Protein AF-0000000074489444 (afdb_homodimer)

pLDDT: mean 70.76, std 25.11, range [16.23, 94.88]

InterPro domains:
  IPR002524 Cation efflux [TIGR01297] (70-359)
  IPR027469 Cation efflux transmembrane domain superfamily [G3DSA:1.20.1510.10] (69-277)
  IPR027469 Cation efflux transmembrane domain superfamily [SSF161111] (68-279)
  IPR050681 Cation Diffusion Facilitator/SLC30A [PTHR11562] (61-359)
  IPR058533 Cation efflux protein, transmembrane domain [PF01545] (75-276)

Solvent-accessible surface area (backbone atoms only — not comparable to full-atom values): 40812 Å² total; per-residue (Å²): 97,32,84,83,76,92,82,94,80,92,77,91,82,87,77,87,70,85,82,84,74,85,81,80,83,84,81,84,84,87,76,80,74,80,79,79,73,83,74,79,71,77,78,72,78,74,75,70,68,71,74,69,66,69,76,66,78,64,72,36,70,65,59,68,62,56,56,52,45,37,54,36,32,51,51,45,28,52,52,30,45,52,50,20,51,52,32,34,50,50,10,63,73,66,69,32,65,68,39,36,55,52,19,50,53,30,43,51,50,24,47,26,36,45,41,29,33,51,17,44,55,49,19,62,38,69,54,52,88,48,19,46,70,16,32,41,27,34,34,55,50,16,33,50,53,23,50,50,51,51,48,51,50,44,52,54,49,50,52,51,34,50,49,38,71,73,44,78,65,67,83,70,65,36,78,62,44,32,61,49,23,50,50,49,30,50,52,28,52,51,42,38,49,55,60,59,60,59,80,62,75,70,84,83,70,81,67,85,83,77,71,73,71,51,67,42,51,48,49,51,38,48,50,33,49,33,49,32,54,34,23,52,44,46,34,52,36,23,52,48,24,68,76,35,67,84,42,58,64,42,54,44,50,40,50,52,52,33,43,50,48,42,52,56,55,49,45,57,53,49,51,53,46,50,38,39,66,40,30,23,36,53,84,82,46,61,87,54,52,67,56,60,55,47,69,39,82,72,45,74,45,68,48,67,59,35,39,24,26,64,40,100,85,37,30,35,37,35,31,35,37,27,24,53,71,86,50,48,44,67,60,51,51,48,45,51,53,52,48,50,52,54,43,43,73,55,61,38,65,44,75,44,52,18,76,30,38,57,85,58,55,74,69,54,74,47,65,55,66,59,67,133,80,85,75,85,90,82,91,80,89,76,92,80,86,81,86,70,85,76,79,83,77,75,76,73,82,76,79,72,78,76,79,75,80,78,79,72,81,71,79,73,46,62,46,74,75,76,69,69,72,75,70,67,70,75,67,78,63,74,36,70,65,59,68,64,54,57,53,44,34,52,36,32,53,51,44,28,51,52,29,45,51,51,19,52,51,32,34,51,49,11,62,73,65,67,32,65,68,39,38,54,52,17,49,52,30,42,50,49,23,48,26,36,45,40,28,34,52,17,45,56,49,18,61,37,68,54,51,88,48,19,44,69,16,31,41,29,34,34,55,52,18,33,50,53,24,50,49,51,50,49,52,50,43,53,52,50,50,52,51,33,50,50,37,70,73,44,78,64,66,83,71,64,37,79,62,43,33,62,50,23,51,52,51,32,53,51,27,51,50,42,38,49,56,60,57,60,59,80,63,75,70,83,82,71,79,68,85,85,76,70,70,72,50,67,43,49,47,51,50,40,48,50,32,48,34,50,31,56,33,23,53,44,45,33,51,34,22,54,47,24,68,74,36,68,84,43,60,64,44,54,43,50,41,51,52,52,34,44,49,47,42,52,55,55,49,43,57,54,50,50,54,46,48,37,38,66,39,30,23,36,53,84,81,47,61,87,54,50,67,55,60,54,46,69,39,80,72,45,74,45,68,47,66,58,34,39,26,26,64,41,99,85,38,32,35,36,35,32,36,37,26,23,54,73,87,50,48,47,66,59,52,52,48,45,51,53,52,48,50,52,55,41,44,73,56,60,38,65,44,74,46,54,17,76,30,37,57,86,57,56,74,69,54,75,46,64,56,65,60,68

Structure (mmCIF, N/CA/C/O backbone):
data_AF-0000000074489444-model_v1
#
loop_
_entity.id
_entity.type
_entity.pdbx_description
1 polymer 'Cation diffusion facilitator family transporter'
#
loop_
_atom_site.group_PDB
_atom_site.id
_atom_site.type_symbol
_atom_site.label_atom_id
_atom_site.label_alt_id
_atom_site.label_comp_id
_atom_site.label_asym_id
_atom_site.label_entity_id
_atom_site.label_seq_id
_atom_site.pdbx_PDB_ins_code
_atom_site.Cartn_x
_atom_site.Cartn_y
_atom_site.Cartn_z
_atom_site.occupancy
_atom_site.B_iso_or_equiv
_atom_site.auth_seq_id
_atom_site.auth_comp_id
_atom_site.auth_asym_id
_atom_site.auth_atom_id
_atom_site.pdbx_PDB_model_num
ATOM 1 N N . MET A 1 1 ? 18.469 59.469 -14.789 1 19.45 1 MET A N 1
ATOM 2 C CA . MET A 1 1 ? 19.656 59.312 -13.961 1 19.45 1 MET A CA 1
ATOM 3 C C . MET A 1 1 ? 19.359 59.656 -12.5 1 19.45 1 MET A C 1
ATOM 5 O O . MET A 1 1 ? 20.203 59.469 -11.633 1 19.45 1 MET A O 1
ATOM 9 N N . PRO A 1 2 ? 18.172 60.031 -12.07 1 21.05 2 PRO A N 1
ATOM 10 C CA . PRO A 1 2 ? 18.109 61.156 -11.148 1 21.05 2 PRO A CA 1
ATOM 11 C C . PRO A 1 2 ? 18.5 60.781 -9.719 1 21.05 2 PRO A C 1
ATOM 13 O O . PRO A 1 2 ? 18.125 59.719 -9.234 1 21.05 2 PRO A O 1
ATOM 16 N N . PRO A 1 3 ? 19.531 61.312 -9.172 1 20.52 3 PRO A N 1
ATOM 17 C CA . PRO A 1 3 ? 20.531 61.125 -8.125 1 20.52 3 PRO A CA 1
ATOM 18 C C . PRO A 1 3 ? 19.953 61.188 -6.719 1 20.52 3 PRO A C 1
ATOM 20 O O . PRO A 1 3 ? 18.812 61.656 -6.543 1 20.52 3 PRO A O 1
ATOM 23 N N . ASN A 1 4 ? 20.75 60.906 -5.531 1 18.12 4 ASN A N 1
ATOM 24 C CA . ASN A 1 4 ? 21.234 60.219 -4.328 1 18.12 4 ASN A CA 1
ATOM 25 C C . ASN A 1 4 ? 20.984 61.062 -3.08 1 18.12 4 ASN A C 1
ATOM 27 O O . ASN A 1 4 ? 20.891 60.531 -1.975 1 18.12 4 ASN A O 1
ATOM 31 N N . THR A 1 5 ? 21.031 62.438 -3.049 1 16.44 5 THR A N 1
ATOM 32 C CA . THR A 1 5 ? 22.047 62.938 -2.121 1 16.44 5 THR A CA 1
ATOM 33 C C . THR A 1 5 ? 21.516 62.938 -0.69 1 16.44 5 THR A C 1
ATOM 35 O O . THR A 1 5 ? 22.188 62.469 0.229 1 16.44 5 THR A O 1
ATOM 38 N N . HIS A 1 6 ? 20.578 63.844 -0.229 1 16.86 6 HIS A N 1
ATOM 39 C CA . HIS A 1 6 ? 21.062 64.812 0.739 1 16.86 6 HIS A CA 1
ATOM 40 C C . HIS A 1 6 ? 21.094 64.25 2.146 1 16.86 6 HIS A C 1
ATOM 42 O O . HIS A 1 6 ? 20.438 63.219 2.418 1 16.86 6 HIS A O 1
ATOM 48 N N . HIS A 1 7 ? 21.312 65 3.311 1 16.72 7 HIS A N 1
ATOM 49 C CA . HIS A 1 7 ? 22.25 65.438 4.355 1 16.72 7 HIS A CA 1
ATOM 50 C C . HIS A 1 7 ? 21.797 64.938 5.723 1 16.72 7 HIS A C 1
ATOM 52 O O . HIS A 1 7 ? 22.547 64.25 6.438 1 16.72 7 HIS A O 1
ATOM 58 N N . HIS A 1 8 ? 20.891 65.688 6.531 1 17.11 8 HIS A N 1
ATOM 59 C CA . HIS A 1 8 ? 21.453 66.375 7.695 1 17.11 8 HIS A CA 1
ATOM 60 C C . HIS A 1 8 ? 21.375 65.5 8.938 1 17.11 8 HIS A C 1
ATOM 62 O O . HIS A 1 8 ? 20.469 64.625 9.062 1 17.11 8 HIS A O 1
ATOM 68 N N . ASN A 1 9 ? 22.438 65.375 9.961 1 16.97 9 ASN A N 1
ATOM 69 C CA . ASN A 1 9 ? 23.234 64.75 11.023 1 16.97 9 ASN A CA 1
ATOM 70 C C . ASN A 1 9 ? 22.5 64.812 12.359 1 16.97 9 ASN A C 1
ATOM 72 O O . ASN A 1 9 ? 22.625 63.875 13.156 1 16.97 9 ASN A O 1
ATOM 76 N N . SER A 1 10 ? 21.75 65.938 12.805 1 16.61 10 SER A N 1
ATOM 77 C CA . SER A 1 10 ? 22.234 66.5 14.07 1 16.61 10 SER A CA 1
ATOM 78 C C . SER A 1 10 ? 21.75 65.688 15.25 1 16.61 10 SER A C 1
ATOM 80 O O . SER A 1 10 ? 20.625 65.125 15.227 1 16.61 10 SER A O 1
ATOM 82 N N . SER A 1 11 ? 22.594 65.25 16.469 1 17.41 11 SER A N 1
ATOM 83 C CA . SER A 1 11 ? 23.062 64.438 17.562 1 17.41 11 SER A CA 1
ATOM 84 C C . SER A 1 11 ? 22.281 64.688 18.844 1 17.41 11 SER A C 1
ATOM 86 O O . SER A 1 11 ? 22.156 63.812 19.688 1 17.41 11 SER A O 1
ATOM 88 N N . GLU A 1 12 ? 21.641 65.938 19.109 1 16.89 12 GLU A N 1
ATOM 89 C CA . GLU A 1 12 ? 22.031 66.438 20.438 1 16.89 12 GLU A CA 1
ATOM 90 C C . GLU A 1 12 ? 21.359 65.625 21.531 1 16.89 12 GLU A C 1
ATOM 92 O O . GLU A 1 12 ? 20.234 65.125 21.391 1 16.89 12 GLU A O 1
ATOM 97 N N . SER A 1 13 ? 22.031 65.188 22.828 1 17.55 13 SER A N 1
ATOM 98 C CA . SER A 1 13 ? 22.359 64.312 23.969 1 17.55 13 SER A CA 1
ATOM 99 C C . SER A 1 13 ? 21.406 64.625 25.141 1 17.55 13 SER A C 1
ATOM 101 O O . SER A 1 13 ? 20.984 63.656 25.828 1 17.55 13 SER A O 1
ATOM 103 N N . THR A 1 14 ? 20.922 65.875 25.469 1 16.75 14 THR A N 1
ATOM 104 C CA . THR A 1 14 ? 21.266 66.312 26.828 1 16.75 14 THR A CA 1
ATOM 105 C C . THR A 1 14 ? 20.406 65.625 27.859 1 16.75 14 THR A C 1
ATOM 107 O O . THR A 1 14 ? 19.328 65.125 27.531 1 16.75 14 THR A O 1
ATOM 110 N N . SER A 1 15 ? 20.641 65.812 29.328 1 17.72 15 SER A N 1
ATOM 111 C CA . SER A 1 15 ? 21 65.438 30.672 1 17.72 15 SER A CA 1
ATOM 112 C C . SER A 1 15 ? 19.812 65.562 31.625 1 17.72 15 SER A C 1
ATOM 114 O O . SER A 1 15 ? 19.922 65.188 32.812 1 17.72 15 SER A O 1
ATOM 116 N N . PHE A 1 16 ? 18.5 65.438 31.219 1 16.86 16 PHE A N 1
ATOM 117 C CA . PHE A 1 16 ? 17.594 66.125 32.125 1 16.86 16 PHE A CA 1
ATOM 118 C C . PHE A 1 16 ? 17.578 65.5 33.469 1 16.86 16 PHE A C 1
ATOM 120 O O . PHE A 1 16 ? 17.422 64.25 33.594 1 16.86 16 PHE A O 1
ATOM 127 N N . ASP A 1 17 ? 17.938 66.188 34.5 1 16.89 17 ASP A N 1
ATOM 128 C CA . ASP A 1 17 ? 18.344 66.188 35.906 1 16.89 17 ASP A CA 1
ATOM 129 C C . ASP A 1 17 ? 17.156 65.875 36.844 1 16.89 17 ASP A C 1
ATOM 131 O O . ASP A 1 17 ? 17.297 65.938 38.062 1 16.89 17 ASP A O 1
ATOM 135 N N . LEU A 1 18 ? 16.016 65.5 36.406 1 16.83 18 LEU A N 1
ATOM 136 C CA . LEU A 1 18 ? 14.906 65.938 37.25 1 16.83 18 LEU A CA 1
ATOM 137 C C . LEU A 1 18 ? 15.008 65.312 38.625 1 16.83 18 LEU A C 1
ATOM 139 O O . LEU A 1 18 ? 15.188 64.125 38.781 1 16.83 18 LEU A O 1
ATOM 143 N N . ASN A 1 19 ? 15.109 66.125 39.656 1 16.38 19 ASN A N 1
ATOM 144 C CA . ASN A 1 19 ? 15.359 66.375 41.062 1 16.38 19 ASN A CA 1
ATOM 145 C C . ASN A 1 19 ? 14.445 65.5 41.938 1 16.38 19 ASN A C 1
ATOM 147 O O . ASN A 1 19 ? 13.367 65.062 41.5 1 16.38 19 ASN A O 1
ATOM 151 N N . ASP A 1 20 ? 14.805 65.25 43.344 1 16.38 20 ASP A N 1
ATOM 152 C CA . ASP A 1 20 ? 14.992 64.375 44.5 1 16.38 20 ASP A CA 1
ATOM 153 C C . ASP A 1 20 ? 13.719 64.25 45.312 1 16.38 20 ASP A C 1
ATOM 155 O O . ASP A 1 20 ? 13.484 63.281 46 1 16.38 20 ASP A O 1
ATOM 159 N N . SER A 1 21 ? 12.789 65.312 45.5 1 16.23 21 SER A N 1
ATOM 160 C CA . SER A 1 21 ? 12.742 65.625 46.906 1 16.23 21 SER A CA 1
ATOM 161 C C . SER A 1 21 ? 11.797 64.688 47.656 1 16.23 21 SER A C 1
ATOM 163 O O . SER A 1 21 ? 11.758 64.75 48.906 1 16.23 21 SER A O 1
ATOM 165 N N . LEU A 1 22 ? 10.75 64.125 47.125 1 17.77 22 LEU A N 1
ATOM 166 C CA . LEU A 1 22 ? 9.531 64.312 47.906 1 17.77 22 LEU A CA 1
ATOM 167 C C . LEU A 1 22 ? 9.578 63.469 49.188 1 17.77 22 LEU A C 1
ATOM 169 O O . LEU A 1 22 ? 10.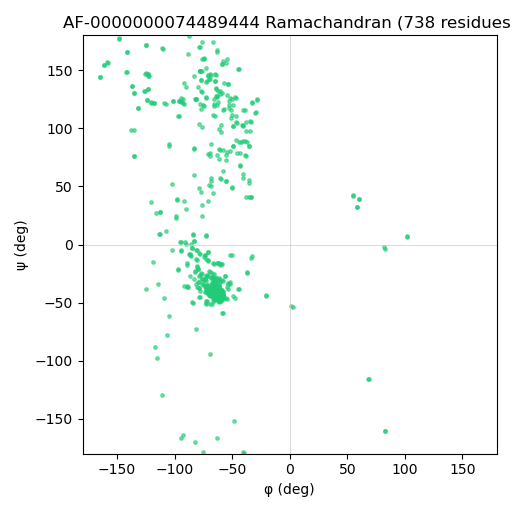039 62.344 49.188 1 17.77 22 LEU A O 1
ATOM 173 N N . THR A 1 23 ? 9.094 64 50.312 1 17.55 23 THR A N 1
ATOM 174 C CA . THR A 1 23 ? 9.25 64 51.75 1 17.55 23 THR A CA 1
ATOM 175 C C . THR A 1 23 ? 8.68 62.75 52.375 1 17.55 23 THR A C 1
ATOM 177 O O . THR A 1 23 ? 7.824 62.094 51.812 1 17.55 23 THR A O 1
ATOM 180 N N . MET A 1 24 ? 8.727 62.625 53.844 1 17.64 24 MET A N 1
ATOM 181 C CA . MET A 1 24 ? 9.188 61.812 54.938 1 17.64 24 MET A CA 1
ATOM 182 C C . MET A 1 24 ? 8.039 61 55.531 1 17.64 24 MET A C 1
ATOM 184 O O . MET A 1 24 ? 8.266 60.125 56.375 1 17.64 24 MET A O 1
ATOM 188 N N . ILE A 1 25 ? 6.695 61.094 55.156 1 19.92 25 ILE A N 1
ATOM 189 C CA . ILE A 1 25 ? 5.949 61.188 56.406 1 19.92 25 ILE A CA 1
ATOM 190 C C . ILE A 1 25 ? 5.949 59.812 57.125 1 19.92 25 ILE A C 1
ATOM 192 O O . ILE A 1 25 ? 5.832 58.781 56.469 1 19.92 25 ILE A O 1
ATOM 196 N N . PRO A 1 26 ? 5.84 59.781 58.562 1 18.39 26 PRO A N 1
ATOM 197 C CA . PRO A 1 26 ? 6.266 58.844 59.625 1 18.39 26 PRO A CA 1
ATOM 198 C C . PRO A 1 26 ? 5.379 57.625 59.688 1 18.39 26 PRO A C 1
ATOM 200 O O . PRO A 1 26 ? 4.234 57.625 59.219 1 18.39 26 PRO A O 1
ATOM 203 N N . MET A 1 27 ? 5.84 56.438 60.312 1 17.67 27 MET A N 1
ATOM 204 C CA . MET A 1 27 ? 5.773 55 60.344 1 17.67 27 MET A CA 1
ATOM 205 C C . MET A 1 27 ? 4.602 54.531 61.219 1 17.67 27 MET A C 1
ATOM 207 O O . MET A 1 27 ? 4.32 53.344 61.281 1 17.67 27 MET A O 1
ATOM 211 N N . ASP A 1 28 ? 3.734 55.344 61.875 1 17.73 28 ASP A N 1
ATOM 212 C CA . ASP A 1 28 ? 3.553 54.781 63.219 1 17.73 28 ASP A CA 1
ATOM 213 C C . ASP A 1 28 ? 2.922 53.406 63.188 1 17.73 28 ASP A C 1
ATOM 215 O O . ASP A 1 28 ? 2.314 53.031 62.156 1 17.73 28 ASP A O 1
ATOM 219 N N . ILE A 1 29 ? 2.387 52.812 64.5 1 18.34 29 ILE A N 1
ATOM 220 C CA . ILE A 1 29 ? 2.662 51.75 65.438 1 18.34 29 ILE A CA 1
ATOM 221 C C . ILE A 1 29 ? 1.64 50.625 65.25 1 18.34 29 ILE A C 1
ATOM 223 O O . ILE A 1 29 ? 2.006 49.438 65.188 1 18.34 29 ILE A O 1
ATOM 227 N N . GLU A 1 30 ? 0.257 50.812 65.438 1 19.89 30 GLU A N 1
ATOM 228 C CA . GLU A 1 30 ? -0.418 50.125 66.562 1 19.89 30 GLU A CA 1
ATOM 229 C C . GLU A 1 30 ? -0.919 48.75 66.062 1 19.89 30 GLU A C 1
ATOM 231 O O . GLU A 1 30 ? -1.406 48.594 64.938 1 19.89 30 GLU A O 1
ATOM 236 N N . SER A 1 31 ? -0.714 47.594 66.875 1 19.78 31 SER A N 1
ATOM 237 C CA . SER A 1 31 ? -0.702 46.125 66.812 1 19.78 31 SER A CA 1
ATOM 238 C C . SER A 1 31 ? -2.115 45.562 66.688 1 19.78 31 SER A C 1
ATOM 240 O O . SER A 1 31 ? -2.301 44.344 66.562 1 19.78 31 SER A O 1
ATOM 242 N N . THR A 1 32 ? -3.17 46.312 66.5 1 20.11 32 THR A N 1
ATOM 243 C CA . THR A 1 32 ? -4.328 45.75 67.188 1 20.11 32 THR A CA 1
ATOM 244 C C . THR A 1 32 ? -4.703 44.406 66.562 1 20.11 32 THR A C 1
ATOM 246 O O . THR A 1 32 ? -4.844 44.312 65.312 1 20.11 32 THR A O 1
ATOM 249 N N . LYS A 1 33 ? -4.703 43.281 67.375 1 21.45 33 LYS A N 1
ATOM 250 C CA . LYS A 1 33 ? -4.785 41.812 67.188 1 21.45 33 LYS A CA 1
ATOM 251 C C . LYS A 1 33 ? -6.172 41.375 66.75 1 21.45 33 LYS A C 1
ATOM 253 O O . LYS A 1 33 ? -6.508 40.188 66.812 1 21.45 33 LYS A O 1
ATOM 258 N N . PHE A 1 34 ? -6.898 42.156 65.875 1 18.94 34 PHE A N 1
ATOM 259 C CA . PHE A 1 34 ? -8.32 41.812 66 1 18.94 34 PHE A CA 1
ATOM 260 C C . PHE A 1 34 ? -8.547 40.344 65.688 1 18.94 34 PHE A C 1
ATOM 262 O O . PHE A 1 34 ? -7.879 39.781 64.812 1 18.94 34 PHE A O 1
ATOM 269 N N . GLN A 1 35 ? -9.289 39.562 66.562 1 21.73 35 GLN A N 1
ATOM 270 C CA . GLN A 1 35 ? -9.742 38.219 66.938 1 21.73 35 GLN A CA 1
ATOM 271 C C . GLN A 1 35 ? -10.695 37.688 65.875 1 21.73 35 GLN A C 1
ATOM 273 O O . GLN A 1 35 ? -11.867 38.031 65.812 1 21.73 35 GLN A O 1
ATOM 278 N N . HIS A 1 36 ? -10.422 37.688 64.562 1 19.66 36 HIS A N 1
ATOM 279 C CA . HIS A 1 36 ? -11.477 37.406 63.594 1 19.66 36 HIS A CA 1
ATOM 280 C C . HIS A 1 36 ? -12.055 36 63.781 1 19.66 36 HIS A C 1
ATOM 282 O O . HIS A 1 36 ? -11.305 35.031 63.875 1 19.66 36 HIS A O 1
ATOM 288 N N . THR A 1 37 ? -13.172 35.906 64.438 1 23.58 37 THR A N 1
ATOM 289 C CA . THR A 1 37 ? -14.039 34.781 64.75 1 23.58 37 THR A CA 1
ATOM 290 C C . THR A 1 37 ? -14.375 34 63.469 1 23.58 37 THR A C 1
ATOM 292 O O . THR A 1 37 ? -14.688 34.562 62.438 1 23.58 37 THR A O 1
ATOM 295 N N . PRO A 1 38 ? -14.133 32.656 63.438 1 22.91 38 PRO A N 1
ATOM 296 C CA . PRO A 1 38 ? -14.062 31.734 62.281 1 22.91 38 PRO A CA 1
ATOM 297 C C . PRO A 1 38 ? -15.422 31.5 61.656 1 22.91 38 PRO A C 1
ATOM 299 O O . PRO A 1 38 ? -16.312 30.906 62.281 1 22.91 38 PRO A O 1
ATOM 302 N N . ASP A 1 39 ? -16.188 32.531 61.312 1 21.05 39 ASP A N 1
ATOM 303 C CA . ASP A 1 39 ? -17.562 32.219 61 1 21.05 39 ASP A CA 1
ATOM 304 C C . ASP A 1 39 ? -17.641 31.094 59.938 1 21.05 39 ASP A C 1
ATOM 306 O O . ASP A 1 39 ? -16.906 31.125 58.938 1 21.05 39 ASP A O 1
ATOM 310 N N . ALA A 1 40 ? -18.297 29.922 60.281 1 25.2 40 ALA A N 1
ATOM 311 C CA . ALA A 1 40 ? -18.516 28.641 59.594 1 25.2 40 ALA A CA 1
ATOM 312 C C . ALA A 1 40 ? -19.281 28.828 58.312 1 25.2 40 ALA A C 1
ATOM 314 O O . ALA A 1 40 ? -20.453 29.188 58.312 1 25.2 40 ALA A O 1
ATOM 315 N N . ILE A 1 41 ? -18.828 29.641 57.344 1 23.31 41 ILE A N 1
ATOM 316 C CA . ILE A 1 41 ? -19.75 29.891 56.25 1 23.31 41 ILE A CA 1
ATOM 317 C C . ILE A 1 41 ? -20.297 28.562 55.688 1 23.31 41 ILE A C 1
ATOM 319 O O . ILE A 1 41 ? -19.531 27.641 55.469 1 23.31 41 ILE A O 1
ATOM 323 N N . PRO A 1 42 ? -21.547 28.344 55.812 1 25.7 42 PRO A N 1
ATOM 324 C CA . PRO A 1 42 ? -22.234 27.109 55.438 1 25.7 42 PRO A CA 1
ATOM 325 C C . PRO A 1 42 ? -21.891 26.625 54.031 1 25.7 42 PRO A C 1
ATOM 327 O O . PRO A 1 42 ? -21.609 27.453 53.156 1 25.7 42 PRO A O 1
ATOM 330 N N . LEU A 1 43 ? -21.359 25.469 53.875 1 24.56 43 LEU A N 1
ATOM 331 C CA . LEU A 1 43 ? -20.891 24.781 52.688 1 24.56 43 LEU A CA 1
ATOM 332 C C . LEU A 1 43 ? -22 24.688 51.656 1 24.56 43 LEU A C 1
ATOM 334 O O . LEU A 1 43 ? -23.047 24.078 51.906 1 24.56 43 LEU A O 1
ATOM 338 N N . ILE A 1 44 ? -22.391 25.766 50.969 1 25.77 44 ILE A N 1
ATOM 339 C CA . ILE A 1 44 ? -23.438 25.641 49.969 1 25.77 44 ILE A CA 1
ATOM 340 C C . ILE A 1 44 ? -23.156 24.453 49.094 1 25.77 44 ILE A C 1
ATOM 342 O O . ILE A 1 44 ? -22.047 24.312 48.531 1 25.77 44 ILE A O 1
ATOM 346 N N . PRO A 1 45 ? -23.938 23.344 49.156 1 27.8 45 PRO A N 1
ATOM 347 C CA . PRO A 1 45 ? -23.734 22.094 48.406 1 27.8 45 PRO A CA 1
ATOM 348 C C . PRO A 1 45 ? -23.641 22.281 46.906 1 27.8 45 PRO A C 1
ATOM 350 O O . PRO A 1 45 ? -24.5 22.938 46.312 1 27.8 45 PRO A O 1
ATOM 353 N N . HIS A 1 46 ? -22.578 22.734 46.344 1 23.39 46 HIS A N 1
ATOM 354 C CA . HIS A 1 46 ? -22.531 22.938 44.906 1 23.39 46 HIS A CA 1
ATOM 355 C C . HIS A 1 46 ? -22.969 21.688 44.156 1 23.39 46 HIS A C 1
ATOM 357 O O . HIS A 1 46 ? -22.344 20.625 44.281 1 23.39 46 HIS A O 1
ATOM 363 N N . SER A 1 47 ? -24.234 21.438 44.031 1 26.52 47 SER A N 1
ATOM 364 C CA . SER A 1 47 ? -24.781 20.359 43.219 1 26.52 47 SER A CA 1
ATOM 365 C C . SER A 1 47 ? -24.188 20.375 41.812 1 26.52 47 SER A C 1
ATOM 367 O O . SER A 1 47 ? -24.578 21.188 40.969 1 26.52 47 SER A O 1
ATOM 369 N N . THR A 1 48 ? -22.953 20.453 41.688 1 26.02 48 THR A N 1
ATOM 370 C CA . THR A 1 48 ? -22.375 20.516 40.344 1 26.02 48 THR A CA 1
ATOM 371 C C . THR A 1 48 ? -22.828 19.328 39.5 1 26.02 48 THR A C 1
ATOM 373 O O . THR A 1 48 ? -22.344 18.203 39.688 1 26.02 48 THR A O 1
ATOM 376 N N . SER A 1 49 ? -24.141 19.141 39.406 1 27.52 49 SER A N 1
ATOM 377 C CA . SER A 1 49 ? -24.484 18.047 38.5 1 27.52 49 SER A CA 1
ATOM 378 C C . SER A 1 49 ? -23.75 18.188 37.156 1 27.52 49 SER A C 1
ATOM 380 O O . SER A 1 49 ? -23.875 19.219 36.5 1 27.52 49 SER A O 1
ATOM 382 N N . PRO A 1 50 ? -22.562 17.703 37.125 1 27.91 50 PRO A N 1
ATOM 383 C CA . PRO A 1 50 ? -21.906 17.781 35.812 1 27.91 50 PRO A CA 1
ATOM 384 C C . PRO A 1 50 ? -22.844 17.391 34.656 1 27.91 50 PRO A C 1
ATOM 386 O O . PRO A 1 50 ? -23.516 16.359 34.75 1 27.91 50 PRO A O 1
ATOM 389 N N . SER A 1 51 ? -23.703 18.281 34.25 1 27.83 51 SER A N 1
ATOM 390 C CA . SER A 1 51 ? -24.453 17.922 33.031 1 27.83 51 SER A CA 1
ATOM 391 C C . SER A 1 51 ? -23.547 17.188 32.031 1 27.83 51 SER A C 1
ATOM 393 O O . SER A 1 51 ? -22.547 17.719 31.578 1 27.83 51 SER A O 1
ATOM 395 N N . SER A 1 52 ? -23.312 15.961 32.344 1 27.75 52 SER A N 1
ATOM 396 C CA . SER A 1 52 ? -22.719 15.023 31.406 1 27.75 52 SER A CA 1
ATOM 397 C C . SER A 1 52 ? -23.297 15.219 30 1 27.75 52 SER A C 1
ATOM 399 O O . SER A 1 52 ? -24.422 14.805 29.734 1 27.75 52 SER A O 1
ATOM 401 N N . ARG A 1 53 ? -23.156 16.438 29.516 1 29.16 53 ARG A N 1
ATOM 402 C CA . ARG A 1 53 ? -23.578 16.406 28.125 1 29.16 53 ARG A CA 1
ATOM 403 C C . ARG A 1 53 ? -23.094 15.141 27.422 1 29.16 53 ARG A C 1
ATOM 405 O O . ARG A 1 53 ? -21.906 14.805 27.516 1 29.16 53 ARG A O 1
ATOM 412 N N . PRO A 1 54 ? -24.031 14.266 27.297 1 28.58 54 PRO A N 1
ATOM 413 C CA . PRO A 1 54 ? -23.656 13.016 26.609 1 28.58 54 PRO A CA 1
ATOM 414 C C . PRO A 1 54 ? -22.641 13.234 25.5 1 28.58 54 PRO A C 1
ATOM 416 O O . PRO A 1 54 ? -22.734 14.219 24.75 1 28.58 54 PRO A O 1
ATOM 419 N N . ILE A 1 55 ? -21.469 13 25.828 1 31.38 55 ILE A N 1
ATOM 420 C CA . ILE A 1 55 ? -20.547 12.781 24.719 1 31.38 55 ILE A CA 1
ATOM 421 C C . ILE A 1 55 ? -21.25 12.055 23.578 1 31.38 55 ILE A C 1
ATOM 423 O O . ILE A 1 55 ? -21.531 10.859 23.672 1 31.38 55 ILE A O 1
ATOM 427 N N . THR A 1 56 ? -22.406 12.641 23.156 1 29.39 56 THR A N 1
ATOM 428 C CA . THR A 1 56 ? -23.016 11.977 22 1 29.39 56 THR A CA 1
ATOM 429 C C . THR A 1 56 ? -21.938 11.516 21.016 1 29.39 56 THR A C 1
ATOM 431 O O . THR A 1 56 ? -21.141 12.32 20.531 1 29.39 56 THR A O 1
ATOM 434 N N . THR A 1 57 ? -21.516 10.398 21.25 1 32.72 57 THR A N 1
ATOM 435 C CA . THR A 1 57 ? -20.766 9.594 20.281 1 32.72 57 THR A CA 1
ATOM 436 C C . THR A 1 57 ? -21.281 9.82 18.875 1 32.72 57 THR A C 1
ATOM 438 O O . THR A 1 57 ? -22.281 9.219 18.469 1 32.72 57 THR A O 1
ATOM 441 N N . THR A 1 58 ? -21.578 11.039 18.547 1 32.62 58 THR A N 1
ATOM 442 C CA . THR A 1 58 ? -22.172 11.227 17.234 1 32.62 58 THR A CA 1
ATOM 443 C C . THR A 1 58 ? -21.328 10.539 16.156 1 32.62 58 THR A C 1
ATOM 445 O O . THR A 1 58 ? -20.109 10.734 16.109 1 32.62 58 THR A O 1
ATOM 448 N N . SER A 1 59 ? -21.797 9.531 15.648 1 34.47 59 SER A N 1
ATOM 449 C CA . SER A 1 59 ? -21.406 8.758 14.477 1 34.47 59 SER A CA 1
ATOM 450 C C . SER A 1 59 ? -20.984 9.672 13.328 1 34.47 59 SER A C 1
ATOM 452 O O . SER A 1 59 ? -21.672 10.641 13.023 1 34.47 59 SER A O 1
ATOM 454 N N . SER A 1 60 ? -19.812 10.062 13.172 1 40.66 60 SER A N 1
ATOM 455 C CA . SER A 1 60 ? -19.312 10.805 12.023 1 40.66 60 SER A CA 1
ATOM 456 C C . SER A 1 60 ? -20.078 10.461 10.75 1 40.66 60 SER A C 1
ATOM 458 O O . SER A 1 60 ? -20.359 9.289 10.5 1 40.66 60 SER A O 1
ATOM 460 N N . PRO A 1 61 ? -20.875 11.25 10.047 1 41.19 61 PRO A N 1
ATOM 461 C CA . PRO A 1 61 ? -21.641 10.859 8.859 1 41.19 61 PRO A CA 1
ATOM 462 C C . PRO A 1 61 ? -20.781 10.133 7.824 1 41.19 61 PRO A C 1
ATOM 464 O O . PRO A 1 61 ? -19.656 10.555 7.539 1 41.19 61 PRO A O 1
ATOM 467 N N . ILE A 1 62 ? -20.797 8.883 7.664 1 50.16 62 ILE A N 1
ATOM 468 C CA . ILE A 1 62 ? -20.391 8.016 6.562 1 50.16 62 ILE A CA 1
ATOM 469 C C . ILE A 1 62 ? -20.641 8.711 5.23 1 50.16 62 ILE A C 1
ATOM 471 O O . ILE A 1 62 ? -21.719 9.266 5.008 1 50.16 62 ILE A O 1
ATOM 475 N N . SER A 1 63 ? -19.438 9.242 4.516 1 59.34 63 SER A N 1
ATOM 476 C CA . SER A 1 63 ? -19.719 9.812 3.205 1 59.34 63 SER A CA 1
ATOM 477 C C . SER A 1 63 ? -20.766 8.992 2.459 1 59.34 63 SER A C 1
ATOM 479 O O . SER A 1 63 ? -20.719 7.758 2.477 1 59.34 63 SER A O 1
ATOM 481 N N . PRO A 1 64 ? -21.875 9.492 2.182 1 62 64 PRO A N 1
ATOM 482 C CA . PRO A 1 64 ? -22.938 8.828 1.41 1 62 64 PRO A CA 1
ATOM 483 C C . PRO A 1 64 ? -22.375 7.977 0.271 1 62 64 PRO A C 1
ATOM 485 O O . PRO A 1 64 ? -22.938 6.918 -0.034 1 62 64 PRO A O 1
ATOM 488 N N . SER A 1 65 ? -21.203 8.336 -0.142 1 66.44 65 SER A N 1
ATOM 489 C CA . SER A 1 65 ? -20.625 7.617 -1.273 1 66.44 65 SER A CA 1
ATOM 490 C C . SER A 1 65 ? -20.109 6.246 -0.851 1 66.44 65 SER A C 1
ATOM 492 O O . SER A 1 65 ? -20.266 5.266 -1.577 1 66.44 65 SER A O 1
ATOM 494 N N . SER A 1 66 ? -19.688 6.109 0.403 1 75.69 66 SER A N 1
ATOM 495 C CA . SER A 1 66 ? -19.109 4.848 0.872 1 75.69 66 SER A CA 1
ATOM 496 C C . SER A 1 66 ? -20.203 3.83 1.181 1 75.69 66 SER A C 1
ATOM 498 O O . SER A 1 66 ? -20.047 2.641 0.895 1 75.69 66 SER A O 1
ATOM 500 N N . THR A 1 67 ? -21.312 4.336 1.616 1 77.69 67 THR A N 1
ATOM 501 C CA . THR A 1 67 ? -22.406 3.436 1.953 1 77.69 67 THR A CA 1
ATOM 502 C C . THR A 1 67 ? -23.047 2.863 0.69 1 77.69 67 THR A C 1
ATOM 504 O O . THR A 1 67 ? -23.359 1.673 0.633 1 77.69 67 THR A O 1
ATOM 507 N N . ARG A 1 68 ? -23.188 3.721 -0.259 1 81.75 68 ARG A N 1
ATOM 508 C CA . ARG A 1 68 ? -23.719 3.279 -1.542 1 81.75 68 ARG A CA 1
ATOM 509 C C . ARG A 1 68 ? -22.797 2.258 -2.199 1 81.75 68 ARG A C 1
ATOM 511 O O . ARG A 1 68 ? -23.266 1.243 -2.727 1 81.75 68 ARG A O 1
ATOM 518 N N . ALA A 1 69 ? -21.562 2.541 -2.117 1 84.88 69 ALA A N 1
ATOM 519 C CA . ALA A 1 69 ? -20.578 1.626 -2.688 1 84.88 69 ALA A CA 1
ATOM 520 C C . ALA A 1 69 ? -20.609 0.275 -1.98 1 84.88 69 ALA A C 1
ATOM 522 O O . ALA A 1 69 ? -20.516 -0.772 -2.625 1 84.88 69 ALA A O 1
ATOM 523 N N . GLN A 1 70 ? -20.859 0.287 -0.749 1 89.31 70 GLN A N 1
ATOM 524 C CA . GLN A 1 70 ? -20.891 -0.946 0.031 1 89.31 70 GLN A CA 1
ATOM 525 C C . GLN A 1 70 ? -22.094 -1.806 -0.352 1 89.31 70 GLN A C 1
ATOM 527 O O . GLN A 1 70 ? -21.969 -3.023 -0.499 1 89.31 70 GLN A O 1
ATOM 532 N N . LYS A 1 71 ? -23.172 -1.232 -0.533 1 90.25 71 LYS A N 1
ATOM 533 C CA . LYS A 1 71 ? -24.391 -1.951 -0.912 1 90.25 71 LYS A CA 1
ATOM 534 C C . LYS A 1 71 ? -24.234 -2.582 -2.293 1 90.25 71 LYS A C 1
ATOM 536 O O . LYS A 1 71 ? -24.656 -3.725 -2.506 1 90.25 71 LYS A O 1
ATOM 541 N N . ARG A 1 72 ? -23.719 -1.796 -3.119 1 91.44 72 ARG A N 1
ATOM 542 C CA . ARG A 1 72 ? -23.516 -2.287 -4.477 1 91.44 72 ARG A CA 1
ATOM 543 C C . ARG A 1 72 ? -22.531 -3.453 -4.492 1 91.44 72 ARG A C 1
ATOM 545 O O . ARG A 1 72 ? -22.734 -4.434 -5.211 1 91.44 72 ARG A O 1
ATOM 552 N N . LEU A 1 73 ? -21.562 -3.301 -3.686 1 92.38 73 LEU A N 1
ATOM 553 C CA . LEU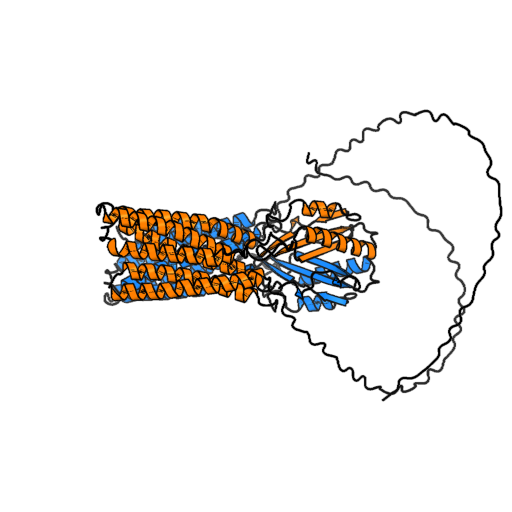 A 1 73 ? -20.578 -4.379 -3.596 1 92.38 73 LEU A CA 1
ATOM 554 C C . LEU A 1 73 ? -21.203 -5.629 -2.982 1 92.38 73 LEU A C 1
ATOM 556 O O . LEU A 1 73 ? -20.922 -6.746 -3.422 1 92.38 73 LEU A O 1
ATOM 560 N N . ALA A 1 74 ? -22.031 -5.441 -2.023 1 93.75 74 ALA A N 1
ATOM 561 C CA . ALA A 1 74 ? -22.719 -6.578 -1.405 1 93.75 74 ALA A CA 1
ATOM 562 C C . ALA A 1 74 ? -23.562 -7.324 -2.426 1 93.75 74 ALA A C 1
ATOM 564 O O . ALA A 1 74 ? -23.578 -8.555 -2.443 1 93.75 74 ALA A O 1
ATOM 565 N N . LEU A 1 75 ? -24.203 -6.59 -3.217 1 92.75 75 LEU A N 1
ATOM 566 C CA . LEU A 1 75 ? -25.016 -7.184 -4.273 1 92.75 75 LEU A CA 1
ATOM 567 C C . LEU A 1 75 ? -24.141 -7.918 -5.281 1 92.75 75 LEU A C 1
ATOM 569 O O . LEU A 1 75 ? -24.469 -9.016 -5.727 1 92.75 75 LEU A O 1
ATOM 573 N N . GLY A 1 76 ? -23.078 -7.289 -5.605 1 93.12 76 GLY A N 1
ATOM 574 C CA . GLY A 1 76 ? -22.141 -7.945 -6.504 1 93.12 76 GLY A CA 1
ATOM 575 C C . GLY A 1 76 ? -21.594 -9.25 -5.953 1 93.12 76 GLY A C 1
ATOM 576 O O . GLY A 1 76 ? -21.5 -10.242 -6.68 1 93.12 76 GLY A O 1
ATOM 577 N N . ILE A 1 77 ? -21.297 -9.258 -4.676 1 94.81 77 ILE A N 1
ATOM 578 C CA . ILE A 1 77 ? -20.812 -10.453 -4.008 1 94.81 77 ILE A CA 1
ATOM 579 C C . ILE A 1 77 ? -21.859 -11.555 -4.074 1 94.81 77 ILE A C 1
ATOM 581 O O . ILE A 1 77 ? -21.547 -12.703 -4.398 1 94.81 77 ILE A O 1
ATOM 585 N N . THR A 1 78 ? -23.078 -11.203 -3.852 1 94.56 78 THR A N 1
ATOM 586 C CA . THR A 1 78 ? -24.172 -12.164 -3.855 1 94.56 78 THR A CA 1
ATOM 587 C C . THR A 1 78 ? -24.375 -12.758 -5.246 1 94.56 78 THR A C 1
ATOM 589 O O . THR A 1 78 ? -24.531 -13.969 -5.395 1 94.56 78 THR A O 1
ATOM 592 N N . ILE A 1 79 ? -24.312 -11.945 -6.188 1 93.06 79 ILE A N 1
ATOM 593 C CA . ILE A 1 79 ? -24.5 -12.383 -7.566 1 93.06 79 ILE A CA 1
ATOM 594 C C . ILE A 1 79 ? -23.359 -13.32 -7.965 1 93.06 79 ILE A C 1
ATOM 596 O O . ILE A 1 79 ? -23.609 -14.422 -8.469 1 93.06 79 ILE A O 1
ATOM 600 N N . CYS A 1 80 ? -22.156 -12.891 -7.691 1 92.19 80 CYS A N 1
ATOM 601 C CA . CYS A 1 80 ? -21 -13.695 -8.055 1 92.19 80 CYS A CA 1
ATOM 602 C C . CYS A 1 80 ? -21 -15.023 -7.305 1 92.19 80 CYS A C 1
ATOM 604 O O . CYS A 1 80 ? -20.734 -16.078 -7.895 1 92.19 80 CYS A O 1
ATOM 606 N N . PHE A 1 81 ? -21.328 -14.977 -6.113 1 93.31 81 PHE A N 1
ATOM 607 C CA . PHE A 1 81 ? -21.297 -16.188 -5.301 1 93.31 81 PHE A CA 1
ATOM 608 C C . PHE A 1 81 ? -22.406 -17.141 -5.723 1 93.31 81 PHE A C 1
ATOM 610 O O . PHE A 1 81 ? -22.203 -18.359 -5.777 1 93.31 81 PHE A O 1
ATOM 617 N N . THR A 1 82 ? -23.562 -16.641 -6.035 1 92.12 82 THR A N 1
ATOM 618 C CA . THR A 1 82 ? -24.672 -17.469 -6.512 1 92.12 82 THR A CA 1
ATOM 619 C C . THR A 1 82 ? -24.312 -18.141 -7.828 1 92.12 82 THR A C 1
ATOM 621 O O . THR A 1 82 ? -24.5 -19.344 -7.98 1 92.12 82 THR A O 1
ATOM 624 N N . PHE A 1 83 ? -23.75 -17.422 -8.664 1 89.38 83 PHE A N 1
ATOM 625 C CA . PHE A 1 83 ? -23.391 -18 -9.961 1 89.38 83 PHE A CA 1
ATOM 626 C C . PHE A 1 83 ? -22.234 -18.969 -9.82 1 89.38 83 PHE A C 1
ATOM 628 O O . PHE A 1 83 ? -22.109 -19.922 -10.602 1 89.38 83 PHE A O 1
ATOM 635 N N . PHE A 1 84 ? -21.328 -18.656 -8.922 1 90.81 84 PHE A N 1
ATOM 636 C CA . PHE A 1 84 ? -20.266 -19.609 -8.609 1 90.81 84 PHE A CA 1
ATOM 637 C C . PHE A 1 84 ? -20.844 -20.953 -8.203 1 90.81 84 PHE A C 1
ATOM 639 O O . PHE A 1 84 ? -20.438 -22 -8.719 1 90.81 84 PHE A O 1
ATOM 646 N N . LEU A 1 85 ? -21.828 -20.938 -7.328 1 91.62 85 LEU A N 1
ATOM 647 C CA . LEU A 1 85 ? -22.453 -22.172 -6.852 1 91.62 85 LEU A CA 1
ATOM 648 C C . LEU A 1 85 ? -23.156 -22.906 -7.988 1 91.62 85 LEU A C 1
ATOM 650 O O . LEU A 1 85 ? -23.078 -24.125 -8.086 1 91.62 85 LEU A O 1
ATOM 654 N N . ILE A 1 86 ? -23.797 -22.188 -8.844 1 87.19 86 ILE A N 1
ATOM 655 C CA . ILE A 1 86 ? -24.516 -22.766 -9.977 1 87.19 86 ILE A CA 1
ATOM 656 C C . ILE A 1 86 ? -23.531 -23.422 -10.938 1 87.19 86 ILE A C 1
ATOM 658 O O . ILE A 1 86 ? -23.719 -24.562 -11.359 1 87.19 86 ILE A O 1
ATOM 662 N N . GLU A 1 87 ? -22.516 -22.719 -11.164 1 84.75 87 GLU A N 1
ATOM 663 C CA . GLU A 1 87 ? -21.516 -23.234 -12.086 1 84.75 87 GLU A CA 1
ATOM 664 C C . GLU A 1 87 ? -20.781 -24.422 -11.477 1 84.75 87 GLU A C 1
ATOM 666 O O . GLU A 1 87 ? -20.453 -25.391 -12.172 1 84.75 87 GLU A O 1
ATOM 671 N N . LEU A 1 88 ? -20.453 -24.297 -10.25 1 86.75 88 LEU A N 1
ATOM 672 C CA . LEU A 1 88 ? -19.781 -25.391 -9.57 1 86.75 88 LEU A CA 1
ATOM 673 C C . LEU A 1 88 ? -20.656 -26.656 -9.594 1 86.75 88 LEU A C 1
ATOM 675 O O . LEU A 1 88 ? -20.172 -27.734 -9.922 1 86.75 88 LEU A O 1
ATOM 679 N N . ALA A 1 89 ? -21.906 -26.516 -9.258 1 87.19 89 ALA A N 1
ATOM 680 C CA . ALA A 1 89 ? -22.844 -27.641 -9.281 1 87.19 89 ALA A CA 1
ATOM 681 C C . ALA A 1 89 ? -22.984 -28.219 -10.688 1 87.19 89 ALA A C 1
ATOM 683 O O . ALA A 1 89 ? -22.969 -29.438 -10.867 1 87.19 89 ALA A O 1
ATOM 684 N N . GLY A 1 90 ? -23.141 -27.328 -11.547 1 80.56 90 GLY A N 1
ATOM 685 C CA . GLY A 1 90 ? -23.219 -27.766 -12.93 1 80.56 90 GLY A CA 1
ATOM 686 C C . GLY A 1 90 ? -21.969 -28.469 -13.406 1 80.56 90 GLY A C 1
ATOM 687 O O . GLY A 1 90 ? -22.047 -29.469 -14.125 1 80.56 90 GLY A O 1
ATOM 688 N N . GLY A 1 91 ? -20.875 -27.984 -13.07 1 80 91 GLY A N 1
ATOM 689 C CA . GLY A 1 91 ? -19.609 -28.609 -13.43 1 80 91 GLY A CA 1
ATOM 690 C C . GLY A 1 91 ? -19.422 -29.984 -12.812 1 80 91 GLY A C 1
ATOM 691 O O . GLY A 1 91 ? -18.953 -30.906 -13.477 1 80 91 GLY A O 1
ATOM 692 N N . LEU A 1 92 ? -19.797 -30.125 -11.578 1 83.12 92 LEU A N 1
ATOM 693 C CA . LEU A 1 92 ? -19.688 -31.406 -10.891 1 83.12 92 LEU A CA 1
ATOM 694 C C . LEU A 1 92 ? -20.672 -32.406 -11.461 1 83.12 92 LEU A C 1
ATOM 696 O O . LEU A 1 92 ? -20.344 -33.594 -11.609 1 83.12 92 LEU A O 1
ATOM 700 N N . TYR A 1 93 ? -21.812 -31.953 -11.758 1 81.62 93 TYR A N 1
ATOM 701 C CA . TYR A 1 93 ? -22.828 -32.812 -12.328 1 81.62 93 TYR A CA 1
ATOM 702 C C . TYR A 1 93 ? -22.438 -33.281 -13.734 1 81.62 93 TYR A C 1
ATOM 704 O O . TYR A 1 93 ? -22.656 -34.438 -14.102 1 81.62 93 TYR A O 1
ATOM 712 N N . SER A 1 94 ? -21.828 -32.438 -14.406 1 72.31 94 SER A N 1
ATOM 713 C CA . SER A 1 94 ? -21.469 -32.75 -15.789 1 72.31 94 SER A CA 1
ATOM 714 C C . SER A 1 94 ? -20.047 -33.312 -15.883 1 72.31 94 SER A C 1
ATOM 716 O O . SER A 1 94 ? -19.578 -33.656 -16.969 1 72.31 94 SER A O 1
ATOM 718 N N . ASN A 1 95 ? -19.391 -33.312 -14.758 1 70.19 95 ASN A N 1
ATOM 719 C CA . ASN A 1 95 ? -18 -33.781 -14.703 1 70.19 95 ASN A CA 1
ATOM 720 C C . ASN A 1 95 ? -17.109 -32.969 -15.633 1 70.19 95 ASN A C 1
ATOM 722 O O . ASN A 1 95 ? -16.281 -33.531 -16.359 1 70.19 95 ASN A O 1
ATOM 726 N N . SER A 1 96 ? -17.453 -31.781 -15.766 1 67.81 96 SER A N 1
ATOM 727 C CA . SER A 1 96 ? -16.656 -30.891 -16.594 1 67.81 96 SER A CA 1
ATOM 728 C C . SER A 1 96 ? -15.664 -30.078 -15.766 1 67.81 96 SER A C 1
ATOM 730 O O . SER A 1 96 ? -16.062 -29.203 -15.008 1 67.81 96 SER A O 1
ATOM 732 N N . LEU A 1 97 ? -14.43 -30.344 -15.891 1 65.38 97 LEU A N 1
ATOM 733 C CA . LEU A 1 97 ? -13.383 -29.625 -15.164 1 65.38 97 LEU A CA 1
ATOM 734 C C . LEU A 1 97 ? -13.328 -28.172 -15.594 1 65.38 97 LEU A C 1
ATOM 736 O O . LEU A 1 97 ? -13 -27.297 -14.797 1 65.38 97 LEU A O 1
ATOM 740 N N . ALA A 1 98 ? -13.633 -27.984 -16.844 1 62.69 98 ALA A N 1
ATOM 741 C CA . ALA A 1 98 ? -13.625 -26.625 -17.375 1 62.69 98 ALA A CA 1
ATOM 742 C C . ALA A 1 98 ? -14.641 -25.75 -16.641 1 62.69 98 ALA A C 1
ATOM 744 O O . ALA A 1 98 ? -14.336 -24.609 -16.281 1 62.69 98 ALA A O 1
ATOM 745 N N . LEU A 1 99 ? -15.789 -26.375 -16.359 1 69 99 LEU A N 1
ATOM 746 C CA . LEU A 1 99 ? -16.828 -25.641 -15.648 1 69 99 LEU A CA 1
ATOM 747 C C . LEU A 1 99 ? -16.453 -25.406 -14.188 1 69 99 LEU A C 1
ATOM 749 O O . LEU A 1 99 ? -16.719 -24.344 -13.633 1 69 99 LEU A O 1
ATOM 753 N N . VAL A 1 100 ? -15.883 -26.312 -13.664 1 74.94 100 VAL A N 1
ATOM 754 C CA . VAL A 1 100 ? -15.43 -26.188 -12.289 1 74.94 100 VAL A CA 1
ATOM 755 C C . VAL A 1 100 ? -14.352 -25.109 -12.195 1 74.94 100 VAL A C 1
ATOM 757 O O . VAL A 1 100 ? -14.391 -24.266 -11.297 1 74.94 100 VAL A O 1
ATOM 760 N N . ALA A 1 101 ? -13.422 -25.062 -13.148 1 68.62 101 ALA A N 1
ATOM 761 C CA . ALA A 1 101 ? -12.352 -24.062 -13.164 1 68.62 101 ALA A CA 1
ATOM 762 C C . ALA A 1 101 ? -12.922 -22.656 -13.312 1 68.62 101 ALA A C 1
ATOM 764 O O . ALA A 1 101 ? -12.469 -21.719 -12.648 1 68.62 101 ALA A O 1
ATOM 765 N N . ASP A 1 102 ? -13.844 -22.5 -14.125 1 72 102 ASP A N 1
ATOM 766 C CA . ASP A 1 102 ? -14.484 -21.219 -14.344 1 72 102 ASP A CA 1
ATOM 767 C C . ASP A 1 102 ? -15.18 -20.719 -13.07 1 72 102 ASP A C 1
ATOM 769 O O . ASP A 1 102 ? -15.172 -19.531 -12.773 1 72 102 ASP A O 1
ATOM 773 N N . SER A 1 103 ? -15.773 -21.672 -12.438 1 81.88 103 SER A N 1
ATOM 774 C CA . SER A 1 103 ? -16.469 -21.312 -11.203 1 81.88 103 SER A CA 1
ATOM 775 C C . SER A 1 103 ? -15.5 -20.688 -10.195 1 81.88 103 SER A C 1
ATOM 777 O O . SER A 1 103 ? -15.883 -19.781 -9.453 1 81.88 103 SER A O 1
ATOM 779 N N . PHE A 1 104 ? -14.281 -21.047 -10.188 1 79.06 104 PHE A N 1
ATOM 780 C CA . PHE A 1 104 ? -13.305 -20.5 -9.25 1 79.06 104 PHE A CA 1
ATOM 781 C C . PHE A 1 104 ? -12.945 -19.062 -9.625 1 79.06 104 PHE A C 1
ATOM 783 O O . PHE A 1 104 ? -12.609 -18.25 -8.75 1 79.06 104 PHE A O 1
ATOM 790 N N . HIS A 1 105 ? -13.078 -18.812 -10.875 1 79.94 105 HIS A N 1
ATOM 791 C CA . HIS A 1 105 ? -12.914 -17.422 -11.281 1 79.94 105 HIS A CA 1
ATOM 792 C C . HIS A 1 105 ? -13.969 -16.531 -10.633 1 79.94 105 HIS A C 1
ATOM 794 O O . HIS A 1 105 ? -13.641 -15.469 -10.109 1 79.94 105 HIS A O 1
ATOM 800 N N . LEU A 1 106 ? -15.156 -17.031 -10.625 1 86.75 106 LEU A N 1
ATOM 801 C CA . LEU A 1 106 ? -16.234 -16.297 -9.977 1 86.75 106 LEU A CA 1
ATOM 802 C C . LEU A 1 106 ? -16 -16.188 -8.477 1 86.75 106 LEU A C 1
ATOM 804 O O . LEU A 1 106 ? -16.344 -15.18 -7.863 1 86.75 106 LEU A O 1
ATOM 808 N N . LEU A 1 107 ? -15.391 -17.156 -7.98 1 88.56 107 LEU A N 1
ATOM 809 C CA . LEU A 1 107 ? -15.078 -17.125 -6.555 1 88.56 107 LEU A CA 1
ATOM 810 C C . LEU A 1 107 ? -14.023 -16.078 -6.238 1 88.56 107 LEU A C 1
ATOM 812 O O . LEU A 1 107 ? -14.125 -15.375 -5.23 1 88.56 107 LEU A O 1
ATOM 816 N N . THR A 1 108 ? -13.078 -15.992 -7.07 1 86.88 108 THR A N 1
ATOM 817 C CA . THR A 1 108 ? -12.023 -15 -6.871 1 86.88 108 THR A CA 1
ATOM 818 C C . THR A 1 108 ? -12.586 -13.586 -6.984 1 86.88 108 THR A C 1
ATOM 820 O O . THR A 1 108 ? -12.195 -12.695 -6.23 1 86.88 108 THR A O 1
ATOM 823 N N . ASP A 1 109 ? -13.484 -13.43 -7.934 1 89.38 109 ASP A N 1
ATOM 824 C CA . ASP A 1 109 ? -14.156 -12.133 -8.031 1 89.38 109 ASP A CA 1
ATOM 825 C C . ASP A 1 109 ? -14.906 -11.812 -6.746 1 89.38 109 ASP A C 1
ATOM 827 O O . ASP A 1 109 ? -14.797 -10.703 -6.211 1 89.38 109 ASP A O 1
ATOM 831 N N . ALA A 1 110 ? -15.594 -12.805 -6.34 1 92.5 110 ALA A N 1
ATOM 832 C CA . ALA A 1 110 ? -16.344 -12.625 -5.098 1 92.5 110 ALA A CA 1
ATOM 833 C C . ALA A 1 110 ? -15.406 -12.289 -3.941 1 92.5 110 ALA A C 1
ATOM 835 O O . ALA A 1 110 ? -15.719 -11.438 -3.105 1 92.5 110 ALA A O 1
ATOM 836 N N . ALA A 1 111 ? -14.328 -12.898 -3.947 1 93 111 ALA A N 1
ATOM 837 C CA . ALA A 1 111 ? -13.336 -12.641 -2.902 1 93 111 ALA A CA 1
ATOM 838 C C . ALA A 1 111 ? -12.812 -11.211 -2.992 1 93 111 ALA A C 1
ATOM 840 O O . ALA A 1 111 ? -12.703 -10.516 -1.979 1 93 111 ALA A O 1
ATOM 841 N N . ALA A 1 112 ? -12.484 -10.867 -4.188 1 92.06 112 ALA A N 1
ATOM 842 C CA . ALA A 1 112 ? -11.977 -9.516 -4.398 1 92.06 112 ALA A CA 1
ATOM 843 C C . ALA A 1 112 ? -13 -8.469 -3.977 1 92.06 112 ALA A C 1
ATOM 845 O O . ALA A 1 112 ? -12.664 -7.488 -3.314 1 92.06 112 ALA A O 1
ATOM 846 N N . TYR A 1 113 ? -14.289 -8.727 -4.316 1 93.81 113 TYR A N 1
ATOM 847 C CA . TYR A 1 113 ? -15.359 -7.809 -3.93 1 93.81 113 TYR A CA 1
ATOM 848 C C . TYR A 1 113 ? -15.562 -7.816 -2.42 1 93.81 113 TYR A C 1
ATOM 850 O O . TYR A 1 113 ? -15.867 -6.781 -1.823 1 93.81 113 TYR A O 1
ATOM 858 N N . THR A 1 114 ? -15.414 -8.922 -1.822 1 94.12 114 THR A N 1
ATOM 859 C CA . THR A 1 114 ? -15.57 -9.039 -0.376 1 94.12 114 THR A CA 1
ATOM 860 C C . THR A 1 114 ? -14.5 -8.234 0.348 1 94.12 114 THR A C 1
ATOM 862 O O . THR A 1 114 ? -14.789 -7.539 1.324 1 94.12 114 THR A O 1
ATOM 865 N N . VAL A 1 115 ? -13.344 -8.32 -0.187 1 93.25 115 VAL A N 1
ATOM 866 C CA . VAL A 1 115 ? -12.258 -7.539 0.393 1 93.25 115 VAL A CA 1
ATOM 867 C C . VAL A 1 115 ? -12.602 -6.051 0.337 1 93.25 115 VAL A C 1
ATOM 869 O O . VAL A 1 115 ? -12.453 -5.336 1.329 1 93.25 115 VAL A O 1
ATOM 872 N N . SER A 1 116 ? -13.078 -5.684 -0.792 1 92.38 116 SER A N 1
ATOM 873 C CA . SER A 1 116 ? -13.469 -4.289 -0.965 1 92.38 116 SER A CA 1
ATOM 874 C C . SER A 1 116 ? -14.609 -3.914 -0.026 1 92.38 116 SER A C 1
ATOM 876 O O . SER A 1 116 ? -14.617 -2.824 0.547 1 92.38 116 SER A O 1
ATOM 878 N N . PHE A 1 117 ? -15.539 -4.82 0.134 1 92.81 117 PHE A N 1
ATOM 879 C CA . PHE A 1 117 ? -16.688 -4.594 1.01 1 92.81 117 PHE A CA 1
ATOM 880 C C . PHE A 1 117 ? -16.234 -4.43 2.457 1 92.81 117 PHE A C 1
ATOM 882 O O . PHE A 1 117 ? -16.641 -3.48 3.133 1 92.81 117 PHE A O 1
ATOM 889 N N . VAL A 1 118 ? -15.414 -5.27 2.91 1 93.31 118 VAL A N 1
ATOM 890 C CA . VAL A 1 118 ? -14.914 -5.23 4.281 1 93.31 118 VAL A CA 1
ATOM 891 C C . VAL A 1 118 ? -14.078 -3.971 4.496 1 93.31 118 VAL A C 1
ATOM 893 O O . VAL A 1 118 ? -14.156 -3.34 5.555 1 93.31 118 VAL A O 1
ATOM 896 N N . ALA A 1 119 ? -13.312 -3.695 3.494 1 92.19 119 ALA A N 1
ATOM 897 C CA . ALA A 1 119 ? -12.5 -2.486 3.568 1 92.19 119 ALA A CA 1
ATOM 898 C C . ALA A 1 119 ? -13.367 -1.25 3.773 1 92.19 119 ALA A C 1
ATOM 900 O O . ALA A 1 119 ? -13.047 -0.384 4.59 1 92.19 119 ALA A O 1
ATOM 901 N N . LEU A 1 120 ? -14.445 -1.178 3.053 1 89.88 120 LEU A N 1
ATOM 902 C CA . LEU A 1 120 ? -15.359 -0.048 3.188 1 89.88 120 LEU A CA 1
ATOM 903 C C . LEU A 1 120 ? -16.047 -0.062 4.551 1 89.88 120 LEU A C 1
ATOM 905 O O . LEU A 1 120 ? -16.312 0.995 5.129 1 89.88 120 LEU A O 1
ATOM 909 N N . TRP A 1 121 ? -16.25 -1.267 4.992 1 90.38 121 TRP A N 1
ATOM 910 C CA . TRP A 1 121 ? -16.844 -1.405 6.324 1 90.38 121 TRP A CA 1
ATOM 911 C C . TRP A 1 121 ? -15.883 -0.899 7.395 1 90.38 121 TRP A C 1
ATOM 913 O O . TRP A 1 121 ? -16.297 -0.181 8.312 1 90.38 121 TRP A O 1
ATOM 923 N N . ILE A 1 122 ? -14.695 -1.166 7.309 1 89.88 122 ILE A N 1
ATOM 924 C CA . ILE A 1 122 ? -13.672 -0.725 8.25 1 89.88 122 ILE A CA 1
ATOM 925 C C . ILE A 1 122 ? -13.492 0.788 8.141 1 89.88 122 ILE A C 1
ATOM 927 O O . ILE A 1 122 ? -13.305 1.47 9.156 1 89.88 122 ILE A O 1
ATOM 931 N N . ALA A 1 123 ? -13.539 1.272 6.949 1 88.5 123 ALA A N 1
ATOM 932 C CA . ALA A 1 123 ? -13.312 2.691 6.688 1 88.5 123 ALA A CA 1
ATOM 933 C C . ALA A 1 123 ? -14.375 3.551 7.367 1 88.5 123 ALA A C 1
ATOM 935 O O . ALA A 1 123 ? -14.172 4.75 7.574 1 88.5 123 ALA A O 1
ATOM 936 N N . ARG A 1 124 ? -15.422 2.957 7.754 1 84.31 124 ARG A N 1
ATOM 937 C CA . ARG A 1 124 ? -16.531 3.686 8.375 1 84.31 124 ARG A CA 1
ATOM 938 C C . ARG A 1 124 ? -16.297 3.834 9.875 1 84.31 124 ARG A C 1
ATOM 940 O O . ARG A 1 124 ? -16.969 4.637 10.531 1 84.31 124 ARG A O 1
ATOM 947 N N . LYS A 1 125 ? -15.359 3.182 10.328 1 84.5 125 LYS A N 1
ATOM 948 C CA . LYS A 1 125 ? -15.094 3.258 11.766 1 84.5 125 LYS A CA 1
ATOM 949 C C . LYS A 1 125 ? -14.523 4.621 12.148 1 84.5 125 LYS A C 1
ATOM 951 O O . LYS A 1 125 ? -13.789 5.234 11.367 1 84.5 125 LYS A O 1
ATOM 956 N N . ARG A 1 126 ? -14.875 5.082 13.328 1 78.62 126 ARG A N 1
ATOM 957 C CA . ARG A 1 126 ? -14.438 6.387 13.812 1 78.62 126 ARG A CA 1
ATOM 958 C C . ARG A 1 126 ? -12.969 6.352 14.227 1 78.62 126 ARG A C 1
ATOM 960 O O . ARG A 1 126 ? -12.43 5.285 14.531 1 78.62 126 ARG A O 1
ATOM 967 N N . ALA A 1 127 ? -12.445 7.668 14.25 1 80.06 127 ALA A N 1
ATOM 968 C CA . ALA A 1 127 ? -11.055 7.805 14.672 1 80.06 127 ALA A CA 1
ATOM 969 C C . ALA A 1 127 ? -10.883 7.371 16.125 1 80.06 127 ALA A C 1
ATOM 971 O O . ALA A 1 127 ? -11.773 7.586 16.953 1 80.06 127 ALA A O 1
ATOM 972 N N . GLY A 1 128 ? -9.852 6.578 16.422 1 73.62 128 GLY A N 1
ATOM 973 C CA . GLY A 1 128 ? -9.586 6.152 17.781 1 73.62 128 GLY A CA 1
ATOM 974 C C . GLY A 1 128 ? -8.195 5.566 17.969 1 73.62 128 GLY A C 1
ATOM 975 O O . GLY A 1 128 ? -7.637 4.992 17.031 1 73.62 128 GLY A O 1
ATOM 976 N N . GLY A 1 129 ? -7.727 5.906 19.156 1 76.38 129 GLY A N 1
ATOM 977 C CA . GLY A 1 129 ? -6.434 5.344 19.516 1 76.38 129 GLY A CA 1
ATOM 978 C C . GLY A 1 129 ? -5.289 5.895 18.672 1 76.38 129 GLY A C 1
ATOM 979 O O . GLY A 1 129 ? -5.082 7.105 18.625 1 76.38 129 GLY A O 1
ATOM 980 N N . ARG A 1 130 ? -4.684 4.84 17.875 1 81.81 130 ARG A N 1
ATOM 981 C CA . ARG A 1 130 ? -3.51 5.18 17.078 1 81.81 130 ARG A CA 1
ATOM 982 C C . ARG A 1 130 ? -3.916 5.723 15.703 1 81.81 130 ARG A C 1
ATOM 984 O O . ARG A 1 130 ? -3.084 6.262 14.977 1 81.81 130 ARG A O 1
ATOM 991 N N . PHE A 1 131 ? -5.168 5.609 15.484 1 84.31 131 PHE A N 1
ATOM 992 C CA . PHE A 1 131 ? -5.641 6.043 14.172 1 84.31 131 PHE A CA 1
ATOM 993 C C . PHE A 1 131 ? -6.355 7.387 14.273 1 84.31 131 PHE A C 1
ATOM 995 O O . PHE A 1 131 ? -7.586 7.441 14.273 1 84.31 131 PHE A O 1
ATOM 1002 N N . THR A 1 132 ? -5.547 8.391 14.219 1 81.94 132 THR A N 1
ATOM 1003 C CA . THR A 1 132 ? -6.055 9.734 14.469 1 81.94 132 THR A CA 1
ATOM 1004 C C . THR A 1 132 ? -6.832 10.25 13.266 1 81.94 132 THR A C 1
ATOM 1006 O O . THR A 1 132 ? -7.68 11.141 13.398 1 81.94 132 THR A O 1
ATOM 1009 N N . PHE A 1 133 ? -6.539 9.742 12.055 1 81.25 133 PHE A N 1
ATOM 1010 C CA . PHE A 1 133 ? -7.281 10.117 10.852 1 81.25 133 PHE A CA 1
ATOM 1011 C C . PHE A 1 133 ? -8.469 9.18 10.641 1 81.25 133 PHE A C 1
ATOM 1013 O O . PHE A 1 133 ? -9.227 9.344 9.68 1 81.25 133 PHE A O 1
ATOM 1020 N N . GLY A 1 134 ? -8.602 8.25 11.57 1 81.19 134 GLY A N 1
ATOM 1021 C CA . GLY A 1 134 ? -9.602 7.223 11.336 1 81.19 134 GLY A CA 1
ATOM 1022 C C . GLY A 1 134 ? -9.102 6.098 10.445 1 81.19 134 GLY A C 1
ATOM 1023 O O . GLY A 1 134 ? -7.891 5.914 10.289 1 81.19 134 GLY A O 1
ATOM 1024 N N . PHE A 1 135 ? -10.125 5.363 9.875 1 86.56 135 PHE A N 1
ATOM 1025 C CA . PHE A 1 135 ? -9.766 4.184 9.102 1 86.56 135 PHE A CA 1
ATOM 1026 C C . PHE A 1 135 ? -10.094 4.387 7.625 1 86.56 135 PHE A C 1
ATOM 1028 O O . PHE A 1 135 ? -10.297 3.42 6.891 1 86.56 135 PHE A O 1
ATOM 1035 N N . LYS A 1 136 ? -10.078 5.566 7.215 1 86.44 136 LYS A N 1
ATOM 1036 C CA . LYS A 1 136 ? -10.469 5.887 5.844 1 86.44 136 LYS A CA 1
ATOM 1037 C C . LYS A 1 136 ? -9.508 5.266 4.836 1 86.44 136 LYS A C 1
ATOM 1039 O O . LYS A 1 136 ? -9.914 4.863 3.746 1 86.44 136 LYS A O 1
ATOM 1044 N N . ARG A 1 137 ? -8.281 5.098 5.281 1 90.62 137 ARG A N 1
ATOM 1045 C CA . ARG A 1 137 ? -7.254 4.566 4.395 1 90.62 137 ARG A CA 1
ATOM 1046 C C . ARG A 1 137 ? -7.484 3.088 4.105 1 90.62 137 ARG A C 1
ATOM 1048 O O . ARG A 1 137 ? -6.898 2.533 3.174 1 90.62 137 ARG A O 1
ATOM 1055 N N . ALA A 1 138 ? -8.336 2.551 4.891 1 90.31 138 ALA A N 1
ATOM 1056 C CA . ALA A 1 138 ? -8.672 1.151 4.641 1 90.31 138 ALA A CA 1
ATOM 1057 C C . ALA A 1 138 ? -9.305 0.975 3.266 1 90.31 138 ALA A C 1
ATOM 1059 O O . ALA A 1 138 ? -9.156 -0.074 2.635 1 90.31 138 ALA A O 1
ATOM 1060 N N . GLU A 1 139 ? -9.977 1.981 2.857 1 90.25 139 GLU A N 1
ATOM 1061 C CA . GLU A 1 139 ? -10.594 1.939 1.534 1 90.25 139 GLU A CA 1
ATOM 1062 C C . GLU A 1 139 ? -9.547 1.738 0.443 1 90.25 139 GLU A C 1
ATOM 1064 O O . GLU A 1 139 ? -9.711 0.886 -0.432 1 90.25 139 GLU A O 1
ATOM 1069 N N . VAL A 1 140 ? -8.5 2.5 0.537 1 91.25 140 VAL A N 1
ATOM 1070 C CA . VAL A 1 140 ? -7.445 2.451 -0.472 1 91.25 140 VAL A CA 1
ATOM 1071 C C . VAL A 1 140 ? -6.68 1.136 -0.354 1 91.25 140 VAL A C 1
ATOM 1073 O O . VAL A 1 140 ? -6.367 0.5 -1.364 1 91.25 140 VAL A O 1
ATOM 1076 N N . LEU A 1 141 ? -6.48 0.692 0.827 1 92.69 141 LEU A N 1
ATOM 1077 C CA . LEU A 1 141 ? -5.797 -0.575 1.064 1 92.69 141 LEU A CA 1
ATOM 1078 C C . LEU A 1 141 ? -6.625 -1.744 0.537 1 92.69 141 LEU A C 1
ATOM 1080 O O . LEU A 1 141 ? -6.078 -2.676 -0.057 1 92.69 141 LEU A O 1
ATOM 1084 N N . GLY A 1 142 ? -7.883 -1.646 0.825 1 92.06 142 GLY A N 1
ATOM 1085 C CA . GLY A 1 142 ? -8.766 -2.678 0.313 1 92.06 142 GLY A CA 1
ATOM 1086 C C . GLY A 1 142 ? -8.758 -2.777 -1.2 1 92.06 142 GLY A C 1
ATOM 1087 O O . GLY A 1 142 ? -8.75 -3.877 -1.756 1 92.06 142 GLY A O 1
ATOM 1088 N N . ALA A 1 143 ? -8.773 -1.659 -1.84 1 91.31 143 ALA A N 1
ATOM 1089 C CA . ALA A 1 143 ? -8.695 -1.638 -3.299 1 91.31 143 ALA A CA 1
ATOM 1090 C C . ALA A 1 143 ? -7.406 -2.287 -3.787 1 91.31 143 ALA A C 1
ATOM 1092 O O . ALA A 1 143 ? -7.414 -3.045 -4.762 1 91.31 143 ALA A O 1
ATOM 1093 N N . LEU A 1 144 ? -6.328 -2.008 -3.105 1 93.06 144 LEU A N 1
ATOM 1094 C CA . LEU A 1 144 ? -5.043 -2.598 -3.463 1 93.06 144 LEU A CA 1
ATOM 1095 C C . LEU A 1 144 ? -5.094 -4.117 -3.359 1 93.06 144 LEU A C 1
ATOM 1097 O O . LEU A 1 144 ? -4.707 -4.82 -4.293 1 93.06 144 LEU A O 1
ATOM 1101 N N . ILE A 1 145 ? -5.59 -4.578 -2.268 1 91.94 145 ILE A N 1
ATOM 1102 C CA . ILE A 1 145 ? -5.656 -6.02 -2.035 1 91.94 145 ILE A CA 1
ATOM 1103 C C . ILE A 1 145 ? -6.559 -6.668 -3.08 1 91.94 145 ILE A C 1
ATOM 1105 O O . ILE A 1 145 ? -6.238 -7.734 -3.611 1 91.94 145 ILE A O 1
ATOM 1109 N N . SER A 1 146 ? -7.625 -6 -3.328 1 90.75 146 SER A N 1
ATOM 1110 C CA . SER A 1 146 ? -8.547 -6.52 -4.332 1 90.75 146 SER A CA 1
ATOM 1111 C C . SER A 1 146 ? -7.871 -6.66 -5.691 1 90.75 146 SER A C 1
ATOM 1113 O O . SER A 1 146 ? -7.992 -7.695 -6.348 1 90.75 146 SER A O 1
ATOM 1115 N N . VAL A 1 147 ? -7.164 -5.688 -6.082 1 90 147 VAL A N 1
ATOM 1116 C CA . VAL A 1 147 ? -6.484 -5.707 -7.375 1 90 147 VAL A CA 1
ATOM 1117 C C . VAL A 1 147 ? -5.398 -6.781 -7.375 1 90 147 VAL A C 1
ATOM 1119 O O . VAL A 1 147 ? -5.211 -7.484 -8.367 1 90 147 VAL A O 1
ATOM 1122 N N . LEU A 1 148 ? -4.719 -6.938 -6.266 1 89.69 148 LEU A N 1
ATOM 1123 C CA . LEU A 1 148 ? -3.68 -7.957 -6.16 1 89.69 148 LEU A CA 1
ATOM 1124 C C . LEU A 1 148 ? -4.273 -9.352 -6.305 1 89.69 148 LEU A C 1
ATOM 1126 O O . LEU A 1 148 ? -3.656 -10.234 -6.906 1 89.69 148 LEU A O 1
ATOM 1130 N N . LEU A 1 149 ? -5.383 -9.523 -5.785 1 87.38 149 LEU A N 1
ATOM 1131 C CA . LEU A 1 149 ? -6.062 -10.805 -5.926 1 87.38 149 LEU A CA 1
ATOM 1132 C C . LEU A 1 149 ? -6.398 -11.086 -7.387 1 87.38 149 LEU A C 1
ATOM 1134 O O . LEU A 1 149 ? -6.227 -12.211 -7.867 1 87.38 149 LEU A O 1
ATOM 1138 N N . ILE A 1 150 ? -6.789 -10.078 -8.023 1 83.69 150 ILE A N 1
ATOM 1139 C CA . ILE A 1 150 ? -7.113 -10.203 -9.438 1 83.69 150 ILE A CA 1
ATOM 1140 C C . ILE A 1 150 ? -5.848 -10.531 -10.227 1 83.69 150 ILE A C 1
ATOM 1142 O O . ILE A 1 150 ? -5.863 -11.391 -11.109 1 83.69 150 ILE A O 1
ATOM 1146 N N . TRP A 1 151 ? -4.805 -9.852 -9.875 1 86.19 151 TRP A N 1
ATOM 1147 C CA . TRP A 1 151 ? -3.539 -10.078 -10.562 1 86.19 151 TRP A CA 1
ATOM 1148 C C . TRP A 1 151 ? -3.043 -11.5 -10.336 1 86.19 151 TRP A C 1
ATOM 1150 O O . TRP A 1 151 ? -2.488 -12.125 -11.25 1 86.19 151 TRP A O 1
ATOM 1160 N N . ALA A 1 152 ? -3.254 -11.977 -9.164 1 83.44 152 ALA A N 1
ATOM 1161 C CA . ALA A 1 152 ? -2.865 -13.359 -8.875 1 83.44 152 ALA A CA 1
ATOM 1162 C C . ALA A 1 152 ? -3.617 -14.336 -9.773 1 83.44 152 ALA A C 1
ATOM 1164 O O . ALA A 1 152 ? -3.025 -15.281 -10.305 1 83.44 152 ALA A O 1
ATOM 1165 N N . LEU A 1 153 ? -4.809 -14.102 -9.945 1 80.31 153 LEU A N 1
ATOM 1166 C CA . LEU A 1 153 ? -5.625 -14.961 -10.797 1 80.31 153 LEU A CA 1
ATOM 1167 C C . LEU A 1 153 ? -5.176 -14.867 -12.25 1 80.31 153 LEU A C 1
ATOM 1169 O O . LEU A 1 153 ? -5.086 -15.883 -12.945 1 80.31 153 LEU A O 1
ATOM 1173 N N . VAL A 1 154 ? -4.902 -13.656 -12.656 1 82.56 154 VAL A N 1
ATOM 1174 C CA . VAL A 1 154 ? -4.48 -13.43 -14.039 1 82.56 154 VAL A CA 1
ATOM 1175 C C . VAL A 1 154 ? -3.158 -14.148 -14.297 1 82.56 154 VAL A C 1
ATOM 1177 O O . VAL A 1 154 ? -2.979 -14.766 -15.352 1 82.56 154 VAL A O 1
ATOM 1180 N N . LEU A 1 155 ? -2.297 -14.086 -13.367 1 81.31 155 LEU A N 1
ATOM 1181 C CA . LEU A 1 155 ? -1.012 -14.758 -13.516 1 81.31 155 LEU A CA 1
ATOM 1182 C C . LEU A 1 155 ? -1.194 -16.266 -13.602 1 81.31 155 LEU A C 1
ATOM 1184 O O . LEU A 1 155 ? -0.518 -16.938 -14.383 1 81.31 155 LEU A O 1
ATOM 1188 N N . ALA A 1 156 ? -2.055 -16.797 -12.844 1 77.81 156 ALA A N 1
ATOM 1189 C CA . ALA A 1 156 ? -2.348 -18.234 -12.883 1 77.81 156 ALA A CA 1
ATOM 1190 C C . ALA A 1 156 ? -2.914 -18.641 -14.234 1 77.81 156 ALA A C 1
ATOM 1192 O O . ALA A 1 156 ? -2.543 -19.688 -14.781 1 77.81 156 ALA A O 1
ATOM 1193 N N . LEU A 1 157 ? -3.756 -17.812 -14.742 1 76.19 157 LEU A N 1
ATOM 1194 C CA . LEU A 1 157 ? -4.363 -18.094 -16.047 1 76.19 157 LEU A CA 1
ATOM 1195 C C . LEU A 1 157 ? -3.328 -18.016 -17.156 1 76.19 157 LEU A C 1
ATOM 1197 O O . LEU A 1 157 ? -3.369 -18.812 -18.094 1 76.19 157 LEU A O 1
ATOM 1201 N N . LEU A 1 158 ? -2.455 -17.062 -17.047 1 81.44 158 LEU A N 1
ATOM 1202 C CA . LEU A 1 158 ? -1.396 -16.922 -18.031 1 81.44 158 LEU A CA 1
ATOM 1203 C C . LEU A 1 158 ? -0.485 -18.141 -18.047 1 81.44 158 LEU A C 1
ATOM 1205 O O . LEU A 1 158 ? -0.072 -18.609 -19.109 1 81.44 158 LEU A O 1
ATOM 1209 N N . LYS A 1 159 ? -0.204 -18.609 -16.922 1 78.81 159 LYS A N 1
ATOM 1210 C CA . LYS A 1 159 ? 0.617 -19.812 -16.812 1 78.81 159 LYS A CA 1
ATOM 1211 C C . LYS A 1 159 ? -0.067 -21.016 -17.484 1 78.81 159 LYS A C 1
ATOM 1213 O O . LYS A 1 159 ? 0.562 -21.75 -18.234 1 78.81 159 LYS A O 1
ATOM 1218 N N . GLU A 1 160 ? -1.265 -21.172 -17.156 1 74.75 160 GLU A N 1
ATOM 1219 C CA . GLU A 1 160 ? -2.023 -22.266 -17.75 1 74.75 160 GLU A CA 1
ATOM 1220 C C . GLU A 1 160 ? -2.111 -22.141 -19.266 1 74.75 160 GLU A C 1
ATOM 1222 O O . GLU A 1 160 ? -1.971 -23.125 -19.984 1 74.75 160 GLU A O 1
ATOM 1227 N N . ALA A 1 161 ? -2.395 -20.922 -19.703 1 77.56 161 ALA A N 1
ATOM 1228 C CA . ALA A 1 161 ? -2.49 -20.672 -21.141 1 77.56 161 ALA A CA 1
ATOM 1229 C C . ALA A 1 161 ? -1.162 -20.953 -21.844 1 77.56 161 ALA A C 1
ATOM 1231 O O . ALA A 1 161 ? -1.136 -21.516 -22.938 1 77.56 161 ALA A O 1
ATOM 1232 N N . THR A 1 162 ? -0.112 -20.625 -21.266 1 80.12 162 THR A N 1
ATOM 1233 C CA . THR A 1 162 ? 1.213 -20.859 -21.828 1 80.12 162 THR A CA 1
ATOM 1234 C C . THR A 1 162 ? 1.501 -22.359 -21.906 1 80.12 162 THR A C 1
ATOM 1236 O O . THR A 1 162 ? 2.059 -22.844 -22.891 1 80.12 162 THR A O 1
ATOM 1239 N N . GLU A 1 163 ? 1.126 -23.125 -20.922 1 77.31 163 GLU A N 1
ATOM 1240 C CA . GLU A 1 163 ? 1.311 -24.562 -20.906 1 77.31 163 GLU A CA 1
ATOM 1241 C C . GLU A 1 163 ? 0.478 -25.234 -22 1 77.31 163 GLU A C 1
ATOM 1243 O O . GLU A 1 163 ? 0.917 -26.219 -22.609 1 77.31 163 GLU A O 1
ATOM 1248 N N . ARG A 1 164 ? -0.655 -24.688 -22.219 1 74.19 164 ARG A N 1
ATOM 1249 C CA . ARG A 1 164 ? -1.536 -25.266 -23.234 1 74.19 164 ARG A CA 1
ATOM 1250 C C . ARG A 1 164 ? -0.998 -25 -24.641 1 74.19 164 ARG A C 1
ATOM 1252 O O . ARG A 1 164 ? -1.144 -25.844 -25.531 1 74.19 164 ARG A O 1
ATOM 1259 N N . VAL A 1 165 ? -0.475 -23.859 -24.781 1 76.69 165 VAL A N 1
ATOM 1260 C CA . VAL A 1 165 ? 0.073 -23.516 -26.094 1 76.69 165 VAL A CA 1
ATOM 1261 C C . VAL A 1 165 ? 1.309 -24.359 -26.375 1 76.69 165 VAL A C 1
ATOM 1263 O O . VAL A 1 165 ? 1.511 -24.812 -27.516 1 76.69 165 VAL A O 1
ATOM 1266 N N . LEU A 1 166 ? 2.1 -24.562 -25.312 1 73.94 166 LEU A N 1
ATOM 1267 C CA . LEU A 1 166 ? 3.342 -25.312 -25.5 1 73.94 166 LEU A CA 1
ATOM 1268 C C . LEU A 1 166 ? 3.08 -26.812 -25.5 1 73.94 166 LEU A C 1
ATOM 1270 O O . LEU A 1 166 ? 3.842 -27.578 -26.094 1 73.94 166 LEU A O 1
ATOM 1274 N N . GLY A 1 167 ? 2.162 -27.141 -24.734 1 67.19 167 GLY A N 1
ATOM 1275 C CA . GLY A 1 167 ? 1.891 -28.562 -24.656 1 67.19 167 GLY A CA 1
ATOM 1276 C C . GLY A 1 167 ? 0.789 -29 -25.609 1 67.19 167 GLY A C 1
ATOM 1277 O O . GLY A 1 167 ? 0.473 -28.312 -26.578 1 67.19 167 GLY A O 1
ATOM 1278 N N . ASP A 1 168 ? 0.232 -30.266 -25.438 1 57.75 168 ASP A N 1
ATOM 1279 C CA . ASP A 1 168 ? -0.837 -30.844 -26.25 1 57.75 168 ASP A CA 1
ATOM 1280 C C . ASP A 1 168 ? -2.191 -30.25 -25.875 1 57.75 168 ASP A C 1
ATOM 1282 O O . ASP A 1 168 ? -2.598 -30.297 -24.703 1 57.75 168 ASP A O 1
ATOM 1286 N N . PRO A 1 169 ? -2.629 -29.328 -26.703 1 56.69 169 PRO A N 1
ATOM 1287 C CA . PRO A 1 169 ? -3.943 -28.734 -26.453 1 56.69 169 PRO A CA 1
ATOM 1288 C C . PRO A 1 169 ? -4.996 -29.781 -26.078 1 56.69 169 PRO A C 1
ATOM 1290 O O . PRO A 1 169 ? -5.141 -30.797 -26.766 1 56.69 169 PRO A O 1
ATOM 1293 N N . GLU A 1 170 ? -5.09 -30.078 -24.812 1 55.88 170 GLU A N 1
ATOM 1294 C CA . GLU A 1 170 ? -6.227 -30.953 -24.516 1 55.88 170 GLU A CA 1
ATOM 1295 C C . GLU A 1 170 ? -7.492 -30.453 -25.203 1 55.88 170 GLU A C 1
ATOM 1297 O O . GLU A 1 170 ? -7.711 -29.25 -25.328 1 55.88 170 GLU A O 1
ATOM 1302 N N . PRO A 1 171 ? -8.102 -31.328 -25.938 1 56.88 171 PRO A N 1
ATOM 1303 C CA . PRO A 1 171 ? -9.328 -30.938 -26.641 1 56.88 171 PRO A CA 1
ATOM 1304 C C . PRO A 1 171 ? -10.305 -30.156 -25.766 1 56.88 171 PRO A C 1
ATOM 1306 O O . PRO A 1 171 ? -10.555 -30.562 -24.625 1 56.88 171 PRO A O 1
ATOM 1309 N N . ILE A 1 172 ? -10.367 -28.906 -25.969 1 58.78 172 ILE A N 1
ATOM 1310 C CA . ILE A 1 172 ? -11.328 -28.062 -25.25 1 58.78 172 ILE A CA 1
ATOM 1311 C C . ILE A 1 172 ? -12.75 -28.453 -25.656 1 58.78 172 ILE A C 1
ATOM 1313 O O . ILE A 1 172 ? -13.039 -28.625 -26.844 1 58.78 172 ILE A O 1
ATOM 1317 N N . ASN A 1 173 ? -13.516 -29.062 -24.75 1 62.5 173 ASN A N 1
ATOM 1318 C CA . ASN A 1 173 ? -14.922 -29.281 -25.047 1 62.5 173 ASN A CA 1
ATOM 1319 C C . ASN A 1 173 ? -15.656 -27.969 -25.281 1 62.5 173 ASN A C 1
ATOM 1321 O O . ASN A 1 173 ? -16.219 -27.391 -24.359 1 62.5 173 ASN A O 1
ATOM 1325 N N . ALA A 1 174 ? -15.508 -27.5 -26.484 1 59.84 174 ALA A N 1
ATOM 1326 C CA . ALA A 1 174 ? -16.078 -26.219 -26.906 1 59.84 174 ALA A CA 1
ATOM 1327 C C . ALA A 1 174 ? -17.578 -26.188 -26.672 1 59.84 174 ALA A C 1
ATOM 1329 O O . ALA A 1 174 ? -18.156 -25.125 -26.469 1 59.84 174 ALA A O 1
ATOM 1330 N N . THR A 1 175 ? -18.203 -27.297 -26.688 1 64.62 175 THR A N 1
ATOM 1331 C CA . THR A 1 175 ? -19.641 -27.359 -26.531 1 64.62 175 THR A CA 1
ATOM 1332 C C . THR A 1 175 ? -20.062 -26.922 -25.125 1 64.62 175 THR A C 1
ATOM 1334 O O . THR A 1 175 ? -21.078 -26.25 -24.969 1 64.62 175 THR A O 1
ATOM 1337 N N . MET A 1 176 ? -19.234 -27.219 -24.266 1 68.5 176 MET A N 1
ATOM 1338 C CA . MET A 1 176 ? -19.562 -26.797 -22.906 1 68.5 176 MET A CA 1
ATOM 1339 C C . MET A 1 176 ? -19.031 -25.391 -22.625 1 68.5 176 MET A C 1
ATOM 1341 O O . MET A 1 176 ? -19.578 -24.688 -21.781 1 68.5 176 MET A O 1
ATOM 1345 N N . MET A 1 177 ? -18.172 -25.047 -23.484 1 71.19 177 MET A N 1
ATOM 1346 C CA . MET A 1 177 ? -17.531 -23.75 -23.266 1 71.19 177 MET A CA 1
ATOM 1347 C C . MET A 1 177 ? -18.469 -22.625 -23.656 1 71.19 177 MET A C 1
ATOM 1349 O O . MET A 1 177 ? -18.5 -21.594 -22.984 1 71.19 177 MET A O 1
ATOM 1353 N N . LEU A 1 178 ? -19.25 -22.891 -24.656 1 77.88 178 LEU A N 1
ATOM 1354 C CA . LEU A 1 178 ? -20.094 -21.828 -25.188 1 77.88 178 LEU A CA 1
ATOM 1355 C C . LEU A 1 178 ? -21.172 -21.422 -24.203 1 77.88 178 LEU A C 1
ATOM 1357 O O . LEU A 1 178 ? -21.312 -20.25 -23.875 1 77.88 178 LEU A O 1
ATOM 1361 N N . PRO A 1 179 ? -21.938 -22.297 -23.656 1 78.12 179 PRO A N 1
ATOM 1362 C CA . PRO A 1 179 ? -22.953 -21.891 -22.688 1 78.12 179 PRO A CA 1
ATOM 1363 C C . PRO A 1 179 ? -22.375 -21.203 -21.453 1 78.12 179 PRO A C 1
ATOM 1365 O O . PRO A 1 179 ? -22.969 -20.281 -20.922 1 78.12 179 PRO A O 1
ATOM 1368 N N . LEU A 1 180 ? -21.234 -21.594 -21.094 1 75.56 180 LEU A N 1
ATOM 1369 C CA . LEU A 1 180 ? -20.578 -21 -19.938 1 75.56 180 LEU A CA 1
ATOM 1370 C C . LEU A 1 180 ? -20.141 -19.578 -20.234 1 75.56 180 LEU A C 1
ATOM 1372 O O . LEU A 1 180 ? -20.266 -18.688 -19.375 1 75.56 180 LEU A O 1
ATOM 1376 N N . ALA A 1 181 ? -19.672 -19.5 -21.375 1 78.5 181 ALA A N 1
ATOM 1377 C CA . ALA A 1 181 ? -19.234 -18.172 -21.781 1 78.5 181 ALA A CA 1
ATOM 1378 C C . ALA A 1 181 ? -20.422 -17.203 -21.844 1 78.5 181 ALA A C 1
ATOM 1380 O O . ALA A 1 181 ? -20.297 -16.047 -21.438 1 78.5 181 ALA A O 1
ATOM 1381 N N . ILE A 1 182 ? -21.484 -17.703 -22.328 1 85.75 182 ILE A N 1
ATOM 1382 C CA . ILE A 1 182 ? -22.672 -16.875 -22.422 1 85.75 182 ILE A CA 1
ATOM 1383 C C . ILE A 1 182 ? -23.172 -16.531 -21.016 1 85.75 182 ILE A C 1
ATOM 1385 O O . ILE A 1 182 ? -23.547 -15.391 -20.75 1 85.75 182 ILE A O 1
ATOM 1389 N N . ALA A 1 183 ? -23.203 -17.5 -20.156 1 82.75 183 ALA A N 1
ATOM 1390 C CA . ALA A 1 183 ? -23.594 -17.25 -18.781 1 82.75 183 ALA A CA 1
ATOM 1391 C C . ALA A 1 183 ? -22.703 -16.203 -18.125 1 82.75 183 ALA A C 1
ATOM 1393 O O . ALA A 1 183 ? -23.172 -15.305 -17.438 1 82.75 183 ALA A O 1
ATOM 1394 N N . GLY A 1 184 ? -21.453 -16.375 -18.312 1 81.06 184 GLY A N 1
ATOM 1395 C CA . GLY A 1 184 ? -20.516 -15.391 -17.797 1 81.06 184 GLY A CA 1
ATOM 1396 C C . GLY A 1 184 ? -20.75 -13.992 -18.312 1 81.06 184 GLY A C 1
ATOM 1397 O O . GLY A 1 184 ? -20.641 -13.016 -17.578 1 81.06 184 GLY A O 1
ATOM 1398 N N . LEU A 1 185 ? -21.062 -13.938 -19.562 1 87 185 LEU A N 1
ATOM 1399 C CA . LEU A 1 185 ? -21.359 -12.648 -20.188 1 87 185 LEU A CA 1
ATOM 1400 C C . LEU A 1 185 ? -22.562 -11.984 -19.547 1 87 185 LEU A C 1
ATOM 1402 O O . LEU A 1 185 ? -22.531 -10.789 -19.234 1 87 185 LEU A O 1
ATOM 1406 N N . VAL A 1 186 ? -23.516 -12.742 -19.344 1 89.69 186 VAL A N 1
ATOM 1407 C CA . VAL A 1 186 ? -24.734 -12.227 -18.734 1 89.69 186 VAL A CA 1
ATOM 1408 C C . VAL A 1 186 ? -24.453 -11.75 -17.312 1 89.69 186 VAL A C 1
ATOM 1410 O O . VAL A 1 186 ? -24.891 -10.664 -16.922 1 89.69 186 VAL A O 1
ATOM 1413 N N . VAL A 1 187 ? -23.781 -12.5 -16.578 1 88.31 187 VAL A N 1
ATOM 1414 C CA . VAL A 1 187 ? -23.469 -12.148 -15.195 1 88.31 187 VAL A CA 1
ATOM 1415 C C . VAL A 1 187 ? -22.672 -10.852 -15.164 1 88.31 187 VAL A C 1
ATOM 1417 O O . VAL A 1 187 ? -22.938 -9.969 -14.344 1 88.31 187 VAL A O 1
ATOM 1420 N N . ASN A 1 188 ? -21.75 -10.742 -16.047 1 87.62 188 ASN A N 1
ATOM 1421 C CA . ASN A 1 188 ? -20.922 -9.547 -16.094 1 87.62 188 ASN A CA 1
ATOM 1422 C C . ASN A 1 188 ? -21.734 -8.312 -16.453 1 87.62 188 ASN A C 1
ATOM 1424 O O . ASN A 1 188 ? -21.516 -7.227 -15.914 1 87.62 188 ASN A O 1
ATOM 1428 N N . ILE A 1 189 ? -22.641 -8.516 -17.328 1 90.56 189 ILE A N 1
ATOM 1429 C CA . ILE A 1 189 ? -23.531 -7.422 -17.688 1 90.56 189 ILE A CA 1
ATOM 1430 C C . ILE A 1 189 ? -24.359 -6.996 -16.469 1 90.56 189 ILE A C 1
ATOM 1432 O O . ILE A 1 189 ? -24.516 -5.805 -16.203 1 90.56 189 ILE A O 1
ATOM 1436 N N . ILE A 1 190 ? -24.812 -7.898 -15.773 1 91.25 190 ILE A N 1
ATOM 1437 C CA . ILE A 1 190 ? -25.594 -7.625 -14.57 1 91.25 190 ILE A CA 1
ATOM 1438 C C . ILE A 1 190 ? -24.719 -6.891 -13.555 1 91.25 190 ILE A C 1
ATOM 1440 O O . ILE A 1 190 ? -25.156 -5.91 -12.945 1 91.25 190 ILE A O 1
ATOM 1444 N N . LEU A 1 191 ? -23.562 -7.324 -13.422 1 90.88 191 LEU A N 1
ATOM 1445 C CA . LEU A 1 191 ? -22.672 -6.734 -12.445 1 90.88 191 LEU A CA 1
ATOM 1446 C C . LEU A 1 191 ? -22.344 -5.289 -12.805 1 90.88 191 LEU A C 1
ATOM 1448 O O . LEU A 1 191 ? -22.328 -4.41 -11.938 1 90.88 191 LEU A O 1
ATOM 1452 N N . ILE A 1 192 ? -22.062 -5.059 -14.031 1 89.81 192 ILE A N 1
ATOM 1453 C CA . ILE A 1 192 ? -21.75 -3.705 -14.477 1 89.81 192 ILE A CA 1
ATOM 1454 C C . ILE A 1 192 ? -22.938 -2.781 -14.203 1 89.81 192 ILE A C 1
ATOM 1456 O O . ILE A 1 192 ? -22.766 -1.632 -13.797 1 89.81 192 ILE A O 1
ATOM 1460 N N . ASN A 1 193 ? -24.078 -3.299 -14.414 1 89.75 193 ASN A N 1
ATOM 1461 C CA . ASN A 1 193 ? -25.281 -2.518 -14.148 1 89.75 193 ASN A CA 1
ATOM 1462 C C . ASN A 1 193 ? -25.453 -2.254 -12.656 1 89.75 193 ASN A C 1
ATOM 1464 O O . ASN A 1 193 ? -25.891 -1.168 -12.258 1 89.75 193 ASN A O 1
ATOM 1468 N N . VAL A 1 194 ? -25.141 -3.205 -11.945 1 88.94 194 VAL A N 1
ATOM 1469 C CA . VAL A 1 194 ? -25.25 -3.082 -1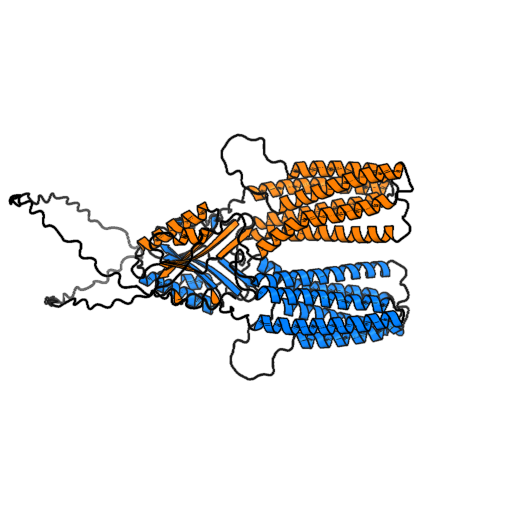0.492 1 88.94 194 VAL A CA 1
ATOM 1470 C C . VAL A 1 194 ? -24.234 -2.068 -9.977 1 88.94 194 VAL A C 1
ATOM 1472 O O . VAL A 1 194 ? -24.562 -1.231 -9.133 1 88.94 194 VAL A O 1
ATOM 1475 N N . PHE A 1 195 ? -23.016 -2.105 -10.516 1 88.19 195 PHE A N 1
ATOM 1476 C CA . PHE A 1 195 ? -21.953 -1.22 -10.055 1 88.19 195 PHE A CA 1
ATOM 1477 C C . PHE A 1 195 ? -22.125 0.181 -10.633 1 88.19 195 PHE A C 1
ATOM 1479 O O . PHE A 1 195 ? -21.781 1.172 -9.984 1 88.19 195 PHE A O 1
ATOM 1486 N N . GLY A 1 196 ? -22.406 0.332 -11.914 1 76.5 196 GLY A N 1
ATOM 1487 C CA . GLY A 1 196 ? -22.484 1.594 -12.633 1 76.5 196 GLY A CA 1
ATOM 1488 C C . GLY A 1 196 ? -23.797 2.326 -12.406 1 76.5 196 GLY A C 1
ATOM 1489 O O . GLY A 1 196 ? -23.969 3.463 -12.852 1 76.5 196 GLY A O 1
ATOM 1490 N N . LEU A 1 197 ? -24.922 1.746 -11.984 1 59.31 197 LEU A N 1
ATOM 1491 C CA . LEU A 1 197 ? -26.234 2.371 -11.875 1 59.31 197 LEU A CA 1
ATOM 1492 C C . LEU A 1 197 ? -26.109 3.768 -11.273 1 59.31 197 LEU A C 1
ATOM 1494 O O . LEU A 1 197 ? -25.672 3.924 -10.133 1 59.31 197 LEU A O 1
ATOM 1498 N N . ASP A 1 198 ? -25.531 4.562 -12.031 1 50.31 198 ASP A N 1
ATOM 1499 C CA . ASP A 1 198 ? -25.719 5.965 -11.68 1 50.31 198 ASP A CA 1
ATOM 1500 C C . ASP A 1 198 ? -27.156 6.242 -11.258 1 50.31 198 ASP A C 1
ATOM 1502 O O . ASP A 1 198 ? -28.094 5.688 -11.836 1 50.31 198 ASP A O 1
ATOM 1506 N N . ASP A 1 199 ? -27.438 6.371 -10.086 1 44.66 199 ASP A N 1
ATOM 1507 C CA . ASP A 1 199 ? -28.719 6.988 -9.781 1 44.66 199 ASP A CA 1
ATOM 1508 C C . ASP A 1 199 ? -29.078 8.055 -10.82 1 44.66 199 ASP A C 1
ATOM 1510 O O . ASP A 1 199 ? -28.75 9.227 -10.641 1 44.66 199 ASP A O 1
ATOM 1514 N N . HIS A 1 200 ? -28.844 7.801 -11.992 1 38.22 200 HIS A N 1
ATOM 1515 C CA . HIS A 1 200 ? -29.375 8.812 -12.898 1 38.22 200 HIS A CA 1
ATOM 1516 C C . HIS A 1 200 ? -30.828 9.133 -12.586 1 38.22 200 HIS A C 1
ATOM 1518 O O . HIS A 1 200 ? -31.422 10.016 -13.211 1 38.22 200 HIS A O 1
ATOM 1524 N N . HIS A 1 201 ? -31.719 8.234 -12.336 1 34.78 201 HIS A N 1
ATOM 1525 C CA . HIS A 1 201 ? -33.094 8.727 -12.414 1 34.78 201 HIS A CA 1
ATOM 1526 C C . HIS A 1 201 ? -33.312 9.891 -11.453 1 34.78 201 HIS A C 1
ATOM 1528 O O . HIS A 1 201 ? -34.406 10.453 -11.406 1 34.78 201 HIS A O 1
ATOM 1534 N N . HIS A 1 202 ? -33.156 9.844 -10.219 1 32.78 202 HIS A N 1
ATOM 1535 C CA . HIS A 1 202 ? -33.812 10.953 -9.547 1 32.78 202 HIS A CA 1
ATOM 1536 C C . HIS A 1 202 ? -33.344 12.289 -10.086 1 32.78 202 HIS A C 1
ATOM 1538 O O . HIS A 1 202 ? -32.219 12.398 -10.602 1 32.78 202 HIS A O 1
ATOM 1544 N N . HIS A 1 203 ? -34.312 13.453 -9.898 1 31.91 203 HIS A N 1
ATOM 1545 C CA . HIS A 1 203 ? -34.531 14.828 -10.336 1 31.91 203 HIS A CA 1
ATOM 1546 C C . HIS A 1 203 ? -33.188 15.578 -10.398 1 31.91 203 HIS A C 1
ATOM 1548 O O . HIS A 1 203 ? -32.188 15.148 -9.812 1 31.91 203 HIS A O 1
ATOM 1554 N N . HIS A 1 204 ? -33.375 17.047 -10.82 1 31.5 204 HIS A N 1
ATOM 1555 C CA . HIS A 1 204 ? -32.875 18.391 -11.102 1 31.5 204 HIS A CA 1
ATOM 1556 C C . HIS A 1 204 ? -31.906 18.844 -10.023 1 31.5 204 HIS A C 1
ATOM 1558 O O . HIS A 1 204 ? -31.516 20.016 -9.984 1 31.5 204 HIS A O 1
ATOM 1564 N N . SER A 1 205 ? -32.188 18.516 -8.805 1 31.91 205 SER A N 1
ATOM 1565 C CA . SER A 1 205 ? -31.531 19.453 -7.902 1 31.91 205 SER A CA 1
ATOM 1566 C C . SER A 1 205 ? -30.016 19.375 -8.062 1 31.91 205 SER A C 1
ATOM 1568 O O . SER A 1 205 ? -29.469 18.297 -8.336 1 31.91 205 SER A O 1
ATOM 1570 N N . LYS A 1 206 ? -29.453 20.5 -8.18 1 33.5 206 LYS A N 1
ATOM 1571 C CA . LYS A 1 206 ? -28.141 21.125 -8.297 1 33.5 206 LYS A CA 1
ATOM 1572 C C . LYS A 1 206 ? -27.094 20.359 -7.504 1 33.5 206 LYS A C 1
ATOM 1574 O O . LYS A 1 206 ? -26 20.875 -7.258 1 33.5 206 LYS A O 1
ATOM 1579 N N . GLU A 1 207 ? -27.609 19.438 -6.688 1 36.31 207 GLU A N 1
ATOM 1580 C CA . GLU A 1 207 ? -26.484 19.109 -5.824 1 36.31 207 GLU A CA 1
ATOM 1581 C C . GLU A 1 207 ? -25.344 18.484 -6.621 1 36.31 207 GLU A C 1
ATOM 1583 O O . GLU A 1 207 ? -25.547 17.938 -7.703 1 36.31 207 GLU A O 1
ATOM 1588 N N . SER A 1 208 ? -24.109 18.328 -6.074 1 37.09 208 SER A N 1
ATOM 1589 C CA . SER A 1 208 ? -22.703 18.312 -6.449 1 37.09 208 SER A CA 1
ATOM 1590 C C . SER A 1 208 ? -22.359 17.078 -7.285 1 37.09 208 SER A C 1
ATOM 1592 O O . SER A 1 208 ? -22.562 15.953 -6.836 1 37.09 208 SER A O 1
ATOM 1594 N N . LYS A 1 209 ? -22.672 16.875 -8.68 1 39.78 209 LYS A N 1
ATOM 1595 C CA . LYS A 1 209 ? -22.188 16.172 -9.859 1 39.78 209 LYS A CA 1
ATOM 1596 C C . LYS A 1 209 ? -20.969 15.328 -9.539 1 39.78 209 LYS A C 1
ATOM 1598 O O . LYS A 1 209 ? -20.656 14.367 -10.25 1 39.78 209 LYS A O 1
ATOM 1603 N N . THR A 1 210 ? -19.875 15.805 -8.953 1 43.75 210 THR A N 1
ATOM 1604 C CA . THR A 1 210 ? -18.469 15.516 -9.117 1 43.75 210 THR A CA 1
ATOM 1605 C C . THR A 1 210 ? -18.062 14.289 -8.297 1 43.75 210 THR A C 1
ATOM 1607 O O . THR A 1 210 ? -16.875 14.07 -8.047 1 43.75 210 THR A O 1
ATOM 1610 N N . ASP A 1 211 ? -19.016 13.516 -7.695 1 50.56 211 ASP A N 1
ATOM 1611 C CA . ASP A 1 211 ? -18.344 12.641 -6.746 1 50.56 211 ASP A CA 1
ATOM 1612 C C . ASP A 1 211 ? -17.781 11.398 -7.445 1 50.56 211 ASP A C 1
ATOM 1614 O O . ASP A 1 211 ? -18.547 10.625 -8.039 1 50.56 211 ASP A O 1
ATOM 1618 N N . SER A 1 212 ? -16.672 11.375 -8.062 1 59.75 212 SER A N 1
ATOM 1619 C CA . SER A 1 212 ? -15.961 10.203 -8.547 1 59.75 212 SER A CA 1
ATOM 1620 C C . SER A 1 212 ? -16.188 9 -7.637 1 59.75 212 SER A C 1
ATOM 1622 O O . SER A 1 212 ? -16.234 9.148 -6.414 1 59.75 212 SER A O 1
ATOM 1624 N N . PRO A 1 213 ? -16.75 7.941 -8.328 1 69 213 PRO A N 1
ATOM 1625 C CA . PRO A 1 213 ? -16.984 6.742 -7.52 1 69 213 PRO A CA 1
ATOM 1626 C C . PRO A 1 213 ? -15.812 6.391 -6.613 1 69 213 PRO A C 1
ATOM 1628 O O . PRO A 1 213 ? -14.68 6.781 -6.891 1 69 213 PRO A O 1
ATOM 1631 N N . ASN A 1 214 ? -16.219 5.781 -5.566 1 82.44 214 ASN A N 1
ATOM 1632 C CA . ASN A 1 214 ? -15.242 5.238 -4.629 1 82.44 214 ASN A CA 1
ATOM 1633 C C . ASN A 1 214 ? -14.242 4.324 -5.332 1 82.44 214 ASN A C 1
ATOM 1635 O O . ASN A 1 214 ? -14.594 3.619 -6.277 1 82.44 214 ASN A O 1
ATOM 1639 N N . ILE A 1 215 ? -13.078 4.398 -5.035 1 81.94 215 ILE A N 1
ATOM 1640 C CA . ILE A 1 215 ? -11.984 3.691 -5.684 1 81.94 215 ILE A CA 1
ATOM 1641 C C . ILE A 1 215 ? -12.281 2.193 -5.715 1 81.94 215 ILE A C 1
ATOM 1643 O O . ILE A 1 215 ? -11.914 1.5 -6.668 1 81.94 215 ILE A O 1
ATOM 1647 N N . ASN A 1 216 ? -12.953 1.676 -4.715 1 86.5 216 ASN A N 1
ATOM 1648 C CA . ASN A 1 216 ? -13.305 0.26 -4.664 1 86.5 216 ASN A CA 1
ATOM 1649 C C . ASN A 1 216 ? -14.367 -0.093 -5.699 1 86.5 216 ASN A C 1
ATOM 1651 O O . ASN A 1 216 ? -14.266 -1.122 -6.371 1 86.5 216 ASN A O 1
ATOM 1655 N N . LEU A 1 217 ? -15.281 0.729 -5.77 1 85.75 217 LEU A N 1
ATOM 1656 C CA . LEU A 1 217 ? -16.328 0.519 -6.77 1 85.75 217 LEU A CA 1
ATOM 1657 C C . LEU A 1 217 ? -15.766 0.678 -8.18 1 85.75 217 LEU A C 1
ATOM 1659 O O . LEU A 1 217 ? -16.109 -0.093 -9.078 1 85.75 217 LEU A O 1
ATOM 1663 N N . ARG A 1 218 ? -14.969 1.589 -8.359 1 84.88 218 ARG A N 1
ATOM 1664 C CA . ARG A 1 218 ? -14.312 1.789 -9.648 1 84.88 218 ARG A CA 1
ATOM 1665 C C . ARG A 1 218 ? -13.492 0.564 -10.039 1 84.88 218 ARG A C 1
ATOM 1667 O O . ARG A 1 218 ? -13.531 0.134 -11.195 1 84.88 218 ARG A O 1
ATOM 1674 N N . ALA A 1 219 ? -12.797 0.064 -9.094 1 84.75 219 ALA A N 1
ATOM 1675 C CA . ALA A 1 219 ? -12.016 -1.142 -9.344 1 84.75 219 ALA A CA 1
ATOM 1676 C C . ALA A 1 219 ? -12.914 -2.307 -9.75 1 84.75 219 ALA A C 1
ATOM 1678 O O . ALA A 1 219 ? -12.578 -3.057 -10.68 1 84.75 219 ALA A O 1
ATOM 1679 N N . ALA A 1 220 ? -14.016 -2.379 -9.117 1 86.31 220 ALA A N 1
ATOM 1680 C CA . ALA A 1 220 ? -14.961 -3.453 -9.414 1 86.31 220 ALA A CA 1
ATOM 1681 C C . ALA A 1 220 ? -15.547 -3.301 -10.812 1 86.31 220 ALA A C 1
ATOM 1683 O O . ALA A 1 220 ? -15.672 -4.281 -11.547 1 86.31 220 ALA A O 1
ATOM 1684 N N . ILE A 1 221 ? -15.875 -2.111 -11.133 1 86.56 221 ILE A N 1
ATOM 1685 C CA . ILE A 1 221 ? -16.469 -1.821 -12.438 1 86.56 221 ILE A CA 1
ATOM 1686 C C . ILE A 1 221 ? -15.453 -2.137 -13.539 1 86.56 221 ILE A C 1
ATOM 1688 O O . ILE A 1 221 ? -15.789 -2.799 -14.523 1 86.56 221 ILE A O 1
ATOM 1692 N N . LEU A 1 222 ? -14.297 -1.703 -13.383 1 83.25 222 LEU A N 1
ATOM 1693 C CA . LEU A 1 222 ? -13.266 -1.908 -14.398 1 83.25 222 LEU A CA 1
ATOM 1694 C C . LEU A 1 222 ? -12.961 -3.393 -14.57 1 83.25 222 LEU A C 1
ATOM 1696 O O . LEU A 1 222 ? -12.766 -3.863 -15.695 1 83.25 222 LEU A O 1
ATOM 1700 N N . HIS A 1 223 ? -12.922 -4.008 -13.445 1 83.88 223 HIS A N 1
ATOM 1701 C CA . HIS A 1 223 ? -12.703 -5.445 -13.508 1 83.88 223 HIS A CA 1
ATOM 1702 C C . HIS A 1 223 ? -13.852 -6.141 -14.242 1 83.88 223 HIS A C 1
ATOM 1704 O O . HIS A 1 223 ? -13.617 -6.969 -15.125 1 83.88 223 HIS A O 1
ATOM 1710 N N . ALA A 1 224 ? -15.039 -5.797 -13.914 1 86.06 224 ALA A N 1
ATOM 1711 C CA . ALA A 1 224 ? -16.203 -6.383 -14.562 1 86.06 224 ALA A CA 1
ATOM 1712 C C . ALA A 1 224 ? -16.219 -6.082 -16.062 1 86.06 224 ALA A C 1
ATOM 1714 O O . ALA A 1 224 ? -16.625 -6.918 -16.859 1 86.06 224 ALA A O 1
ATOM 1715 N N . MET A 1 225 ? -15.781 -4.984 -16.406 1 84.94 225 MET A N 1
ATOM 1716 C CA . MET A 1 225 ? -15.68 -4.605 -17.812 1 84.94 225 MET A CA 1
ATOM 1717 C C . MET A 1 225 ? -14.641 -5.457 -18.531 1 84.94 225 MET A C 1
ATOM 1719 O O . MET A 1 225 ? -14.867 -5.879 -19.672 1 84.94 225 MET A O 1
ATOM 1723 N N . GLY A 1 226 ? -13.586 -5.578 -17.875 1 81.56 226 GLY A N 1
ATOM 1724 C CA . GLY A 1 226 ? -12.586 -6.469 -18.438 1 81.56 226 GLY A CA 1
ATOM 1725 C C . GLY A 1 226 ? -13.102 -7.883 -18.641 1 81.56 226 GLY A C 1
ATOM 1726 O O . GLY A 1 226 ? -12.875 -8.477 -19.703 1 81.56 226 GLY A O 1
ATOM 1727 N N . ASP A 1 227 ? -13.805 -8.32 -17.656 1 84.19 227 ASP A N 1
ATOM 1728 C CA . ASP A 1 227 ? -14.383 -9.656 -17.75 1 84.19 227 ASP A CA 1
ATOM 1729 C C . ASP A 1 227 ? -15.406 -9.734 -18.875 1 84.19 227 ASP A C 1
ATOM 1731 O O . ASP A 1 227 ? -15.5 -10.75 -19.562 1 84.19 227 ASP A O 1
ATOM 1735 N N . LEU A 1 228 ? -16.125 -8.68 -19.047 1 85.5 228 LEU A N 1
ATOM 1736 C CA . LEU A 1 228 ? -17.109 -8.633 -20.125 1 85.5 228 LEU A CA 1
ATOM 1737 C C . LEU A 1 228 ? -16.438 -8.758 -21.484 1 85.5 228 LEU A C 1
ATOM 1739 O O . LEU A 1 228 ? -16.875 -9.547 -22.328 1 85.5 228 LEU A O 1
ATOM 1743 N N . VAL A 1 229 ? -15.438 -8.078 -21.688 1 82 229 VAL A N 1
ATOM 1744 C CA . VAL A 1 229 ? -14.703 -8.117 -22.938 1 82 229 VAL A CA 1
ATOM 1745 C C . VAL A 1 229 ? -14.148 -9.516 -23.188 1 82 229 VAL A C 1
ATOM 1747 O O . VAL A 1 229 ? -14.25 -10.055 -24.281 1 82 229 VAL A O 1
ATOM 1750 N N . CYS A 1 230 ? -13.695 -10.047 -22.109 1 76.94 230 CYS A N 1
ATOM 1751 C CA . CYS A 1 230 ? -13.133 -11.391 -22.203 1 76.94 230 CYS A CA 1
ATOM 1752 C C . CYS A 1 230 ? -14.211 -12.414 -22.531 1 76.94 230 CYS A C 1
ATOM 1754 O O . CYS A 1 230 ? -13.984 -13.305 -23.359 1 76.94 230 CYS A O 1
ATOM 1756 N N . SER A 1 231 ? -15.328 -12.266 -21.906 1 82.81 231 SER A N 1
ATOM 1757 C CA . SER A 1 231 ? -16.422 -13.195 -22.156 1 82.81 231 SER A CA 1
ATOM 1758 C C . SER A 1 231 ? -16.875 -13.133 -23.609 1 82.81 231 SER A C 1
ATOM 1760 O O . SER A 1 231 ? -17.203 -14.156 -24.219 1 82.81 231 SER A O 1
ATOM 1762 N N . ILE A 1 232 ? -16.828 -11.992 -24.125 1 84.88 232 ILE A N 1
ATOM 1763 C CA . ILE A 1 232 ? -17.172 -11.828 -25.531 1 84.88 232 ILE A CA 1
ATOM 1764 C C . ILE A 1 232 ? -16.141 -12.562 -26.391 1 84.88 232 ILE A C 1
ATOM 1766 O O . ILE A 1 232 ? -16.516 -13.281 -27.328 1 84.88 232 ILE A O 1
ATOM 1770 N N . GLY A 1 233 ? -14.906 -12.391 -26.047 1 81 233 GLY A N 1
ATOM 1771 C CA . GLY A 1 233 ? -13.859 -13.086 -26.766 1 81 233 GLY A CA 1
ATOM 1772 C C . GLY A 1 233 ? -13.992 -14.594 -26.703 1 81 233 GLY A C 1
ATOM 1773 O O . GLY A 1 233 ? -13.812 -15.281 -27.719 1 81 233 GLY A O 1
ATOM 1774 N N . VAL A 1 234 ? -14.336 -15.133 -25.594 1 80 234 VAL A N 1
ATOM 1775 C CA . VAL A 1 234 ? -14.461 -16.578 -25.406 1 80 234 VAL A CA 1
ATOM 1776 C C . VAL A 1 234 ? -15.664 -17.094 -26.188 1 80 234 VAL A C 1
ATOM 1778 O O . VAL A 1 234 ? -15.617 -18.188 -26.766 1 80 234 VAL A O 1
ATOM 1781 N N . VAL A 1 235 ? -16.719 -16.359 -26.141 1 83 235 VAL A N 1
ATOM 1782 C CA . VAL A 1 235 ? -17.906 -16.75 -26.906 1 83 235 VAL A CA 1
ATOM 1783 C C . VAL A 1 235 ? -17.547 -16.844 -28.391 1 83 235 VAL A C 1
ATOM 1785 O O . VAL A 1 235 ? -17.844 -17.859 -29.031 1 83 235 VAL A O 1
ATOM 1788 N N . LEU A 1 236 ? -16.828 -15.93 -28.828 1 82.88 236 LEU A N 1
ATOM 1789 C CA . LEU A 1 236 ? -16.438 -15.914 -30.234 1 82.88 236 LEU A CA 1
ATOM 1790 C C . LEU A 1 236 ? -15.469 -17.047 -30.547 1 82.88 236 LEU A C 1
ATOM 1792 O O . LEU A 1 236 ? -15.602 -17.719 -31.578 1 82.88 236 LEU A O 1
ATOM 1796 N N . SER A 1 237 ? -14.586 -17.188 -29.688 1 79.94 237 SER A N 1
ATOM 1797 C CA . SER A 1 237 ? -13.617 -18.266 -29.859 1 79.94 237 SER A CA 1
ATOM 1798 C C . SER A 1 237 ? -14.289 -19.625 -29.828 1 79.94 237 SER A C 1
ATOM 1800 O O . SER A 1 237 ? -13.93 -20.531 -30.594 1 79.94 237 SER A O 1
ATOM 1802 N N . SER A 1 238 ? -15.211 -19.781 -28.938 1 79.12 238 SER A N 1
ATOM 1803 C CA . SER A 1 238 ? -15.922 -21.047 -28.812 1 79.12 238 SER A CA 1
ATOM 1804 C C . SER A 1 238 ? -16.703 -21.359 -30.078 1 79.12 238 SER A C 1
ATOM 1806 O O . SER A 1 238 ? -16.719 -22.516 -30.547 1 79.12 238 SER A O 1
ATOM 1808 N N . ILE A 1 239 ? -17.328 -20.359 -30.578 1 82.69 239 ILE A N 1
ATOM 1809 C CA . ILE A 1 239 ? -18.078 -20.531 -31.812 1 82.69 239 ILE A CA 1
ATOM 1810 C C . ILE A 1 239 ? -17.125 -20.922 -32.938 1 82.69 239 ILE A C 1
ATOM 1812 O O . ILE A 1 239 ? -17.422 -21.812 -33.75 1 82.69 239 ILE A O 1
ATOM 1816 N N . ALA A 1 240 ? -16.031 -20.312 -32.969 1 81.81 240 ALA A N 1
ATOM 1817 C CA . ALA A 1 240 ? -15.047 -20.578 -34 1 81.81 240 ALA A CA 1
ATOM 1818 C C . ALA A 1 240 ? -14.516 -22.016 -33.906 1 81.81 240 ALA A C 1
ATOM 1820 O O . ALA A 1 240 ? -14.312 -22.672 -34.938 1 81.81 240 ALA A O 1
ATOM 1821 N N . ILE A 1 241 ? -14.328 -22.469 -32.75 1 77.5 241 ILE A N 1
ATOM 1822 C CA . ILE A 1 241 ? -13.766 -23.797 -32.531 1 77.5 241 ILE A CA 1
ATOM 1823 C C . ILE A 1 241 ? -14.812 -24.859 -32.875 1 77.5 241 ILE A C 1
ATOM 1825 O O . ILE A 1 241 ? -14.469 -25.938 -33.375 1 77.5 241 ILE A O 1
ATOM 1829 N N . ILE A 1 242 ? -16.078 -24.516 -32.562 1 78.69 242 ILE A N 1
ATOM 1830 C CA . ILE A 1 242 ? -17.141 -25.453 -32.875 1 78.69 242 ILE A CA 1
ATOM 1831 C C . ILE A 1 242 ? -17.266 -25.609 -34.375 1 78.69 242 ILE A C 1
ATOM 1833 O O . ILE A 1 242 ? -17.484 -26.719 -34.875 1 78.69 242 ILE A O 1
ATOM 1837 N N . LEU A 1 243 ? -17.016 -24.516 -35.031 1 82.81 243 LEU A N 1
ATOM 1838 C CA . LEU A 1 243 ? -17.109 -24.547 -36.5 1 82.81 243 LEU A CA 1
ATOM 1839 C C . LEU A 1 243 ? -15.859 -25.172 -37.094 1 82.81 243 LEU A C 1
ATOM 1841 O O . LEU A 1 243 ? -15.945 -25.922 -38.094 1 82.81 243 LEU A O 1
ATOM 1845 N N . LYS A 1 244 ? -14.688 -24.875 -36.469 1 81.81 244 LYS A N 1
ATOM 1846 C CA . LYS A 1 244 ? -13.422 -25.438 -36.938 1 81.81 244 LYS A CA 1
ATOM 1847 C C . LYS A 1 244 ? -12.57 -25.891 -35.75 1 81.81 244 LYS A C 1
ATOM 1849 O O . LYS A 1 244 ? -11.836 -25.094 -35.156 1 81.81 244 LYS A O 1
ATOM 1854 N N . PRO A 1 245 ? -12.648 -27.156 -35.5 1 73.19 245 PRO A N 1
ATOM 1855 C CA . PRO A 1 245 ? -11.961 -27.688 -34.312 1 73.19 245 PRO A CA 1
ATOM 1856 C C . PRO A 1 245 ? -10.453 -27.484 -34.375 1 73.19 245 PRO A C 1
ATO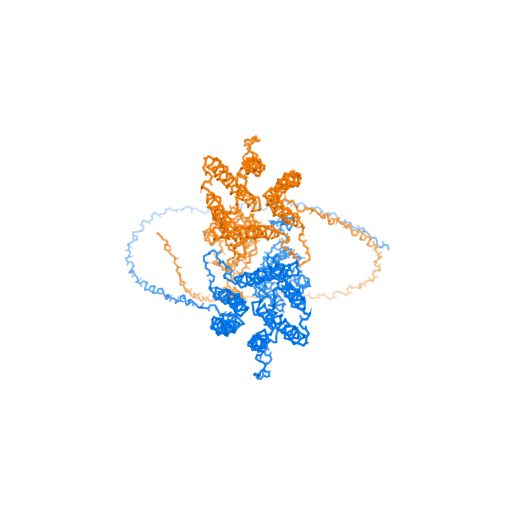M 1858 O O . PRO A 1 245 ? -9.781 -27.547 -33.344 1 73.19 245 PRO A O 1
ATOM 1861 N N . SER A 1 246 ? -9.953 -27.188 -35.531 1 72.69 246 SER A N 1
ATOM 1862 C CA . SER A 1 246 ? -8.516 -27 -35.656 1 72.69 246 SER A CA 1
ATOM 1863 C C . SER A 1 246 ? -8.07 -25.672 -35.031 1 72.69 246 SER A C 1
ATOM 1865 O O . SER A 1 246 ? -6.883 -25.469 -34.781 1 72.69 246 SER A O 1
ATOM 1867 N N . TRP A 1 247 ? -9.078 -24.922 -34.688 1 69.38 247 TRP A N 1
ATOM 1868 C CA . TRP A 1 247 ? -8.742 -23.594 -34.188 1 69.38 247 TRP A CA 1
ATOM 1869 C C . TRP A 1 247 ? -8.734 -23.562 -32.656 1 69.38 247 TRP A C 1
ATOM 1871 O O . TRP A 1 247 ? -9.117 -22.562 -32.062 1 69.38 247 TRP A O 1
ATOM 1881 N N . GLN A 1 248 ? -8.25 -24.609 -32.062 1 71.81 248 GLN A N 1
ATOM 1882 C CA . GLN A 1 248 ? -8.219 -24.719 -30.594 1 71.81 248 GLN A CA 1
ATOM 1883 C C . GLN A 1 248 ? -7.273 -23.688 -29.984 1 71.81 248 GLN A C 1
ATOM 1885 O O . GLN A 1 248 ? -7.41 -23.328 -28.812 1 71.81 248 GLN A O 1
ATOM 1890 N N . ILE A 1 249 ? -6.438 -23.188 -30.891 1 71.5 249 ILE A N 1
ATOM 1891 C CA . ILE A 1 249 ? -5.43 -22.234 -30.438 1 71.5 249 ILE A CA 1
ATOM 1892 C C . ILE A 1 249 ? -6.09 -20.891 -30.109 1 71.5 249 ILE A C 1
ATOM 1894 O O . ILE A 1 249 ? -5.512 -20.062 -29.391 1 71.5 249 ILE A O 1
ATOM 1898 N N . LEU A 1 250 ? -7.301 -20.719 -30.5 1 74.56 250 LEU A N 1
ATOM 1899 C CA . LEU A 1 250 ? -8.008 -19.469 -30.266 1 74.56 250 LEU A CA 1
ATOM 1900 C C . LEU A 1 250 ? -8.312 -19.281 -28.781 1 74.56 250 LEU A C 1
ATOM 1902 O O . LEU A 1 250 ? -8.367 -18.141 -28.297 1 74.56 250 LEU A O 1
ATOM 1906 N N . ASP A 1 251 ? -8.359 -20.328 -28.062 1 76.5 251 ASP A N 1
ATOM 1907 C CA . ASP A 1 251 ? -8.695 -20.25 -26.641 1 76.5 251 ASP A CA 1
ATOM 1908 C C . ASP A 1 251 ? -7.547 -19.641 -25.844 1 76.5 251 ASP A C 1
ATOM 1910 O O . ASP A 1 251 ? -7.727 -18.625 -25.156 1 76.5 251 ASP A O 1
ATOM 1914 N N . PRO A 1 252 ? -6.34 -20.125 -26.047 1 76.69 252 PRO A N 1
ATOM 1915 C CA . PRO A 1 252 ? -5.23 -19.484 -25.328 1 76.69 252 PRO A CA 1
ATOM 1916 C C . PRO A 1 252 ? -4.98 -18.047 -25.797 1 76.69 252 PRO A C 1
ATOM 1918 O O . PRO A 1 252 ? -4.555 -17.203 -25 1 76.69 252 PRO A O 1
ATOM 1921 N N . ILE A 1 253 ? -5.266 -17.781 -26.938 1 79.56 253 ILE A N 1
ATOM 1922 C CA . ILE A 1 253 ? -5.094 -16.422 -27.438 1 79.56 253 ILE A CA 1
ATOM 1923 C C . ILE A 1 253 ? -6.066 -15.477 -26.734 1 79.56 253 ILE A C 1
ATOM 1925 O O . ILE A 1 253 ? -5.699 -14.359 -26.359 1 79.56 253 ILE A O 1
ATOM 1929 N N . CYS A 1 254 ? -7.238 -15.984 -26.578 1 79.12 254 CYS A N 1
ATOM 1930 C CA . CYS A 1 254 ? -8.242 -15.18 -25.875 1 79.12 254 CYS A CA 1
ATOM 1931 C C . CYS A 1 254 ? -7.832 -14.953 -24.422 1 79.12 254 CYS A C 1
ATOM 1933 O O . CYS A 1 254 ? -8.078 -13.875 -23.875 1 79.12 254 CYS A O 1
ATOM 1935 N N . THR A 1 255 ? -7.211 -15.891 -23.875 1 78.44 255 THR A N 1
ATOM 1936 C CA . THR A 1 255 ? -6.754 -15.758 -22.5 1 78.44 255 THR A CA 1
ATOM 1937 C C . THR A 1 255 ? -5.637 -14.727 -22.391 1 78.44 255 THR A C 1
ATOM 1939 O O . THR A 1 255 ? -5.598 -13.938 -21.453 1 78.44 255 THR A O 1
ATOM 1942 N N . PHE A 1 256 ? -4.805 -14.719 -23.359 1 84.06 256 PHE A N 1
ATOM 1943 C CA . PHE A 1 256 ? -3.732 -13.734 -23.359 1 84.06 256 PHE A CA 1
ATOM 1944 C C . PHE A 1 256 ? -4.289 -12.32 -23.531 1 84.06 256 PHE A C 1
ATOM 1946 O O . PHE A 1 256 ? -3.857 -11.391 -22.859 1 84.06 256 PHE A O 1
ATOM 1953 N N . LEU A 1 257 ? -5.23 -12.258 -24.359 1 83.56 257 LEU A N 1
ATOM 1954 C CA . LEU A 1 257 ? -5.871 -10.961 -24.578 1 83.56 257 LEU A CA 1
ATOM 1955 C C . LEU A 1 257 ? -6.594 -10.5 -23.312 1 83.56 257 LEU A C 1
ATOM 1957 O O . LEU A 1 257 ? -6.512 -9.328 -22.938 1 83.56 257 LEU A O 1
ATOM 1961 N N . PHE A 1 258 ? -7.25 -11.438 -22.641 1 80.38 258 PHE A N 1
ATOM 1962 C CA . PHE A 1 258 ? -7.926 -11.148 -21.375 1 80.38 258 PHE A CA 1
ATOM 1963 C C . PHE A 1 258 ? -6.938 -10.633 -20.328 1 80.38 258 PHE A C 1
ATOM 1965 O O . PHE A 1 258 ? -7.188 -9.609 -19.688 1 80.38 258 PHE A O 1
ATOM 1972 N N . SER A 1 259 ? -5.898 -11.328 -20.297 1 84.5 259 SER A N 1
ATOM 1973 C CA . SER A 1 259 ? -4.895 -10.945 -19.312 1 84.5 259 SER A CA 1
ATOM 1974 C C . SER A 1 259 ? -4.352 -9.547 -19.578 1 84.5 259 SER A C 1
ATOM 1976 O O . SER A 1 259 ? -4.16 -8.766 -18.656 1 84.5 259 SER A O 1
ATOM 1978 N N . PHE A 1 260 ? -4.207 -9.266 -20.766 1 86.88 260 PHE A N 1
ATOM 1979 C CA . PHE A 1 260 ? -3.699 -7.953 -21.141 1 86.88 260 PHE A CA 1
ATOM 1980 C C . PHE A 1 260 ? -4.715 -6.863 -20.828 1 86.88 260 PHE A C 1
ATOM 1982 O O . PHE A 1 260 ? -4.359 -5.82 -20.266 1 86.88 260 PHE A O 1
ATOM 1989 N N . VAL A 1 261 ? -5.934 -7.113 -21.094 1 85.38 261 VAL A N 1
ATOM 1990 C CA . VAL A 1 261 ? -6.984 -6.125 -20.859 1 85.38 261 VAL A CA 1
ATOM 1991 C C . VAL A 1 261 ? -7.137 -5.883 -19.359 1 85.38 261 VAL A C 1
ATOM 1993 O O . VAL A 1 261 ? -7.215 -4.734 -18.922 1 85.38 261 VAL A O 1
ATOM 1996 N N . VAL A 1 262 ? -7.137 -6.906 -18.609 1 83.12 262 VAL A N 1
ATOM 1997 C CA . VAL A 1 262 ? -7.324 -6.797 -17.172 1 83.12 262 VAL A CA 1
ATOM 1998 C C . VAL A 1 262 ? -6.145 -6.059 -16.547 1 83.12 262 VAL A C 1
ATOM 2000 O O . VAL A 1 262 ? -6.328 -5.168 -15.719 1 83.12 262 VAL A O 1
ATOM 2003 N N . LEU A 1 263 ? -5.008 -6.383 -17.031 1 86.69 263 LEU A N 1
ATOM 2004 C CA . LEU A 1 263 ? -3.818 -5.73 -16.484 1 86.69 263 LEU A CA 1
ATOM 2005 C C . LEU A 1 263 ? -3.799 -4.25 -16.859 1 86.69 263 LEU A C 1
ATOM 2007 O O . LEU A 1 263 ? -3.436 -3.41 -16.031 1 86.69 263 LEU A O 1
ATOM 2011 N N . PHE A 1 264 ? -4.258 -3.98 -18 1 86.19 264 PHE A N 1
ATOM 2012 C CA . PHE A 1 264 ? -4.258 -2.6 -18.453 1 86.19 264 PHE A CA 1
ATOM 2013 C C . PHE A 1 264 ? -5.289 -1.773 -17.703 1 86.19 264 PHE A C 1
ATOM 2015 O O . PHE A 1 264 ? -5.008 -0.65 -17.281 1 86.19 264 PHE A O 1
ATOM 2022 N N . THR A 1 265 ? -6.422 -2.291 -17.484 1 82.56 265 THR A N 1
ATOM 2023 C CA . THR A 1 265 ? -7.484 -1.542 -16.828 1 82.56 265 THR A CA 1
ATOM 2024 C C . THR A 1 265 ? -7.184 -1.378 -15.344 1 82.56 265 THR A C 1
ATOM 2026 O O . THR A 1 265 ? -7.477 -0.333 -14.758 1 82.56 265 THR A O 1
ATOM 2029 N N . THR A 1 266 ? -6.617 -2.373 -14.82 1 85.25 266 THR A N 1
ATOM 2030 C CA . THR A 1 266 ? -6.355 -2.305 -13.383 1 85.25 266 THR A CA 1
ATOM 2031 C C . THR A 1 266 ? -5.098 -1.491 -13.102 1 85.25 266 THR A C 1
ATOM 2033 O O . THR A 1 266 ? -4.871 -1.057 -11.977 1 85.25 266 THR A O 1
ATOM 2036 N N . PHE A 1 267 ? -4.352 -1.244 -14.172 1 87.5 267 PHE A N 1
ATOM 2037 C CA . PHE A 1 267 ? -3.143 -0.443 -14.008 1 87.5 267 PHE A CA 1
ATOM 2038 C C . PHE A 1 267 ? -3.49 0.984 -13.602 1 87.5 267 PHE A C 1
ATOM 2040 O O . PHE A 1 267 ? -2.797 1.589 -12.781 1 87.5 267 PHE A O 1
ATOM 2047 N N . ARG A 1 268 ? -4.516 1.498 -14.102 1 86.31 268 ARG A N 1
ATOM 2048 C CA . ARG A 1 268 ? -4.949 2.85 -13.766 1 86.31 268 ARG A CA 1
ATOM 2049 C C . ARG A 1 268 ? -5.34 2.945 -12.297 1 86.31 268 ARG A C 1
ATOM 2051 O O . ARG A 1 268 ? -5.039 3.938 -11.633 1 86.31 268 ARG A O 1
ATOM 2058 N N . ILE A 1 269 ? -5.938 1.938 -11.805 1 87.06 269 ILE A N 1
ATOM 2059 C CA . ILE A 1 269 ? -6.363 1.913 -10.406 1 87.06 269 ILE A CA 1
ATOM 2060 C C . ILE A 1 269 ? -5.141 1.825 -9.5 1 87.06 269 ILE A C 1
ATOM 2062 O O . ILE A 1 269 ? -5.066 2.52 -8.484 1 87.06 269 ILE A O 1
ATOM 2066 N N . ILE A 1 270 ? -4.23 1.03 -9.898 1 91.38 270 ILE A N 1
ATOM 2067 C CA . ILE A 1 270 ? -3.008 0.892 -9.117 1 91.38 270 ILE A CA 1
ATOM 2068 C C . ILE A 1 270 ? -2.273 2.229 -9.062 1 91.38 270 ILE A C 1
ATOM 2070 O O . ILE A 1 270 ? -1.753 2.617 -8.008 1 91.38 270 ILE A O 1
ATOM 2074 N N . ARG A 1 271 ? -2.252 2.895 -10.164 1 90.5 271 ARG A N 1
ATOM 2075 C CA . ARG A 1 271 ? -1.616 4.207 -10.203 1 90.5 271 ARG A CA 1
ATOM 2076 C C . ARG A 1 271 ? -2.262 5.164 -9.211 1 90.5 271 ARG A C 1
ATOM 2078 O O . ARG A 1 271 ? -1.564 5.848 -8.453 1 90.5 271 ARG A O 1
ATOM 2085 N N . ASP A 1 272 ? -3.531 5.152 -9.219 1 88.88 272 ASP A N 1
ATOM 2086 C CA . ASP A 1 272 ? -4.246 6.02 -8.289 1 88.88 272 ASP A CA 1
ATOM 2087 C C . ASP A 1 272 ? -3.941 5.645 -6.84 1 88.88 272 ASP A C 1
ATOM 2089 O O . ASP A 1 272 ? -3.756 6.52 -5.992 1 88.88 272 ASP A O 1
ATOM 2093 N N . ILE A 1 273 ? -3.885 4.363 -6.594 1 91.5 273 ILE A N 1
ATOM 2094 C CA . ILE A 1 273 ? -3.598 3.863 -5.254 1 91.5 273 ILE A CA 1
ATOM 2095 C C . ILE A 1 273 ? -2.193 4.297 -4.832 1 91.5 273 ILE A C 1
ATOM 2097 O O . ILE A 1 273 ? -1.999 4.797 -3.723 1 91.5 273 ILE A O 1
ATOM 2101 N N . VAL A 1 274 ? -1.282 4.188 -5.727 1 91.56 274 VAL A N 1
ATOM 2102 C CA . VAL A 1 274 ? 0.106 4.539 -5.441 1 91.56 274 VAL A CA 1
ATOM 2103 C C . VAL A 1 274 ? 0.221 6.039 -5.188 1 91.56 274 VAL A C 1
ATOM 2105 O O . VAL A 1 274 ? 0.937 6.469 -4.281 1 91.56 274 VAL A O 1
ATOM 2108 N N . LEU A 1 275 ? -0.482 6.793 -5.906 1 89.25 275 LEU A N 1
ATOM 2109 C CA . LEU A 1 275 ? -0.452 8.234 -5.719 1 89.25 275 LEU A CA 1
ATOM 2110 C C . LEU A 1 275 ? -0.989 8.617 -4.344 1 89.25 275 LEU A C 1
ATOM 2112 O O . LEU A 1 275 ? -0.436 9.5 -3.682 1 89.25 275 LEU A O 1
ATOM 2116 N N . VAL A 1 276 ? -2.016 7.977 -3.932 1 88.25 276 VAL A N 1
ATOM 2117 C CA . VAL A 1 276 ? -2.588 8.25 -2.617 1 88.25 276 VAL A CA 1
ATOM 2118 C C . VAL A 1 276 ? -1.604 7.832 -1.527 1 88.25 276 VAL A C 1
ATOM 2120 O O . VAL A 1 276 ? -1.372 8.578 -0.572 1 88.25 276 VAL A O 1
ATOM 2123 N N . PHE A 1 277 ? -0.988 6.664 -1.759 1 89.94 277 PHE A N 1
ATOM 2124 C CA . PHE A 1 277 ? -0.045 6.172 -0.76 1 89.94 277 PHE A CA 1
ATOM 2125 C C . PHE A 1 277 ? 1.193 7.059 -0.705 1 89.94 277 PHE A C 1
ATOM 2127 O O . PHE A 1 277 ? 1.794 7.23 0.359 1 89.94 277 PHE A O 1
ATOM 2134 N N . MET A 1 278 ? 1.495 7.652 -1.81 1 87.75 278 MET A N 1
ATOM 2135 C CA . MET A 1 278 ? 2.658 8.531 -1.88 1 87.75 278 MET A CA 1
ATOM 2136 C C . MET A 1 278 ? 2.314 9.93 -1.375 1 87.75 278 MET A C 1
ATOM 2138 O O . MET A 1 278 ? 3.168 10.82 -1.367 1 87.75 278 MET A O 1
ATOM 2142 N N . GLU A 1 279 ? 1.1 10.039 -0.936 1 87.81 279 GLU A N 1
ATOM 2143 C CA . GLU A 1 279 ? 0.601 11.32 -0.433 1 87.81 279 GLU A CA 1
ATOM 2144 C C . GLU A 1 279 ? 0.77 12.422 -1.471 1 87.81 279 GLU A C 1
ATOM 2146 O O . GLU A 1 279 ? 1.182 13.539 -1.139 1 87.81 279 GLU A O 1
ATOM 2151 N N . ALA A 1 280 ? 0.48 12.102 -2.678 1 86.25 280 ALA A N 1
ATOM 2152 C CA . ALA A 1 280 ? 0.541 13.078 -3.762 1 86.25 280 ALA A CA 1
ATOM 2153 C C . ALA A 1 280 ? -0.677 13.992 -3.74 1 86.25 280 ALA A C 1
ATOM 2155 O O . ALA A 1 280 ? -1.753 13.602 -3.285 1 86.25 280 ALA A O 1
ATOM 2156 N N . THR A 1 281 ? -0.47 15.148 -4.16 1 86.81 281 THR A N 1
ATOM 2157 C CA . THR A 1 281 ? -1.575 16.094 -4.309 1 86.81 281 THR A CA 1
ATOM 2158 C C . THR A 1 281 ? -2.568 15.594 -5.355 1 86.81 281 THR A C 1
ATOM 2160 O O . THR A 1 281 ? -2.172 15.18 -6.449 1 86.81 281 THR A O 1
ATOM 2163 N N . PRO A 1 282 ? -3.805 15.547 -4.984 1 84.38 282 PRO A N 1
ATOM 2164 C CA . PRO A 1 282 ? -4.793 15.109 -5.973 1 84.38 282 PRO A CA 1
ATOM 2165 C C . PRO A 1 282 ? -4.816 15.992 -7.219 1 84.38 282 PRO A C 1
ATOM 2167 O O . PRO A 1 282 ? -4.531 17.188 -7.133 1 84.38 282 PRO A O 1
ATOM 2170 N N . ALA A 1 283 ? -5.25 15.422 -8.242 1 78.31 283 ALA A N 1
ATOM 2171 C CA . ALA A 1 283 ? -5.211 16.094 -9.539 1 78.31 283 ALA A CA 1
ATOM 2172 C C . ALA A 1 283 ? -6.234 17.234 -9.594 1 78.31 283 ALA A C 1
ATOM 2174 O O . ALA A 1 283 ? -6.039 18.219 -10.305 1 78.31 283 ALA A O 1
ATOM 2175 N N . HIS A 1 284 ? -7.246 17.078 -8.82 1 79.38 284 HIS A N 1
ATOM 2176 C CA . HIS A 1 284 ? -8.32 18.062 -8.898 1 79.38 284 HIS A CA 1
ATOM 2177 C C . HIS A 1 284 ? -7.977 19.328 -8.117 1 79.38 284 HIS A C 1
ATOM 2179 O O . HIS A 1 284 ? -8.625 20.359 -8.281 1 79.38 284 HIS A O 1
ATOM 2185 N N . VAL A 1 285 ? -7.02 19.141 -7.246 1 81.44 285 VAL A N 1
ATOM 2186 C CA . VAL A 1 285 ? -6.613 20.328 -6.5 1 81.44 285 VAL A CA 1
ATOM 2187 C C . VAL A 1 285 ? -5.633 21.156 -7.332 1 81.44 285 VAL A C 1
ATOM 2189 O O . VAL A 1 285 ? -4.629 20.625 -7.82 1 81.44 285 VAL A O 1
ATOM 2192 N N . SER A 1 286 ? -5.953 22.344 -7.504 1 73.5 286 SER A N 1
ATOM 2193 C CA . SER A 1 286 ? -5.23 23.25 -8.383 1 73.5 286 SER A CA 1
ATOM 2194 C C . SER A 1 286 ? -3.811 23.5 -7.879 1 73.5 286 SER A C 1
ATOM 2196 O O . SER A 1 286 ? -3.602 23.734 -6.688 1 73.5 286 SER A O 1
ATOM 2198 N N . PRO A 1 287 ? -2.934 23.547 -8.797 1 75.75 287 PRO A N 1
ATOM 2199 C CA . PRO A 1 287 ? -1.557 23.891 -8.43 1 75.75 287 PRO A CA 1
ATOM 2200 C C . PRO A 1 287 ? -1.395 25.359 -8.031 1 75.75 287 PRO A C 1
ATOM 2202 O O . PRO A 1 287 ? -0.381 25.734 -7.43 1 75.75 287 PRO A O 1
ATOM 2205 N N . VAL A 1 288 ? -2.492 26.078 -8.227 1 76.94 288 VAL A N 1
ATOM 2206 C CA . VAL A 1 288 ? -2.391 27.516 -7.961 1 76.94 288 VAL A CA 1
ATOM 2207 C C . VAL A 1 288 ? -2.854 27.812 -6.539 1 76.94 288 VAL A C 1
ATOM 2209 O O . VAL A 1 288 ? -2.799 28.953 -6.09 1 76.94 288 VAL A O 1
ATOM 2212 N N . LEU A 1 289 ? -3.219 26.797 -5.777 1 84.44 289 LEU A N 1
ATOM 2213 C CA . LEU A 1 289 ? -3.775 26.984 -4.441 1 84.44 289 LEU A CA 1
ATOM 2214 C C . LEU A 1 289 ? -2.777 27.703 -3.539 1 84.44 289 LEU A C 1
ATOM 2216 O O . LEU A 1 289 ? -3.129 28.672 -2.867 1 84.44 289 LEU A O 1
ATOM 2220 N N . PRO A 1 290 ? -1.484 27.328 -3.646 1 80.25 290 PRO A N 1
ATOM 2221 C CA . PRO A 1 290 ? -0.53 28.062 -2.807 1 80.25 290 PRO A CA 1
ATOM 2222 C C . PRO A 1 290 ? -0.41 29.531 -3.191 1 80.25 290 PRO A C 1
ATOM 2224 O O . PRO A 1 290 ? -0.238 30.391 -2.32 1 80.25 290 PRO A O 1
ATOM 2227 N N . GLU A 1 291 ? -0.596 29.781 -4.41 1 83.75 291 GLU A N 1
ATOM 2228 C CA . GLU A 1 291 ? -0.53 31.156 -4.887 1 83.75 291 GLU A CA 1
ATOM 2229 C C . GLU A 1 291 ? -1.754 31.953 -4.441 1 83.75 291 GLU A C 1
ATOM 2231 O O . GLU A 1 291 ? -1.644 33.125 -4.105 1 83.75 291 GLU A O 1
ATOM 2236 N N . SER A 1 292 ? -2.879 31.312 -4.457 1 86.88 292 SER A N 1
ATOM 2237 C CA . SER A 1 292 ? -4.102 31.969 -3.996 1 86.88 292 SER A CA 1
ATOM 2238 C C . SER A 1 292 ? -4.012 32.344 -2.52 1 86.88 292 SER A C 1
ATOM 2240 O O . SER A 1 292 ? -4.504 33.375 -2.107 1 86.88 292 SER A O 1
ATOM 2242 N N . LEU A 1 293 ? -3.377 31.5 -1.775 1 89.5 293 LEU A N 1
ATOM 2243 C CA . LEU A 1 293 ? -3.188 31.766 -0.352 1 89.5 293 LEU A CA 1
ATOM 2244 C C . LEU A 1 293 ? -2.195 32.906 -0.132 1 89.5 293 LEU A C 1
ATOM 2246 O O . LEU A 1 293 ? -2.393 33.75 0.747 1 89.5 293 LEU A O 1
ATOM 2250 N N . HIS A 1 294 ? -1.205 32.938 -0.958 1 88.31 294 HIS A N 1
ATOM 2251 C CA . HIS A 1 294 ? -0.164 33.969 -0.852 1 88.31 294 HIS A CA 1
ATOM 2252 C C . HIS A 1 294 ? -0.719 35.344 -1.146 1 88.31 294 HIS A C 1
ATOM 2254 O O . HIS A 1 294 ? -0.214 36.344 -0.626 1 88.31 294 HIS A O 1
ATOM 2260 N N . ASN A 1 295 ? -1.759 35.438 -1.891 1 88.38 295 ASN A N 1
ATOM 2261 C CA . ASN A 1 295 ? -2.318 36.719 -2.338 1 88.38 295 ASN A CA 1
ATOM 2262 C C . ASN A 1 295 ? -3.252 37.312 -1.29 1 88.38 295 ASN A C 1
ATOM 2264 O O . ASN A 1 295 ? -3.721 38.438 -1.445 1 88.38 295 ASN A O 1
ATOM 2268 N N . LEU A 1 296 ? -3.461 36.625 -0.256 1 89.62 296 LEU A N 1
ATOM 2269 C CA . LEU A 1 296 ? -4.289 37.188 0.814 1 89.62 296 LEU A CA 1
ATOM 2270 C C . LEU A 1 296 ? -3.586 38.344 1.504 1 89.62 296 LEU A C 1
ATOM 2272 O O . LEU A 1 296 ? -2.365 38.344 1.673 1 89.62 296 LEU A O 1
ATOM 2276 N N . PRO A 1 297 ? -4.355 39.312 1.932 1 89.62 297 PRO A N 1
ATOM 2277 C CA . PRO A 1 297 ? -3.75 40.438 2.631 1 89.62 297 PRO A CA 1
ATOM 2278 C C . PRO A 1 297 ? -3.088 40.031 3.947 1 89.62 297 PRO A C 1
ATOM 2280 O O . PRO A 1 297 ? -3.533 39.094 4.602 1 89.62 297 PRO A O 1
ATOM 2283 N N . HIS A 1 298 ? -2 40.656 4.352 1 89.19 298 HIS A N 1
ATOM 2284 C CA . HIS A 1 298 ? -1.314 40.531 5.633 1 89.19 298 HIS A CA 1
ATOM 2285 C C . HIS A 1 298 ? -0.386 39.344 5.652 1 89.19 298 HIS A C 1
ATOM 2287 O O . HIS A 1 298 ? 0.249 39.031 6.668 1 89.19 298 HIS A O 1
ATOM 2293 N N . ILE A 1 299 ? -0.42 38.594 4.539 1 90.88 299 ILE A N 1
ATOM 2294 C CA . ILE A 1 299 ? 0.466 37.438 4.461 1 90.88 299 ILE A CA 1
ATOM 2295 C C . ILE A 1 299 ? 1.779 37.844 3.791 1 90.88 299 ILE A C 1
ATOM 2297 O O . ILE A 1 299 ? 1.776 38.438 2.707 1 90.88 299 ILE A O 1
ATOM 2301 N N . LYS A 1 300 ? 2.863 37.625 4.379 1 89.31 300 LYS A N 1
ATOM 2302 C CA . LYS A 1 300 ? 4.184 37.906 3.832 1 89.31 300 LYS A CA 1
ATOM 2303 C C . LYS A 1 300 ? 4.668 36.781 2.934 1 89.31 300 LYS A C 1
ATOM 2305 O O . LYS A 1 300 ? 5.129 37 1.815 1 89.31 300 LYS A O 1
ATOM 2310 N N . SER A 1 301 ? 4.57 35.562 3.508 1 88.75 301 SER A N 1
ATOM 2311 C CA . SER A 1 301 ? 5 34.406 2.758 1 88.75 301 SER A CA 1
ATOM 2312 C C . SER A 1 301 ? 4.344 33.125 3.293 1 88.75 301 SER A C 1
ATOM 2314 O O . SER A 1 301 ? 3.781 33.125 4.391 1 88.75 301 SER A O 1
ATOM 2316 N N . ILE A 1 302 ? 4.301 32.188 2.41 1 88.75 302 ILE A N 1
ATOM 2317 C CA . ILE A 1 302 ? 3.791 30.859 2.781 1 88.75 302 ILE A CA 1
ATOM 2318 C C . ILE A 1 302 ? 4.852 29.797 2.496 1 88.75 302 ILE A C 1
ATOM 2320 O O . ILE A 1 302 ? 5.535 29.844 1.472 1 88.75 302 ILE A O 1
ATOM 2324 N N . HIS A 1 303 ? 5.09 28.891 3.449 1 86.19 303 HIS A N 1
ATOM 2325 C CA . HIS A 1 303 ? 6.035 27.812 3.232 1 86.19 303 HIS A CA 1
ATOM 2326 C C . HIS A 1 303 ? 5.535 26.516 3.861 1 86.19 303 HIS A C 1
ATOM 2328 O O . HIS A 1 303 ? 4.512 26.5 4.547 1 86.19 303 HIS A O 1
ATOM 2334 N N . ALA A 1 304 ? 6.117 25.406 3.508 1 86.62 304 ALA A N 1
ATOM 2335 C CA . ALA A 1 304 ? 5.785 24.078 4.012 1 86.62 304 ALA A CA 1
ATOM 2336 C C . ALA A 1 304 ? 4.34 23.719 3.695 1 86.62 304 ALA A C 1
ATOM 2338 O O . ALA A 1 304 ? 3.607 23.234 4.562 1 86.62 304 ALA A O 1
ATOM 2339 N N . THR A 1 305 ? 3.967 24.125 2.512 1 88.12 305 THR A N 1
ATOM 2340 C CA . THR A 1 305 ? 2.623 23.766 2.076 1 88.12 305 THR A CA 1
ATOM 2341 C C . THR A 1 305 ? 2.566 22.281 1.685 1 88.12 305 THR A C 1
ATOM 2343 O O . THR A 1 305 ? 3.314 21.844 0.812 1 88.12 305 THR A O 1
ATOM 2346 N N . ARG A 1 306 ? 1.752 21.547 2.359 1 89.12 306 ARG A N 1
ATOM 2347 C CA . ARG A 1 306 ? 1.552 20.125 2.094 1 89.12 306 ARG A CA 1
ATOM 2348 C C . ARG A 1 306 ? 0.096 19.828 1.742 1 89.12 306 ARG A C 1
ATOM 2350 O O . ARG A 1 306 ? -0.815 20.219 2.477 1 89.12 306 ARG A O 1
ATOM 2357 N N . ILE A 1 307 ? -0.09 19.281 0.603 1 89.69 307 ILE A N 1
ATOM 2358 C CA . ILE A 1 307 ? -1.424 18.859 0.191 1 89.69 307 ILE A CA 1
ATOM 2359 C C . ILE A 1 307 ? -1.407 17.375 -0.161 1 89.69 307 ILE A C 1
ATOM 2361 O O . ILE A 1 307 ? -0.608 16.938 -0.993 1 89.69 307 ILE A O 1
ATOM 2365 N N . TRP A 1 308 ? -2.258 16.578 0.477 1 88.31 308 TRP A N 1
ATOM 2366 C CA . TRP A 1 308 ? -2.33 15.148 0.188 1 88.31 308 TRP A CA 1
ATOM 2367 C C . TRP A 1 308 ? -3.748 14.625 0.385 1 88.31 308 TRP A C 1
ATOM 2369 O O . TRP A 1 308 ? -4.66 15.383 0.707 1 88.31 308 TRP A O 1
ATOM 2379 N N . CYS A 1 309 ? -3.936 13.312 0.084 1 87.5 309 CYS A N 1
ATOM 2380 C CA . CYS A 1 309 ? -5.266 12.727 0.189 1 87.5 309 CYS A CA 1
ATOM 2381 C C . CYS A 1 309 ? -5.246 11.492 1.084 1 87.5 309 CYS A C 1
ATOM 2383 O O . CYS A 1 309 ? -4.34 10.664 0.986 1 87.5 309 CYS A O 1
ATOM 2385 N N . LEU A 1 310 ? -6.223 11.469 2.012 1 83.81 310 LEU A N 1
ATOM 2386 C CA . LEU A 1 310 ? -6.426 10.227 2.74 1 83.81 310 LEU A CA 1
ATOM 2387 C C . LEU A 1 310 ? -7.078 9.172 1.848 1 83.81 310 LEU A C 1
ATOM 2389 O O . LEU A 1 310 ? -6.672 8.008 1.855 1 83.81 310 LEU A O 1
ATOM 2393 N N . THR A 1 311 ? -8.094 9.578 1.268 1 83.19 311 THR A N 1
ATOM 2394 C CA . THR A 1 311 ? -8.742 8.859 0.178 1 83.19 311 THR A CA 1
ATOM 2395 C C . THR A 1 311 ? -8.883 9.75 -1.05 1 83.19 311 THR A C 1
ATOM 2397 O O . THR A 1 311 ? -8.578 10.945 -0.996 1 83.19 311 THR A O 1
ATOM 2400 N N . THR A 1 312 ? -9.266 9.219 -2.1 1 76.88 312 THR A N 1
ATOM 2401 C CA . THR A 1 312 ? -9.398 10.023 -3.312 1 76.88 312 THR A CA 1
ATOM 2402 C C . THR A 1 312 ? -10.383 11.164 -3.102 1 76.88 312 THR A C 1
ATOM 2404 O O . THR A 1 312 ? -10.297 12.195 -3.771 1 76.88 312 THR A O 1
ATOM 2407 N N . GLU A 1 313 ? -11.172 11.094 -2.105 1 78 313 GLU A N 1
ATOM 2408 C CA . GLU A 1 313 ? -12.227 12.086 -1.903 1 78 313 GLU A CA 1
ATOM 2409 C C . GLU A 1 313 ? -11.961 12.93 -0.657 1 78 313 GLU A C 1
ATOM 2411 O O . GLU A 1 313 ? -12.82 13.695 -0.23 1 78 313 GLU A O 1
ATOM 2416 N N . TYR A 1 314 ? -10.828 12.797 -0.099 1 85.81 314 TYR A N 1
ATOM 2417 C CA . TYR A 1 314 ? -10.578 13.5 1.155 1 85.81 314 TYR A CA 1
ATOM 2418 C C . TYR A 1 314 ? -9.203 14.156 1.149 1 85.81 314 TYR A C 1
ATOM 2420 O O . TYR A 1 314 ? -8.297 13.727 1.871 1 85.81 314 TYR A O 1
ATOM 2428 N N . PRO A 1 315 ? -9.125 15.289 0.415 1 89.06 315 PRO A N 1
ATOM 2429 C CA . PRO A 1 315 ? -7.859 16.031 0.402 1 89.06 315 PRO A CA 1
ATOM 2430 C C . PRO A 1 315 ? -7.641 16.844 1.674 1 89.06 315 PRO A C 1
ATOM 2432 O O . PRO A 1 315 ? -8.594 17.391 2.232 1 89.06 315 PRO A O 1
ATOM 2435 N N . ILE A 1 316 ? -6.441 16.891 2.145 1 90.75 316 ILE A N 1
ATOM 2436 C CA . ILE A 1 316 ? -6.027 17.625 3.332 1 90.75 316 ILE A CA 1
ATOM 2437 C C . ILE A 1 316 ? -4.91 18.609 2.969 1 90.75 316 ILE A C 1
ATOM 2439 O O . ILE A 1 316 ? -4.109 18.328 2.068 1 90.75 316 ILE A O 1
ATOM 2443 N N . CYS A 1 317 ? -4.906 19.766 3.668 1 92.12 317 CYS A N 1
ATOM 2444 C CA . CYS A 1 317 ? -3.9 20.781 3.381 1 92.12 317 CYS A CA 1
ATOM 2445 C C . CYS A 1 317 ? -3.309 21.344 4.668 1 92.12 317 CYS A C 1
ATOM 2447 O O . CYS A 1 317 ? -4.035 21.609 5.625 1 92.12 317 CYS A O 1
ATOM 2449 N N . THR A 1 318 ? -2.055 21.391 4.754 1 91.75 318 THR A N 1
ATOM 2450 C CA . THR A 1 318 ? -1.351 22.062 5.832 1 91.75 318 THR A CA 1
ATOM 2451 C C . THR A 1 318 ? -0.354 23.078 5.27 1 91.75 318 THR A C 1
ATOM 2453 O O . THR A 1 318 ? 0.171 22.891 4.168 1 91.75 318 THR A O 1
ATOM 2456 N N . ALA A 1 319 ? -0.139 24.172 5.977 1 91.75 319 ALA A N 1
ATOM 2457 C CA . ALA A 1 319 ? 0.81 25.188 5.523 1 91.75 319 ALA A CA 1
ATOM 2458 C C . ALA A 1 319 ? 1.227 26.094 6.676 1 91.75 319 ALA A C 1
ATOM 2460 O O . ALA A 1 319 ? 0.53 26.188 7.691 1 91.75 319 ALA A O 1
ATOM 2461 N N . HIS A 1 320 ? 2.338 26.625 6.527 1 91.62 320 HIS A N 1
ATOM 2462 C CA . HIS A 1 320 ? 2.803 27.688 7.41 1 91.62 320 HIS A CA 1
ATOM 2463 C C . HIS A 1 320 ? 2.645 29.047 6.75 1 91.62 320 HIS A C 1
ATOM 2465 O O . HIS A 1 320 ? 3.172 29.281 5.66 1 91.62 320 HIS A O 1
ATOM 2471 N N . ILE A 1 321 ? 1.941 29.891 7.426 1 91.81 321 ILE A N 1
ATOM 2472 C CA . ILE A 1 321 ? 1.7 31.234 6.922 1 91.81 321 ILE A CA 1
ATOM 2473 C C . ILE A 1 321 ? 2.492 32.25 7.75 1 91.81 321 ILE A C 1
ATOM 2475 O O . ILE A 1 321 ? 2.295 32.344 8.961 1 91.81 321 ILE A O 1
ATOM 2479 N N . VAL A 1 322 ? 3.326 32.969 7.086 1 91.38 322 VAL A N 1
ATOM 2480 C CA . VAL A 1 322 ? 4.125 34 7.758 1 91.38 322 VAL A CA 1
ATOM 2481 C C . VAL A 1 322 ? 3.451 35.375 7.609 1 91.38 322 VAL A C 1
ATOM 2483 O O . VAL A 1 322 ? 3.145 35.781 6.496 1 91.38 322 VAL A O 1
ATOM 2486 N N . VAL A 1 323 ? 3.197 35.969 8.719 1 91.56 323 VAL A N 1
ATOM 2487 C CA . VAL A 1 323 ? 2.592 37.281 8.719 1 91.56 323 VAL A CA 1
ATOM 2488 C C . VAL A 1 323 ? 3.609 38.312 9.195 1 91.56 323 VAL A C 1
ATOM 2490 O O . VAL A 1 323 ? 4.652 37.969 9.742 1 91.56 323 VAL A O 1
ATOM 2493 N N . TYR A 1 324 ? 3.285 39.594 9.016 1 87.94 324 TYR A N 1
ATOM 2494 C CA . TYR A 1 324 ? 4.168 40.656 9.453 1 87.94 324 TYR A CA 1
ATOM 2495 C C . TYR A 1 324 ? 4.215 40.75 10.977 1 87.94 324 TYR A C 1
ATOM 2497 O O . TYR A 1 324 ? 3.248 40.406 11.656 1 87.94 324 TYR A O 1
ATOM 2505 N N . ASP A 1 325 ? 5.277 41.031 11.695 1 81.88 325 ASP A N 1
ATOM 2506 C CA . ASP A 1 325 ? 5.531 41 13.133 1 81.88 325 ASP A CA 1
ATOM 2507 C C . ASP A 1 325 ? 4.461 41.781 13.898 1 81.88 325 ASP A C 1
ATOM 2509 O O . ASP A 1 325 ? 4.031 41.344 14.977 1 81.88 325 ASP A O 1
ATOM 2513 N N . LYS A 1 326 ? 3.895 42.906 13.336 1 79 326 LYS A N 1
ATOM 2514 C CA . LYS A 1 326 ? 2.977 43.75 14.094 1 79 326 LYS A CA 1
ATOM 2515 C C . LYS A 1 326 ? 1.523 43.438 13.766 1 79 326 LYS A C 1
ATOM 2517 O O . LYS A 1 326 ? 0.614 44.188 14.102 1 79 326 LYS A O 1
ATOM 2522 N N . THR A 1 327 ? 1.505 42.188 13.32 1 87.38 327 THR A N 1
ATOM 2523 C CA . THR A 1 327 ? 0.131 41.781 13.039 1 87.38 327 THR A CA 1
ATOM 2524 C C . THR A 1 327 ? -0.571 41.344 14.32 1 87.38 327 THR A C 1
ATOM 2526 O O . THR A 1 327 ? -0.08 40.469 15.039 1 87.38 327 THR A O 1
ATOM 2529 N N . ASP A 1 328 ? -1.713 41.938 14.625 1 88.19 328 ASP A N 1
ATOM 2530 C CA . ASP A 1 328 ? -2.414 41.688 15.875 1 88.19 328 ASP A CA 1
ATOM 2531 C C . ASP A 1 328 ? -3.186 40.375 15.805 1 88.19 328 ASP A C 1
ATOM 2533 O O . ASP A 1 328 ? -3.271 39.75 14.742 1 88.19 328 ASP A O 1
ATOM 2537 N N . ALA A 1 329 ? -3.701 39.906 16.906 1 88.88 329 ALA A N 1
ATOM 2538 C CA . ALA A 1 329 ? -4.379 38.625 17.047 1 88.88 329 ALA A CA 1
ATOM 2539 C C . ALA A 1 329 ? -5.645 38.562 16.188 1 88.88 329 ALA A C 1
ATOM 2541 O O . ALA A 1 329 ? -5.953 37.531 15.594 1 88.88 329 ALA A O 1
ATOM 2542 N N . GLU A 1 330 ? -6.332 39.625 16.094 1 87.88 330 GLU A N 1
ATOM 2543 C CA . GLU A 1 330 ? -7.57 39.688 15.328 1 87.88 330 GLU A CA 1
ATOM 2544 C C . GLU A 1 330 ? -7.301 39.5 13.836 1 87.88 330 GLU A C 1
ATOM 2546 O O . GLU A 1 330 ? -8.039 38.812 13.141 1 87.88 330 GLU A O 1
ATOM 2551 N N . THR A 1 331 ? -6.281 40.219 13.375 1 91.19 331 THR A N 1
ATOM 2552 C CA . THR A 1 331 ? -5.91 40.094 11.969 1 91.19 331 THR A CA 1
ATOM 2553 C C . THR A 1 331 ? -5.449 38.656 11.648 1 91.19 331 THR A C 1
ATOM 2555 O O . THR A 1 331 ? -5.723 38.156 10.562 1 91.19 331 THR A O 1
ATOM 2558 N N . ARG A 1 332 ? -4.785 38.062 12.57 1 91.88 332 ARG A N 1
ATOM 2559 C CA . ARG A 1 332 ? -4.344 36.688 12.383 1 91.88 332 ARG A CA 1
ATOM 2560 C C . ARG A 1 332 ? -5.531 35.75 12.258 1 91.88 332 ARG A C 1
ATOM 2562 O O . ARG A 1 332 ? -5.523 34.844 11.422 1 91.88 332 ARG A O 1
ATOM 2569 N N . ASP A 1 333 ? -6.492 35.969 13.086 1 89.88 333 ASP A N 1
ATOM 2570 C CA . ASP A 1 333 ? -7.703 35.156 13.008 1 89.88 333 ASP A CA 1
ATOM 2571 C C . ASP A 1 333 ? -8.414 35.344 11.672 1 89.88 333 ASP A C 1
ATOM 2573 O O . ASP A 1 333 ? -8.977 34.406 11.117 1 89.88 333 ASP A O 1
ATOM 2577 N N . LEU A 1 334 ? -8.398 36.531 11.219 1 89.31 334 LEU A N 1
ATOM 2578 C CA . LEU A 1 334 ? -9.016 36.844 9.93 1 89.31 334 LEU A CA 1
ATOM 2579 C C . LEU A 1 334 ? -8.281 36.125 8.805 1 89.31 334 LEU A C 1
ATOM 2581 O O . LEU A 1 334 ? -8.914 35.594 7.879 1 89.31 334 LEU A O 1
ATOM 2585 N N . VAL A 1 335 ? -6.996 36.125 8.891 1 91.88 335 VAL A N 1
ATOM 2586 C CA . VAL A 1 335 ? -6.184 35.438 7.891 1 91.88 335 VAL A CA 1
ATOM 2587 C C . VAL A 1 335 ? -6.523 33.969 7.875 1 91.88 335 VAL A C 1
ATOM 2589 O O . VAL A 1 335 ? -6.66 33.344 6.805 1 91.88 335 VAL A O 1
ATOM 2592 N N . LEU A 1 336 ? -6.699 33.406 9.016 1 92.38 336 LEU A N 1
ATOM 2593 C CA . LEU A 1 336 ? -7.039 31.984 9.133 1 92.38 336 LEU A CA 1
ATOM 2594 C C . LEU A 1 336 ? -8.391 31.688 8.5 1 92.38 336 LEU A C 1
ATOM 2596 O O . LEU A 1 336 ? -8.547 30.703 7.785 1 92.38 336 LEU A O 1
ATOM 2600 N N . LYS A 1 337 ? -9.312 32.531 8.758 1 90.81 337 LYS A N 1
ATOM 2601 C CA . LYS A 1 337 ? -10.656 32.344 8.234 1 90.81 337 LYS A CA 1
ATOM 2602 C C . LYS A 1 337 ? -10.672 32.469 6.711 1 90.81 337 LYS A C 1
ATOM 2604 O O . LYS A 1 337 ? -11.289 31.641 6.027 1 90.81 337 LYS A O 1
ATOM 2609 N N . GLU A 1 338 ? -9.992 33.438 6.242 1 91.44 338 GLU A N 1
ATOM 2610 C CA . GLU A 1 338 ? -9.945 33.656 4.797 1 91.44 338 GLU A CA 1
ATOM 2611 C C . GLU A 1 338 ? -9.188 32.531 4.102 1 91.44 338 GLU A C 1
ATOM 2613 O O . GLU A 1 338 ? -9.609 32.031 3.047 1 91.44 338 GLU A O 1
ATOM 2618 N N . ALA A 1 339 ? -8.086 32.156 4.68 1 92.81 339 ALA A N 1
ATOM 2619 C CA . ALA A 1 339 ? -7.336 31.016 4.129 1 92.81 339 ALA A CA 1
ATOM 2620 C C . ALA A 1 339 ? -8.18 29.75 4.109 1 92.81 339 ALA A C 1
ATOM 2622 O O . ALA A 1 339 ? -8.156 29 3.137 1 92.81 339 ALA A O 1
ATOM 2623 N N . GLY A 1 340 ? -8.883 29.5 5.16 1 90.75 340 GLY A N 1
ATOM 2624 C CA . GLY A 1 340 ? -9.781 28.359 5.234 1 90.75 340 GLY A CA 1
ATOM 2625 C C . GLY A 1 340 ? -10.844 28.375 4.152 1 90.75 340 GLY A C 1
ATOM 2626 O O . GLY A 1 340 ? -11.148 27.328 3.562 1 90.75 340 GLY A O 1
ATOM 2627 N N . ARG A 1 341 ? -11.391 29.516 3.93 1 90 341 ARG A N 1
ATOM 2628 C CA . ARG A 1 341 ? -12.406 29.672 2.896 1 90 341 ARG A CA 1
ATOM 2629 C C . ARG A 1 341 ? -11.844 29.328 1.52 1 90 341 ARG A C 1
ATOM 2631 O O . ARG A 1 341 ? -12.484 28.625 0.735 1 90 341 ARG A O 1
ATOM 2638 N N . ILE A 1 342 ? -10.703 29.766 1.228 1 89.94 342 ILE A N 1
ATOM 2639 C CA . ILE A 1 342 ? -10.07 29.562 -0.068 1 89.94 342 ILE A CA 1
ATOM 2640 C C . ILE A 1 342 ? -9.852 28.062 -0.295 1 89.94 342 ILE A C 1
ATOM 2642 O O . ILE A 1 342 ? -10.164 27.547 -1.367 1 89.94 342 ILE A O 1
ATOM 2646 N N . VAL A 1 343 ? -9.344 27.391 0.715 1 90.62 343 VAL A N 1
ATOM 2647 C CA . VAL A 1 343 ? -9.031 25.984 0.54 1 90.62 343 VAL A CA 1
ATOM 2648 C C . VAL A 1 343 ? -10.32 25.156 0.498 1 90.62 343 VAL A C 1
ATOM 2650 O O . VAL A 1 343 ? -10.398 24.141 -0.201 1 90.62 343 VAL A O 1
ATOM 2653 N N . GLN A 1 344 ? -11.289 25.594 1.193 1 88.56 344 GLN A N 1
ATOM 2654 C CA . GLN A 1 344 ? -12.578 24.922 1.141 1 88.56 344 GLN A CA 1
ATOM 2655 C C . GLN A 1 344 ? -13.18 25 -0.26 1 88.56 344 GLN A C 1
ATOM 2657 O O . GLN A 1 344 ?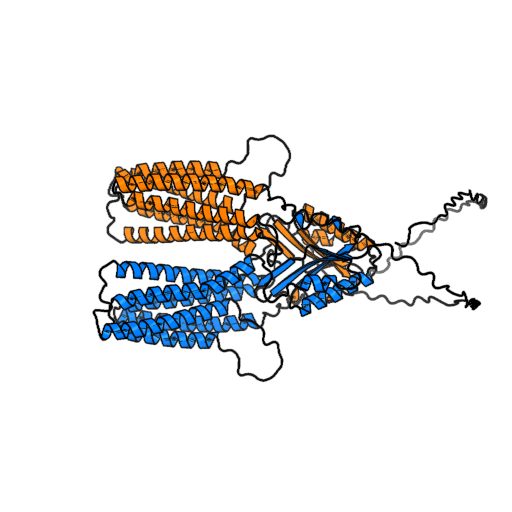 -13.727 24 -0.761 1 88.56 344 GLN A O 1
ATOM 2662 N N . GLU A 1 345 ? -13.047 26.109 -0.798 1 87.56 345 GLU A N 1
ATOM 2663 C CA . GLU A 1 345 ? -13.562 26.312 -2.15 1 87.56 345 GLU A CA 1
ATOM 2664 C C . GLU A 1 345 ? -12.773 25.484 -3.164 1 87.56 345 GLU A C 1
ATOM 2666 O O . GLU A 1 345 ? -13.312 25.078 -4.199 1 87.56 345 GLU A O 1
ATOM 2671 N N . ALA A 1 346 ? -11.578 25.25 -2.812 1 88.25 346 ALA A N 1
ATOM 2672 C CA . ALA A 1 346 ? -10.734 24.453 -3.705 1 88.25 346 ALA A CA 1
ATOM 2673 C C . ALA A 1 346 ? -11 22.969 -3.529 1 88.25 346 ALA A C 1
ATOM 2675 O O . ALA A 1 346 ? -10.391 22.141 -4.207 1 88.25 346 ALA A O 1
ATOM 2676 N N . GLY A 1 347 ? -11.844 22.562 -2.582 1 85.62 347 GLY A N 1
ATOM 2677 C CA . GLY A 1 347 ? -12.25 21.172 -2.424 1 85.62 347 GLY A CA 1
ATOM 2678 C C . GLY A 1 347 ? -11.531 20.469 -1.293 1 85.62 347 GLY A C 1
ATOM 2679 O O . GLY A 1 347 ? -11.648 19.25 -1.141 1 85.62 347 GLY A O 1
ATOM 2680 N N . ILE A 1 348 ? -10.75 21.172 -0.503 1 89.25 348 ILE A N 1
ATOM 2681 C CA . ILE A 1 348 ? -10.039 20.578 0.632 1 89.25 348 ILE A CA 1
ATOM 2682 C C . ILE A 1 348 ? -11.016 20.359 1.786 1 89.25 348 ILE A C 1
ATOM 2684 O O . ILE A 1 348 ? -11.82 21.234 2.105 1 89.25 348 ILE A O 1
ATOM 2688 N N . LYS A 1 349 ? -10.961 19.188 2.33 1 87.12 349 LYS A N 1
ATOM 2689 C CA . LYS A 1 349 ? -11.922 18.812 3.367 1 87.12 349 LYS A CA 1
ATOM 2690 C C . LYS A 1 349 ? -11.414 19.203 4.754 1 87.12 349 LYS A C 1
ATOM 2692 O O . LYS A 1 349 ? -12.203 19.547 5.637 1 87.12 349 LYS A O 1
ATOM 2697 N N . GLU A 1 350 ? -10.141 19.078 4.926 1 89.44 350 GLU A N 1
ATOM 2698 C CA . GLU A 1 350 ? -9.508 19.406 6.195 1 89.44 350 GLU A CA 1
ATOM 2699 C C . GLU A 1 350 ? -8.211 20.188 5.977 1 89.44 350 GLU A C 1
ATOM 2701 O O . GLU A 1 350 ? -7.453 19.875 5.051 1 89.44 350 GLU A O 1
ATOM 2706 N N . TRP A 1 351 ? -8.023 21.281 6.82 1 92.25 351 TRP A N 1
ATOM 2707 C CA . TRP A 1 351 ? -6.801 22.062 6.684 1 92.25 351 TRP A CA 1
ATOM 2708 C C . TRP A 1 351 ? -6.285 22.516 8.047 1 92.25 351 TRP A C 1
ATOM 2710 O O . TRP A 1 351 ? -7.055 22.609 9.008 1 92.25 351 TRP A O 1
ATOM 2720 N N . THR A 1 352 ? -5.039 22.641 8.188 1 92.38 352 THR A N 1
ATOM 2721 C CA . THR A 1 352 ? -4.336 23.188 9.344 1 92.38 352 THR A CA 1
ATOM 2722 C C . THR A 1 352 ? -3.287 24.203 8.914 1 92.38 352 THR A C 1
ATOM 2724 O O . THR A 1 352 ? -2.354 23.859 8.18 1 92.38 352 THR A O 1
ATOM 2727 N N . PHE A 1 353 ? -3.465 25.484 9.367 1 93.5 353 PHE A N 1
ATOM 2728 C CA . PHE A 1 353 ? -2.531 26.547 9.008 1 93.5 353 PHE A CA 1
ATOM 2729 C C . PHE A 1 353 ? -1.848 27.109 10.25 1 93.5 353 PHE A C 1
ATOM 2731 O O . PHE A 1 353 ? -2.516 27.547 11.195 1 93.5 353 PHE A O 1
ATOM 2738 N N . GLN A 1 354 ? -0.619 27.031 10.219 1 93.12 354 GLN A N 1
ATOM 2739 C CA . GLN A 1 354 ? 0.164 27.641 11.289 1 93.12 354 GLN A CA 1
ATOM 2740 C C . GLN A 1 354 ? 0.579 29.062 10.922 1 93.12 354 GLN A C 1
ATOM 2742 O O . GLN A 1 354 ? 1.252 29.281 9.914 1 93.12 354 GLN A O 1
ATOM 2747 N N . ILE A 1 355 ? 0.168 30.016 11.758 1 92.38 355 ILE A N 1
ATOM 2748 C CA . ILE A 1 355 ? 0.536 31.406 11.539 1 92.38 355 ILE A CA 1
ATOM 2749 C C . ILE A 1 355 ? 1.786 31.75 12.344 1 92.38 355 ILE A C 1
ATOM 2751 O O . ILE A 1 355 ? 1.82 31.547 13.562 1 92.38 355 ILE A O 1
ATOM 2755 N N . GLU A 1 356 ? 2.736 32.188 11.617 1 88.94 356 GLU A N 1
ATOM 2756 C CA . GLU A 1 356 ? 4.004 32.562 12.242 1 88.94 356 GLU A CA 1
ATOM 2757 C C . GLU A 1 356 ? 4.367 34 11.953 1 88.94 356 GLU A C 1
ATOM 2759 O O . GLU A 1 356 ? 4.055 34.531 10.875 1 88.94 356 GLU A O 1
ATOM 2764 N N . SER A 1 357 ? 5 34.594 13 1 89.62 357 SER A N 1
ATOM 2765 C CA . SER A 1 357 ? 5.512 35.938 12.781 1 89.62 357 SER A CA 1
ATOM 2766 C C . SER A 1 357 ? 6.809 35.906 11.984 1 89.62 357 SER A C 1
ATOM 2768 O O . SER A 1 357 ? 7.562 34.938 12.039 1 89.62 357 SER A O 1
ATOM 2770 N N . GLU A 1 358 ? 6.984 36.906 11.258 1 83.69 358 GLU A N 1
ATOM 2771 C CA . GLU A 1 358 ? 8.164 37 10.398 1 83.69 358 GLU A CA 1
ATOM 2772 C C . GLU A 1 358 ? 9.445 36.812 11.195 1 83.69 358 GLU A C 1
ATOM 2774 O O . GLU A 1 358 ? 10.398 36.188 10.711 1 83.69 358 GLU A O 1
ATOM 2779 N N . SER A 1 359 ? 9.531 37.281 12.375 1 76.44 359 SER A N 1
ATOM 2780 C CA . SER A 1 359 ? 10.734 37.188 13.195 1 76.44 359 SER A CA 1
ATOM 2781 C C . SER A 1 359 ? 10.93 35.75 13.719 1 76.44 359 SER A C 1
ATOM 2783 O O . SER A 1 359 ? 12.062 35.344 13.969 1 76.44 359 SER A O 1
ATOM 2785 N N . GLU A 1 360 ? 9.891 35 13.93 1 64.38 360 GLU A N 1
ATOM 2786 C CA . GLU A 1 360 ? 9.945 33.688 14.523 1 64.38 360 GLU A CA 1
ATOM 2787 C C . GLU A 1 360 ? 9.945 32.594 13.445 1 64.38 360 GLU A C 1
ATOM 2789 O O . GLU A 1 360 ? 10.273 31.438 13.719 1 64.38 360 GLU A O 1
ATOM 2794 N N . GLY A 1 361 ? 9.531 32.844 12.336 1 58.47 361 GLY A N 1
ATOM 2795 C CA . GLY A 1 361 ? 9.289 31.875 11.281 1 58.47 361 GLY A CA 1
ATOM 2796 C C . GLY A 1 361 ? 10.477 30.969 11.023 1 58.47 361 GLY A C 1
ATOM 2797 O O . GLY A 1 361 ? 10.383 30.031 10.234 1 58.47 361 GLY A O 1
ATOM 2798 N N . GLN A 1 362 ? 11.648 31.25 11.633 1 52.56 362 GLN A N 1
ATOM 2799 C CA . GLN A 1 362 ? 12.812 30.422 11.336 1 52.56 362 GLN A CA 1
ATOM 2800 C C . GLN A 1 362 ? 12.758 29.094 12.102 1 52.56 362 GLN A C 1
ATOM 2802 O O . GLN A 1 362 ? 13.578 28.203 11.883 1 52.56 362 GLN A O 1
ATOM 2807 N N . ILE A 1 363 ? 11.852 28.969 12.945 1 49.78 363 ILE A N 1
ATOM 2808 C CA . ILE A 1 363 ? 11.945 27.828 13.859 1 49.78 363 ILE A CA 1
ATOM 2809 C C . ILE A 1 363 ? 11.492 26.562 13.148 1 49.78 363 ILE A C 1
ATOM 2811 O O . ILE A 1 363 ? 11.781 25.453 13.602 1 49.78 363 ILE A O 1
ATOM 2815 N N . CYS A 1 364 ? 10.688 26.734 12.203 1 51.97 364 CYS A N 1
ATOM 2816 C CA . CYS A 1 364 ? 10.102 25.484 11.695 1 51.97 364 CYS A CA 1
ATOM 2817 C C . CYS A 1 364 ? 11.125 24.688 10.906 1 51.97 364 CYS A C 1
ATOM 2819 O O . CYS A 1 364 ? 12.055 25.266 10.328 1 51.97 364 CYS A O 1
ATOM 2821 N N . VAL A 1 365 ? 11.266 23.484 11.289 1 48.19 365 VAL A N 1
ATOM 2822 C CA . VAL A 1 365 ? 12.125 22.547 10.562 1 48.19 365 VAL A CA 1
ATOM 2823 C C . VAL A 1 365 ? 12.039 22.828 9.062 1 48.19 365 VAL A C 1
ATOM 2825 O O . VAL A 1 365 ? 10.945 22.906 8.5 1 48.19 365 VAL A O 1
ATOM 2828 N N . ARG A 1 366 ? 12.82 23.734 8.633 1 40.75 366 ARG A N 1
ATOM 2829 C CA . ARG A 1 366 ? 12.992 24.25 7.281 1 40.75 366 ARG A CA 1
ATOM 2830 C C . ARG A 1 366 ? 12.656 23.188 6.242 1 40.75 366 ARG A C 1
ATOM 2832 O O . ARG A 1 366 ? 12.82 22 6.492 1 40.75 366 ARG A O 1
ATOM 2839 N N . ASP A 1 367 ? 11.68 23.562 5.305 1 46.75 367 ASP A N 1
ATOM 2840 C CA . ASP A 1 367 ? 11.344 22.859 4.07 1 46.75 367 ASP A CA 1
ATOM 2841 C C . ASP A 1 367 ? 12.484 21.938 3.631 1 46.75 367 ASP A C 1
ATOM 2843 O O . ASP A 1 367 ? 12.25 20.859 3.096 1 46.75 367 ASP A O 1
ATOM 2847 N N . GLU A 1 368 ? 13.609 22.594 3.76 1 41 368 GLU A N 1
ATOM 2848 C CA . GLU A 1 368 ? 14.836 21.969 3.264 1 41 368 GLU A CA 1
ATOM 2849 C C . GLU A 1 368 ? 15.125 20.656 3.994 1 41 368 GLU A C 1
ATOM 2851 O O . GLU A 1 368 ? 15.883 19.828 3.5 1 41 368 GLU A O 1
ATOM 2856 N N . ASP A 1 369 ? 14.664 20.672 5.199 1 41.47 369 ASP A N 1
ATOM 2857 C CA . ASP A 1 369 ? 14.969 19.5 6.004 1 41.47 369 ASP A CA 1
ATOM 2858 C C . ASP A 1 369 ? 13.984 18.359 5.711 1 41.47 369 ASP A C 1
ATOM 2860 O O . ASP A 1 369 ? 14.109 17.266 6.258 1 41.47 369 ASP A O 1
ATOM 2864 N N . ILE A 1 370 ? 12.961 18.594 5.27 1 37.41 370 ILE A N 1
ATOM 2865 C CA . ILE A 1 370 ? 11.984 17.578 4.887 1 37.41 370 ILE A CA 1
ATOM 2866 C C . ILE A 1 370 ? 12.492 16.797 3.68 1 37.41 370 ILE A C 1
ATOM 2868 O O . ILE A 1 370 ? 12.5 17.312 2.557 1 37.41 370 ILE A O 1
ATOM 2872 N N . VAL A 1 371 ? 13.625 16.234 3.691 1 32.94 371 VAL A N 1
ATOM 2873 C CA . VAL A 1 371 ? 14.062 15.266 2.697 1 32.94 371 VAL A CA 1
ATOM 2874 C C . VAL A 1 371 ? 13.133 14.055 2.701 1 32.94 371 VAL A C 1
ATOM 2876 O O . VAL A 1 371 ? 12.773 13.547 3.764 1 32.94 371 VAL A O 1
ATOM 2879 N N . MET B 1 1 ? -5.805 5.566 38.375 1 19.52 1 MET B N 1
ATOM 2880 C CA . MET B 1 1 ? -5.605 6.926 38.875 1 19.52 1 MET B CA 1
ATOM 2881 C C . MET B 1 1 ? -6.242 7.941 37.938 1 19.52 1 MET B C 1
ATOM 2883 O O . MET B 1 1 ? -6.148 9.148 38.156 1 19.52 1 MET B O 1
ATOM 2887 N N . PRO B 1 2 ? -6.738 7.73 36.875 1 21.25 2 PRO B N 1
ATOM 2888 C CA . PRO B 1 2 ? -6.742 8.359 35.562 1 21.25 2 PRO B CA 1
ATOM 2889 C C . PRO B 1 2 ? -7.898 9.344 35.375 1 21.25 2 PRO B C 1
ATOM 2891 O O . PRO B 1 2 ? -8.164 9.789 34.25 1 21.25 2 PRO B O 1
ATOM 2894 N N . PRO B 1 3 ? -8.172 10.102 36.625 1 21.3 3 PRO B N 1
ATOM 2895 C CA . PRO B 1 3 ? -9.539 10.617 36.5 1 21.3 3 PRO B CA 1
ATOM 2896 C C . PRO B 1 3 ? -9.625 11.836 35.594 1 21.3 3 PRO B C 1
ATOM 2898 O O . PRO B 1 3 ? -8.742 12.695 35.625 1 21.3 3 PRO B O 1
ATOM 2901 N N . ASN B 1 4 ? -10.312 11.898 34.562 1 19.09 4 ASN B N 1
ATOM 2902 C CA . ASN B 1 4 ? -10.602 12.531 33.281 1 19.09 4 ASN B CA 1
ATOM 2903 C C . ASN B 1 4 ? -11.164 13.938 33.469 1 19.09 4 ASN B C 1
ATOM 2905 O O . ASN B 1 4 ? -10.633 14.906 32.906 1 19.09 4 ASN B O 1
ATOM 2909 N N . THR B 1 5 ? -12.414 14.359 33.531 1 18.48 5 THR B N 1
ATOM 2910 C CA . THR B 1 5 ? -13.062 15 32.375 1 18.48 5 THR B CA 1
ATOM 2911 C C . THR B 1 5 ? -13.391 16.453 32.688 1 18.48 5 THR B C 1
ATOM 2913 O O . THR B 1 5 ? -13.031 17.359 31.922 1 18.48 5 THR B O 1
ATOM 2916 N N . HIS B 1 6 ? -14.586 17.094 33.125 1 17.94 6 HIS B N 1
ATOM 2917 C CA . HIS B 1 6 ? -15.5 17.766 32.219 1 17.94 6 HIS B CA 1
ATOM 2918 C C . HIS B 1 6 ? -15.484 19.281 32.438 1 17.94 6 HIS B C 1
ATOM 2920 O O . HIS B 1 6 ? -14.906 19.766 33.406 1 17.94 6 HIS B O 1
ATOM 2926 N N . HIS B 1 7 ? -16.609 20.172 32.625 1 17.08 7 HIS B N 1
ATOM 2927 C CA . HIS B 1 7 ? -17.422 20.984 31.719 1 17.08 7 HIS B CA 1
ATOM 2928 C C . HIS B 1 7 ? -17.438 22.453 32.156 1 17.08 7 HIS B C 1
ATOM 2930 O O . HIS B 1 7 ? -17.422 23.344 31.312 1 17.08 7 HIS B O 1
ATOM 2936 N N . HIS B 1 8 ? -17.484 23 33.531 1 17.45 8 HIS B N 1
ATOM 2937 C CA . HIS B 1 8 ? -18.703 23.812 33.656 1 17.45 8 HIS B CA 1
ATOM 2938 C C . HIS B 1 8 ? -18.438 25.266 33.219 1 17.45 8 HIS B C 1
ATOM 2940 O O . HIS B 1 8 ? -17.297 25.734 33.312 1 17.45 8 HIS B O 1
ATOM 2946 N N . ASN B 1 9 ? -19.438 26.328 32.875 1 16.66 9 ASN B N 1
ATOM 2947 C CA . ASN B 1 9 ? -20.125 27.266 32 1 16.66 9 ASN B CA 1
ATOM 2948 C C . ASN B 1 9 ? -19.938 28.703 32.5 1 16.66 9 ASN B C 1
ATOM 2950 O O . ASN B 1 9 ? -20.203 29.656 31.734 1 16.66 9 ASN B O 1
ATOM 2954 N N . SER B 1 10 ? -19.469 29.156 33.781 1 17.09 10 SER B N 1
ATOM 2955 C CA . SER B 1 10 ? -20.375 30.203 34.25 1 17.09 10 SER B CA 1
ATOM 2956 C C . SER B 1 10 ? -20.016 31.562 33.656 1 17.09 10 SER B C 1
ATOM 2958 O O . SER B 1 10 ? -18.828 31.828 33.406 1 17.09 10 SER B O 1
ATOM 2960 N N . SER B 1 11 ? -20.906 32.688 33.25 1 17.77 11 SER B N 1
ATOM 2961 C CA . SER B 1 11 ? -21.469 33.719 32.406 1 17.77 11 SER B CA 1
ATOM 2962 C C . SER B 1 11 ? -21.062 35.125 32.875 1 17.77 11 SER B C 1
ATOM 2964 O O . SER B 1 11 ? -21.438 36.125 32.281 1 17.77 11 SER B O 1
ATOM 2966 N N . GLU B 1 12 ? -20.078 35.406 33.812 1 17.06 12 GLU B N 1
ATOM 2967 C CA . GLU B 1 12 ? -20.516 36.625 34.5 1 17.06 12 GLU B CA 1
ATOM 2968 C C . GLU B 1 12 ? -20.281 37.844 33.625 1 17.06 12 GLU B C 1
ATOM 2970 O O . GLU B 1 12 ? -19.297 37.906 32.875 1 17.06 12 GLU B O 1
ATOM 2975 N N . SER B 1 13 ? -21.062 39.094 33.594 1 17.55 13 SER B N 1
ATOM 2976 C CA . SER B 1 13 ? -21.859 40.156 32.969 1 17.55 13 SER B CA 1
ATOM 2977 C C . SER B 1 13 ? -21.078 41.469 32.906 1 17.55 13 SER B C 1
ATOM 2979 O O . SER B 1 13 ? -21.109 42.156 31.875 1 17.55 13 SER B O 1
ATOM 2981 N N . THR B 1 14 ? -20.344 42.031 33.969 1 17.56 14 THR B N 1
ATOM 2982 C CA . THR B 1 14 ? -20.891 43.344 34.312 1 17.56 14 THR B CA 1
ATOM 2983 C C . THR B 1 14 ? -20.266 44.438 33.469 1 17.56 14 THR B C 1
ATOM 2985 O O . THR B 1 14 ? -19.188 44.25 32.906 1 17.56 14 THR B O 1
ATOM 2988 N N . SER B 1 15 ? -20.625 45.812 33.594 1 18.97 15 SER B N 1
ATOM 2989 C CA . SER B 1 15 ? -21.25 47 33.031 1 18.97 15 SER B CA 1
ATOM 2990 C C . SER B 1 15 ? -20.266 48.156 32.906 1 18.97 15 SER B C 1
ATOM 2992 O O . SER B 1 15 ? -20.641 49.281 32.562 1 18.97 15 SER B O 1
ATOM 2994 N N . PHE B 1 16 ? -18.953 47.906 32.562 1 17.38 16 PHE B N 1
ATOM 2995 C CA . PHE B 1 16 ? -17.984 48.938 32.938 1 17.38 16 PHE B CA 1
ATOM 2996 C C . PHE B 1 16 ? -18.25 50.219 32.156 1 17.38 16 PHE B C 1
ATOM 2998 O O . PHE B 1 16 ? -18.438 50.188 30.938 1 17.38 16 PHE B O 1
ATOM 3005 N N . ASP B 1 17 ? -18.422 51.312 32.688 1 18.33 17 ASP B N 1
ATOM 3006 C CA . ASP B 1 17 ? -19 52.625 32.719 1 18.33 17 ASP B CA 1
ATOM 3007 C C . ASP B 1 17 ? -18.094 53.656 32.031 1 18.33 17 ASP B C 1
ATOM 3009 O O . ASP B 1 17 ? -18.25 54.844 32.188 1 18.33 17 ASP B O 1
ATOM 3013 N N . LEU B 1 18 ? -17.297 53.312 31.016 1 17.53 18 LEU B N 1
ATOM 3014 C CA . LEU B 1 18 ? -16.109 54.094 30.703 1 17.53 18 LEU B CA 1
ATOM 3015 C C . LEU B 1 18 ? -16.484 55.469 30.156 1 17.53 18 LEU B C 1
ATOM 3017 O O . LEU B 1 18 ? -17.109 55.562 29.094 1 17.53 18 LEU B O 1
ATOM 3021 N N . ASN B 1 19 ? -16.672 56.281 30.953 1 16.84 19 ASN B N 1
ATOM 3022 C CA . ASN B 1 19 ? -17.203 57.656 30.938 1 16.84 19 ASN B CA 1
ATOM 3023 C C . ASN B 1 19 ? -16.547 58.5 29.844 1 16.84 19 ASN B C 1
ATOM 3025 O O . ASN B 1 19 ? -15.508 58.125 29.312 1 16.84 19 ASN B O 1
ATOM 3029 N N . ASP B 1 20 ? -16.438 59.812 30 1 16.91 20 ASP B N 1
ATOM 3030 C CA . ASP B 1 20 ? -17.109 61 29.438 1 16.91 20 ASP B CA 1
ATOM 3031 C C . ASP B 1 20 ? -16.188 61.719 28.438 1 16.91 20 ASP B C 1
ATOM 3033 O O . ASP B 1 20 ? -16.609 62 27.312 1 16.91 20 ASP B O 1
ATOM 3037 N N . SER B 1 21 ? -15.227 62.469 28.875 1 18.45 21 SER B N 1
ATOM 3038 C CA . SER B 1 21 ? -15.344 63.938 28.703 1 18.45 21 SER B CA 1
ATOM 3039 C C . SER B 1 21 ? -14.484 64.438 27.547 1 18.45 21 SER B C 1
ATOM 3041 O O . SER B 1 21 ? -13.281 64.625 27.703 1 18.45 21 SER B O 1
ATOM 3043 N N . LEU B 1 22 ? -14.492 63.969 26.328 1 18.91 22 LEU B N 1
ATOM 3044 C CA . LEU B 1 22 ? -13.469 64.062 25.297 1 18.91 22 LEU B CA 1
ATOM 3045 C C . LEU B 1 22 ? -13.359 65.5 24.75 1 18.91 22 LEU B C 1
ATOM 3047 O O . LEU B 1 22 ? -14.305 66 24.156 1 18.91 22 LEU B O 1
ATOM 3051 N N . THR B 1 23 ? -12.734 66.188 25.531 1 19.44 23 THR B N 1
ATOM 3052 C CA . THR B 1 23 ? -12.703 67.625 25.359 1 19.44 23 THR B CA 1
ATOM 3053 C C . THR B 1 23 ? -12.141 68 23.984 1 19.44 23 THR B C 1
ATOM 3055 O O . THR B 1 23 ? -11.086 67.5 23.578 1 19.44 23 THR B O 1
ATOM 3058 N N . MET B 1 24 ? -12.82 68.625 23.016 1 20.09 24 MET B N 1
ATOM 3059 C CA . MET B 1 24 ? -12.883 68.812 21.562 1 20.09 24 MET B CA 1
ATOM 3060 C C . MET B 1 24 ? -11.836 69.812 21.078 1 20.09 24 MET B C 1
ATOM 3062 O O . MET B 1 24 ? -12.047 71 21.141 1 20.09 24 MET B O 1
ATOM 3066 N N . ILE B 1 25 ? -10.617 69.625 21.516 1 20.94 25 ILE B N 1
ATOM 3067 C CA . ILE B 1 25 ? -9.836 70.812 21.375 1 20.94 25 ILE B CA 1
ATOM 3068 C C . ILE B 1 25 ? -9.828 71.25 19.906 1 20.94 25 ILE B C 1
ATOM 3070 O O . ILE B 1 25 ? -9.742 70.438 19 1 20.94 25 ILE B O 1
ATOM 3074 N N . PRO B 1 26 ? -9.945 72.562 19.516 1 21.61 26 PRO B N 1
ATOM 3075 C CA . PRO B 1 26 ? -10.406 73.312 18.344 1 21.61 26 PRO B CA 1
ATOM 3076 C C . PRO B 1 26 ? -9.344 73.438 17.25 1 21.61 26 PRO B C 1
ATOM 3078 O O . PRO B 1 26 ? -8.281 74 17.469 1 21.61 26 PRO B O 1
ATOM 3081 N N . MET B 1 27 ? -8.852 72.25 16.703 1 19.58 27 MET B N 1
ATOM 3082 C CA . MET B 1 27 ? -7.582 72.25 15.984 1 19.58 27 MET B CA 1
ATOM 3083 C C . MET B 1 27 ? -7.633 73.188 14.773 1 19.58 27 MET B C 1
ATOM 3085 O O . MET B 1 27 ? -8.5 73.062 13.914 1 19.58 27 MET B O 1
ATOM 3089 N N . ASP B 1 28 ? -7.184 74.375 14.844 1 21.23 28 ASP B N 1
ATOM 3090 C CA . ASP B 1 28 ? -7.234 75.5 13.906 1 21.23 28 ASP B CA 1
ATOM 3091 C C . ASP B 1 28 ? -6.551 75.125 12.586 1 21.23 28 ASP B C 1
ATOM 3093 O O . ASP B 1 28 ? -5.402 74.688 12.578 1 21.23 28 ASP B O 1
ATOM 3097 N N . ILE B 1 29 ? -7.191 74.812 11.484 1 20.16 29 ILE B N 1
ATOM 3098 C CA . ILE B 1 29 ? -6.945 74.125 10.211 1 20.16 29 ILE B CA 1
ATOM 3099 C C . ILE B 1 29 ? -6.145 75.062 9.289 1 20.16 29 ILE B C 1
ATOM 3101 O O . ILE B 1 29 ? -6.105 74.812 8.07 1 20.16 29 ILE B O 1
ATOM 3105 N N . GLU B 1 30 ? -5.145 75.688 9.812 1 20.27 30 GLU B N 1
ATOM 3106 C CA . GLU B 1 30 ? -4.785 76.75 8.875 1 20.27 30 GLU B CA 1
ATOM 3107 C C . GLU B 1 30 ? -4.371 76.188 7.523 1 20.27 30 GLU B C 1
ATOM 3109 O O . GLU B 1 30 ? -3.738 75.125 7.465 1 20.27 30 GLU B O 1
ATOM 3114 N N . SER B 1 31 ? -4.867 76.688 6.293 1 20.81 31 SER B N 1
ATOM 3115 C CA . SER B 1 31 ? -5.047 76.312 4.887 1 20.81 31 SER B CA 1
ATOM 3116 C C . SER B 1 31 ? -3.723 76.375 4.133 1 20.81 31 SER B C 1
ATOM 3118 O O . SER B 1 31 ? -3.688 76.188 2.918 1 20.81 31 SER B O 1
ATOM 3120 N N . THR B 1 32 ? -2.539 76.25 4.777 1 20.33 32 THR B N 1
ATOM 3121 C CA . THR B 1 32 ? -1.5 76.875 3.994 1 20.33 32 THR B CA 1
ATOM 3122 C C . THR B 1 32 ? -1.302 76.188 2.656 1 20.33 32 THR B C 1
ATOM 3124 O O . THR B 1 32 ? -1.247 74.938 2.602 1 20.33 32 THR B O 1
ATOM 3127 N N . LYS B 1 33 ? -1.321 76.875 1.441 1 22.64 33 LYS B N 1
ATOM 3128 C CA . LYS B 1 33 ? -1.453 76.688 -0.002 1 22.64 33 LYS B CA 1
ATOM 3129 C C . LYS B 1 33 ? -0.17 76.125 -0.605 1 22.64 33 LYS B C 1
ATOM 3131 O O . LYS B 1 33 ? -0.011 76.125 -1.827 1 22.64 33 LYS B O 1
ATOM 3136 N N . PHE B 1 34 ? 0.621 75.188 0.212 1 19.84 34 PHE B N 1
ATOM 3137 C CA . PHE B 1 34 ? 1.977 75.188 -0.324 1 19.84 34 PHE B CA 1
ATOM 3138 C C . PHE B 1 34 ? 1.98 74.688 -1.767 1 19.84 34 PHE B C 1
ATOM 3140 O O . PHE B 1 34 ? 1.228 73.75 -2.121 1 19.84 34 PHE B O 1
ATOM 3147 N N . GLN B 1 35 ? 2.463 75.438 -2.746 1 22.41 35 GLN B N 1
ATOM 3148 C CA . GLN B 1 35 ? 2.689 75.5 -4.188 1 22.41 35 GLN B CA 1
ATOM 3149 C C . GLN B 1 35 ? 3.621 74.375 -4.641 1 22.41 35 GLN B C 1
ATOM 3151 O O . GLN B 1 35 ? 4.797 74.375 -4.273 1 22.41 35 GLN B O 1
ATOM 3156 N N . HIS B 1 36 ? 3.188 73.125 -4.707 1 21.31 36 HIS B N 1
ATOM 3157 C CA . HIS B 1 36 ? 3.99 71.938 -4.914 1 21.31 36 HIS B CA 1
ATOM 3158 C C . HIS B 1 36 ? 4.691 71.938 -6.266 1 21.31 36 HIS B C 1
ATOM 3160 O O . HIS B 1 36 ? 4.035 72 -7.309 1 21.31 36 HIS B O 1
ATOM 3166 N N . THR B 1 37 ? 5.73 72.688 -6.355 1 23.77 37 THR B N 1
ATOM 3167 C CA . THR B 1 37 ? 6.496 72.75 -7.594 1 23.77 37 THR B CA 1
ATOM 3168 C C . THR B 1 37 ? 6.902 71.375 -8.07 1 23.77 37 THR B C 1
ATOM 3170 O O . THR B 1 37 ? 7.316 70.5 -7.273 1 23.77 37 THR B O 1
ATOM 3173 N N . PRO B 1 38 ? 6.562 70.938 -9.32 1 23.27 38 PRO B N 1
ATOM 3174 C CA . PRO B 1 38 ? 6.582 69.625 -9.922 1 23.27 38 PRO B CA 1
ATOM 3175 C C . PRO B 1 38 ? 7.996 69.062 -10.094 1 23.27 38 PRO B C 1
ATOM 3177 O O . PRO B 1 38 ? 8.758 69.562 -10.93 1 23.27 38 PRO B O 1
ATOM 3180 N N . ASP B 1 39 ? 8.867 69.188 -9.062 1 21.78 39 ASP B N 1
ATOM 3181 C CA . ASP B 1 39 ? 10.25 68.938 -9.438 1 21.78 39 ASP B CA 1
ATOM 3182 C C . ASP B 1 39 ? 10.406 67.562 -10.031 1 21.78 39 ASP B C 1
ATOM 3184 O O . ASP B 1 39 ? 9.844 66.562 -9.508 1 21.78 39 ASP B O 1
ATOM 3188 N N . ALA B 1 40 ? 10.805 67.438 -11.32 1 25.41 40 ALA B N 1
ATOM 3189 C CA . ALA B 1 40 ? 10.984 66.312 -12.234 1 25.41 40 ALA B CA 1
ATOM 3190 C C . ALA B 1 40 ? 12.016 65.312 -11.695 1 25.41 40 ALA B C 1
ATOM 3192 O O . ALA B 1 40 ? 13.211 65.625 -11.641 1 25.41 40 ALA B O 1
ATOM 3193 N N . ILE B 1 41 ? 11.844 64.75 -10.461 1 25.84 41 ILE B N 1
ATOM 3194 C CA . ILE B 1 41 ? 12.992 64 -9.953 1 25.84 41 ILE B CA 1
ATOM 3195 C C . ILE B 1 41 ? 13.469 63.031 -11 1 25.84 41 ILE B C 1
ATOM 3197 O O . ILE B 1 41 ? 12.664 62.312 -11.617 1 25.84 41 ILE B O 1
ATOM 3201 N N . PRO B 1 42 ? 14.719 63.062 -11.367 1 26.48 42 PRO B N 1
ATOM 3202 C CA . PRO B 1 42 ? 15.406 62.281 -12.383 1 26.48 42 PRO B CA 1
ATOM 3203 C C . PRO B 1 42 ? 15.234 60.781 -12.164 1 26.48 42 PRO B C 1
ATOM 3205 O O . PRO B 1 42 ? 15.031 60.312 -11.031 1 26.48 42 PRO B O 1
ATOM 3208 N N . LEU B 1 43 ? 14.82 60 -13.164 1 24.64 43 LEU B N 1
ATOM 3209 C CA . LEU B 1 43 ? 14.492 58.594 -13.266 1 24.64 43 LEU B CA 1
ATOM 3210 C C . LEU B 1 43 ? 15.672 57.719 -12.852 1 24.64 43 LEU B C 1
ATOM 3212 O O . LEU B 1 43 ? 16.719 57.719 -13.516 1 24.64 43 LEU B O 1
ATOM 3216 N N . ILE B 1 44 ? 16.156 57.75 -11.609 1 25.72 44 ILE B N 1
ATOM 3217 C CA . ILE B 1 44 ? 17.359 56.969 -11.32 1 25.72 44 ILE B CA 1
ATOM 3218 C C . ILE B 1 44 ? 17.156 55.531 -11.773 1 25.72 44 ILE B C 1
ATOM 3220 O O . ILE B 1 44 ? 16.125 54.906 -11.461 1 25.72 44 ILE B O 1
ATOM 3224 N N . PRO B 1 45 ? 17.938 55 -12.75 1 28.39 45 PRO B N 1
ATOM 3225 C CA . PRO B 1 45 ? 17.828 53.656 -13.352 1 28.39 45 PRO B CA 1
ATOM 3226 C C . PRO B 1 45 ? 17.953 52.531 -12.328 1 28.39 45 PRO B C 1
ATOM 3228 O O . PRO B 1 45 ? 18.859 52.562 -11.5 1 28.39 45 PRO B O 1
ATOM 3231 N N . HIS B 1 46 ? 16.938 52.156 -11.594 1 23.61 46 HIS B N 1
ATOM 3232 C CA . HIS B 1 46 ? 17.094 51.125 -10.57 1 23.61 46 HIS B CA 1
ATOM 3233 C C . HIS B 1 46 ? 17.688 49.844 -11.156 1 23.61 46 HIS B C 1
ATOM 3235 O O . HIS B 1 46 ? 17.094 49.25 -12.062 1 23.61 46 HIS B O 1
ATOM 3241 N N . SER B 1 47 ? 18.984 49.781 -11.359 1 26.81 47 SER B N 1
ATOM 3242 C CA . SER B 1 47 ? 19.672 48.562 -11.75 1 26.81 47 SER B CA 1
ATOM 3243 C C . SER B 1 47 ? 19.281 47.406 -10.844 1 26.81 47 SER B C 1
ATOM 3245 O O . SER B 1 47 ? 19.781 47.281 -9.719 1 26.81 47 SER B O 1
ATOM 3247 N N . THR B 1 48 ? 18.062 47.188 -10.609 1 26.28 48 THR B N 1
ATOM 3248 C CA . THR B 1 48 ? 17.672 46.125 -9.664 1 26.28 48 THR B CA 1
ATOM 3249 C C . THR B 1 48 ? 18.281 44.781 -10.07 1 26.28 48 THR B C 1
ATOM 3251 O O . THR B 1 48 ? 17.812 44.156 -11.023 1 26.28 48 THR B O 1
ATOM 3254 N N . SER B 1 49 ? 19.625 44.75 -10.227 1 28.42 49 SER B N 1
ATOM 3255 C CA . SER B 1 49 ? 20.125 43.406 -10.484 1 28.42 49 SER B CA 1
ATOM 3256 C C . SER B 1 49 ? 19.562 42.406 -9.477 1 28.42 49 SER B C 1
ATOM 3258 O O . SER B 1 49 ? 19.734 42.562 -8.273 1 28.42 49 SER B O 1
ATOM 3260 N N . PRO B 1 50 ? 18.406 41.906 -9.75 1 28.05 50 PRO B N 1
ATOM 3261 C CA . PRO B 1 50 ? 17.906 40.906 -8.797 1 28.05 50 PRO B CA 1
ATOM 3262 C C . PRO B 1 50 ? 18.969 39.875 -8.422 1 28.05 50 PRO B C 1
ATOM 3264 O O . PRO B 1 50 ? 19.641 39.312 -9.305 1 28.05 50 PRO B O 1
ATOM 3267 N N . SER B 1 51 ? 19.875 40.219 -7.539 1 28.19 51 SER B N 1
ATOM 3268 C CA . SER B 1 51 ? 20.75 39.125 -7.07 1 28.19 51 SER B CA 1
ATOM 3269 C C . SER B 1 51 ? 19.969 37.844 -6.895 1 28.19 51 SER B C 1
ATOM 3271 O O . SER B 1 51 ? 19.031 37.781 -6.094 1 28.19 51 SER B O 1
ATOM 3273 N N . SER B 1 52 ? 19.688 37.219 -7.996 1 28.14 52 SER B N 1
ATOM 3274 C CA . SER B 1 52 ? 19.203 35.844 -7.992 1 28.14 52 SER B CA 1
ATOM 3275 C C . SER B 1 52 ? 19.938 35 -6.969 1 28.14 52 SER B C 1
ATOM 3277 O O . SER B 1 52 ? 21.094 34.625 -7.18 1 28.14 52 SER B O 1
ATOM 3279 N N . ARG B 1 53 ? 19.828 35.406 -5.715 1 29.36 53 ARG B N 1
ATOM 3280 C CA . ARG B 1 53 ? 20.406 34.406 -4.82 1 29.36 53 ARG B CA 1
ATOM 3281 C C . ARG B 1 53 ? 20.094 33 -5.301 1 29.36 53 ARG B C 1
ATOM 3283 O O . ARG B 1 53 ? 18.938 32.656 -5.598 1 29.36 53 ARG B O 1
ATOM 3290 N N . PRO B 1 54 ? 21.125 32.406 -5.848 1 28.88 54 PRO B N 1
ATOM 3291 C CA . PRO B 1 54 ? 20.906 31.031 -6.324 1 28.88 54 PRO B CA 1
ATOM 3292 C C . PRO B 1 54 ? 20 30.219 -5.398 1 28.88 54 PRO B C 1
ATOM 3294 O O . PRO B 1 54 ? 20.109 30.344 -4.176 1 28.88 54 PRO B O 1
ATOM 3297 N N . ILE B 1 55 ? 18.812 30.172 -5.766 1 31.47 55 ILE B N 1
ATOM 3298 C CA . ILE B 1 55 ? 18.016 29.109 -5.168 1 31.47 55 ILE B CA 1
ATOM 3299 C C . ILE B 1 55 ? 18.875 27.859 -4.973 1 31.47 55 ILE B C 1
ATOM 3301 O O . ILE B 1 55 ? 19.234 27.188 -5.941 1 31.47 55 ILE B O 1
ATOM 3305 N N . THR B 1 56 ? 20.016 28.031 -4.238 1 29.52 56 THR B N 1
ATOM 3306 C CA . THR B 1 56 ? 20.75 26.812 -3.969 1 29.52 56 THR B CA 1
ATOM 3307 C C . THR B 1 56 ? 19.797 25.641 -3.709 1 29.52 56 THR B C 1
ATOM 3309 O O . THR B 1 56 ? 18.984 25.703 -2.787 1 29.52 56 THR B O 1
ATOM 3312 N N . THR B 1 57 ? 19.469 25.047 -4.707 1 32.59 57 THR B N 1
ATOM 3313 C CA . THR B 1 57 ? 18.859 23.719 -4.715 1 32.59 57 THR B CA 1
ATOM 3314 C C . THR B 1 57 ? 19.484 22.844 -3.633 1 32.59 57 THR B C 1
ATOM 3316 O O . THR B 1 57 ? 20.547 22.25 -3.84 1 32.59 57 THR B O 1
ATOM 3319 N N . THR B 1 58 ? 19.719 23.406 -2.479 1 32.66 58 THR B N 1
ATOM 3320 C CA . THR B 1 58 ? 20.375 22.562 -1.49 1 32.66 58 THR B CA 1
ATOM 3321 C C . THR B 1 58 ? 19.672 21.219 -1.351 1 32.66 58 THR B C 1
ATOM 3323 O O . THR B 1 58 ? 18.438 21.172 -1.191 1 32.66 58 THR B O 1
ATOM 3326 N N . SER B 1 59 ? 20.25 20.219 -1.744 1 34.62 59 SER B N 1
ATOM 3327 C CA . SER B 1 59 ? 20 18.797 -1.612 1 34.62 59 SER B CA 1
ATOM 3328 C C . SER B 1 59 ? 19.562 18.438 -0.194 1 34.62 59 SER B C 1
ATOM 3330 O O . SER B 1 59 ? 20.172 18.891 0.778 1 34.62 59 SER B O 1
ATOM 3332 N N . SER B 1 60 ? 18.391 18.453 0.177 1 40.72 60 SER B N 1
ATOM 3333 C CA . SER B 1 60 ? 17.875 17.984 1.461 1 40.72 60 SER B CA 1
ATOM 3334 C C . SER B 1 60 ? 18.734 16.859 2.018 1 40.72 60 SER B C 1
ATOM 3336 O O . SER B 1 60 ? 19.125 15.953 1.279 1 40.72 60 SER B O 1
ATOM 3338 N N . PRO B 1 61 ? 19.484 16.875 3.115 1 41.44 61 PRO B N 1
ATOM 3339 C CA . PRO B 1 61 ? 20.328 15.781 3.6 1 41.44 61 PRO B CA 1
ATOM 3340 C C . PRO B 1 61 ? 19.594 14.438 3.656 1 41.44 61 PRO B C 1
ATOM 3342 O O . PRO B 1 61 ? 18.453 14.383 4.117 1 41.44 61 PRO B O 1
ATOM 3345 N N . ILE B 1 62 ? 19.734 13.531 2.797 1 50.34 62 ILE B N 1
ATOM 3346 C CA . ILE B 1 62 ? 19.453 12.102 2.799 1 50.34 62 ILE B CA 1
ATOM 3347 C C . ILE B 1 62 ? 19.703 11.523 4.195 1 50.34 62 ILE B C 1
ATOM 3349 O O . ILE B 1 62 ? 20.734 11.797 4.812 1 50.34 62 ILE B O 1
ATOM 3353 N N . SER B 1 63 ? 18.5 11.172 4.98 1 59.41 63 SER B N 1
ATOM 3354 C CA . SER B 1 63 ? 18.781 10.547 6.266 1 59.41 63 SER B CA 1
ATOM 3355 C C . SER B 1 63 ? 19.922 9.547 6.148 1 59.41 63 SER B C 1
ATOM 3357 O O . SER B 1 63 ? 20 8.789 5.18 1 59.41 63 SER B O 1
ATOM 3359 N N . PRO B 1 64 ? 21 9.742 6.766 1 62.06 64 PRO B N 1
ATOM 3360 C CA . PRO B 1 64 ? 22.141 8.836 6.789 1 62.06 64 PRO B CA 1
ATOM 3361 C C . PRO B 1 64 ? 21.734 7.367 6.824 1 62.06 64 PRO B C 1
ATOM 3363 O O . PRO B 1 64 ? 22.391 6.523 6.211 1 62.06 64 PRO B O 1
ATOM 3366 N N . SER B 1 65 ? 20.547 7.152 7.309 1 66.88 65 SER B N 1
ATOM 3367 C CA . SER B 1 65 ? 20.078 5.773 7.441 1 66.88 65 SER B CA 1
ATOM 3368 C C . SER B 1 65 ? 19.672 5.195 6.09 1 66.88 65 SER B C 1
ATOM 3370 O O . SER B 1 65 ? 19.969 4.031 5.797 1 66.88 65 SER B O 1
ATOM 3372 N N . SER B 1 66 ? 19.219 6.043 5.176 1 75.81 66 SER B N 1
ATOM 3373 C CA . SER B 1 66 ? 18.75 5.562 3.883 1 75.81 66 SER B CA 1
ATOM 3374 C C . SER B 1 66 ? 19.922 5.266 2.945 1 75.81 66 SER B C 1
ATOM 3376 O O . SER B 1 66 ? 19.875 4.285 2.199 1 75.81 66 SER B O 1
ATOM 3378 N N . THR B 1 67 ? 20.938 6.023 3.109 1 77.88 67 THR B N 1
ATOM 3379 C CA . THR B 1 67 ? 22.094 5.82 2.244 1 77.88 67 THR B CA 1
ATOM 3380 C C . THR B 1 67 ? 22.844 4.543 2.627 1 77.88 67 THR B C 1
ATOM 3382 O O . THR B 1 67 ? 23.266 3.781 1.757 1 77.88 67 THR B O 1
ATOM 3385 N N . ARG B 1 68 ? 22.953 4.348 3.893 1 81.94 68 ARG B N 1
ATOM 3386 C CA . ARG B 1 68 ? 23.578 3.127 4.383 1 81.94 68 ARG B CA 1
ATOM 3387 C C . ARG B 1 68 ? 22.781 1.895 3.967 1 81.94 68 ARG B C 1
ATOM 3389 O O . ARG B 1 68 ? 23.359 0.895 3.533 1 81.94 68 ARG B O 1
ATOM 3396 N N . ALA B 1 69 ? 21.531 2.02 4.09 1 85 69 ALA B N 1
ATOM 3397 C CA . ALA B 1 69 ? 20.656 0.914 3.697 1 85 69 ALA B CA 1
ATOM 3398 C C . ALA B 1 69 ? 20.781 0.62 2.205 1 85 69 ALA B C 1
ATOM 3400 O O . ALA B 1 69 ? 20.812 -0.543 1.796 1 85 69 ALA B O 1
ATOM 3401 N N . GLN B 1 70 ? 20.953 1.606 1.448 1 89.38 70 GLN B N 1
ATOM 3402 C CA . GLN B 1 70 ? 21.062 1.444 0.003 1 89.38 70 GLN B CA 1
ATOM 3403 C C . GLN B 1 70 ? 22.359 0.72 -0.371 1 89.38 70 GLN B C 1
ATOM 3405 O O . GLN B 1 70 ? 22.359 -0.165 -1.229 1 89.38 70 GLN B O 1
ATOM 3410 N N . LYS B 1 71 ? 23.391 1.033 0.229 1 90.31 71 LYS B N 1
ATOM 3411 C CA . LYS B 1 71 ? 24.672 0.4 -0.038 1 90.31 71 LYS B CA 1
ATOM 3412 C C . LYS B 1 71 ? 24.656 -1.078 0.341 1 90.31 71 LYS B C 1
ATOM 3414 O O . LYS B 1 71 ? 25.172 -1.921 -0.395 1 90.31 71 LYS B O 1
ATOM 3419 N N . ARG B 1 72 ? 24.109 -1.27 1.45 1 91.5 72 ARG B N 1
ATOM 3420 C CA . ARG B 1 72 ? 24 -2.648 1.918 1 91.5 72 ARG B CA 1
ATOM 3421 C C . ARG B 1 72 ? 23.125 -3.48 0.985 1 91.5 72 ARG B C 1
ATOM 3423 O O . ARG B 1 72 ? 23.453 -4.633 0.688 1 91.5 72 ARG B O 1
ATOM 3430 N N . LEU B 1 73 ? 22.109 -2.854 0.555 1 92.5 73 LEU B N 1
ATOM 3431 C CA . LEU B 1 73 ? 21.234 -3.547 -0.378 1 92.5 73 LEU B CA 1
ATOM 3432 C C . LEU B 1 73 ? 21.938 -3.797 -1.707 1 92.5 73 LEU B C 1
ATOM 3434 O O . LEU B 1 73 ? 21.781 -4.863 -2.307 1 92.5 73 LEU B O 1
ATOM 3438 N N . ALA B 1 74 ? 22.703 -2.854 -2.137 1 93.81 74 ALA B N 1
ATOM 3439 C CA . ALA B 1 74 ? 23.453 -3.021 -3.377 1 93.81 74 ALA B CA 1
ATOM 3440 C C . ALA B 1 74 ? 24.422 -4.199 -3.275 1 93.81 74 ALA B C 1
ATOM 3442 O O . ALA B 1 74 ? 24.547 -4.984 -4.219 1 93.81 74 ALA B O 1
ATOM 3443 N N . LEU B 1 75 ? 25.016 -4.293 -2.176 1 92.88 75 LEU B N 1
ATOM 3444 C CA . LEU B 1 75 ? 25.938 -5.41 -1.939 1 92.88 75 LEU B CA 1
ATOM 3445 C C . LEU B 1 75 ? 25.172 -6.734 -1.908 1 92.88 75 LEU B C 1
ATOM 3447 O O . LEU B 1 75 ? 25.641 -7.73 -2.465 1 92.88 75 LEU B O 1
ATOM 3451 N N . GLY B 1 76 ? 24.078 -6.684 -1.265 1 93.19 76 GLY B N 1
ATOM 3452 C CA . GLY B 1 76 ? 23.25 -7.879 -1.243 1 93.19 76 GLY B CA 1
ATOM 3453 C C . GLY B 1 76 ? 22.812 -8.32 -2.625 1 93.19 76 GLY B C 1
ATOM 3454 O O . GLY B 1 76 ? 22.828 -9.516 -2.938 1 93.19 76 GLY B O 1
ATOM 3455 N N . ILE B 1 77 ? 22.453 -7.363 -3.441 1 94.88 77 ILE B N 1
ATOM 3456 C CA . ILE B 1 77 ? 22.031 -7.641 -4.812 1 94.88 77 ILE B CA 1
ATOM 3457 C C . ILE B 1 77 ? 23.188 -8.289 -5.578 1 94.88 77 ILE B C 1
ATOM 3459 O O . ILE B 1 77 ? 23 -9.281 -6.281 1 94.88 77 ILE B O 1
ATOM 3463 N N . THR B 1 78 ? 24.359 -7.766 -5.402 1 94.62 78 THR B N 1
ATOM 3464 C CA . THR B 1 78 ? 25.547 -8.266 -6.102 1 94.62 78 THR B CA 1
ATOM 3465 C C . THR B 1 78 ? 25.859 -9.703 -5.676 1 94.62 78 THR B C 1
ATOM 3467 O O . THR B 1 78 ? 26.125 -10.562 -6.52 1 94.62 78 THR B O 1
ATOM 3470 N N . ILE B 1 79 ? 25.75 -9.938 -4.457 1 93.12 79 ILE B N 1
ATOM 3471 C CA . ILE B 1 79 ? 26.047 -11.258 -3.924 1 93.12 79 ILE B CA 1
ATOM 3472 C C . ILE B 1 79 ? 25.016 -12.266 -4.445 1 93.12 79 ILE B C 1
ATOM 3474 O O . ILE B 1 79 ? 25.391 -13.32 -4.969 1 93.12 79 ILE B O 1
ATOM 3478 N N . CYS B 1 80 ? 23.781 -11.883 -4.336 1 92.25 80 CYS B N 1
ATOM 3479 C CA . CYS B 1 80 ? 22.719 -12.773 -4.777 1 92.25 80 CYS B CA 1
ATOM 3480 C C . CYS B 1 80 ? 22.797 -13.023 -6.281 1 92.25 80 CYS B C 1
ATOM 3482 O O . CYS B 1 80 ? 22.656 -14.164 -6.734 1 92.25 80 CYS B O 1
ATOM 3484 N N . PHE B 1 81 ? 23.047 -12.047 -6.973 1 93.25 81 PHE B N 1
ATOM 3485 C CA . PHE B 1 81 ? 23.109 -12.172 -8.422 1 93.25 81 PHE B CA 1
ATOM 3486 C C . PHE B 1 81 ? 24.312 -13 -8.852 1 93.25 81 PHE B C 1
ATOM 3488 O O . PHE B 1 81 ? 24.219 -13.82 -9.773 1 93.25 81 PHE B O 1
ATOM 3495 N N . THR B 1 82 ? 25.438 -12.82 -8.227 1 92.12 82 THR B N 1
ATOM 3496 C CA . THR B 1 82 ? 26.625 -13.602 -8.516 1 92.12 82 THR B CA 1
ATOM 3497 C C . THR B 1 82 ? 26.391 -15.078 -8.227 1 92.12 82 THR B C 1
ATOM 3499 O O . THR B 1 82 ? 26.703 -15.938 -9.055 1 92.12 82 THR B O 1
ATOM 3502 N N . PHE B 1 83 ? 25.812 -15.336 -7.168 1 89.31 83 PHE B N 1
ATOM 3503 C CA . PHE B 1 83 ? 25.562 -16.719 -6.809 1 89.31 83 PHE B CA 1
ATOM 3504 C C . PHE B 1 83 ? 24.484 -17.328 -7.699 1 89.31 83 PHE B C 1
ATOM 3506 O O . PHE B 1 83 ? 24.484 -18.547 -7.953 1 89.31 83 PHE B O 1
ATOM 3513 N N . PHE B 1 84 ? 23.516 -16.516 -8.07 1 90.81 84 PHE B N 1
ATOM 3514 C CA . PHE B 1 84 ? 22.531 -16.969 -9.047 1 90.81 84 PHE B CA 1
ATOM 3515 C C . PHE B 1 84 ? 23.219 -17.438 -10.32 1 90.81 84 PHE B C 1
ATOM 3517 O O . PHE B 1 84 ? 22.922 -18.531 -10.828 1 90.81 84 PHE B O 1
ATOM 3524 N N . LEU B 1 85 ? 24.156 -16.688 -10.82 1 91.56 85 LEU B N 1
ATOM 3525 C CA . LEU B 1 85 ? 24.859 -17.016 -12.055 1 91.56 85 LEU B CA 1
ATOM 3526 C C . LEU B 1 85 ? 25.688 -18.297 -11.875 1 91.56 85 LEU B C 1
ATOM 3528 O O . LEU B 1 85 ? 25.719 -19.156 -12.766 1 91.56 85 LEU B O 1
ATOM 3532 N N . ILE B 1 86 ? 26.281 -18.453 -10.742 1 87.19 86 ILE B N 1
ATOM 3533 C CA . ILE B 1 86 ? 27.109 -19.625 -10.445 1 87.19 86 ILE B CA 1
ATOM 3534 C C . ILE B 1 86 ? 26.219 -20.875 -10.398 1 87.19 86 ILE B C 1
ATOM 3536 O O . ILE B 1 86 ? 26.547 -21.891 -11.008 1 87.19 86 ILE B O 1
ATOM 3540 N N . GLU B 1 87 ? 25.156 -20.703 -9.742 1 84.81 87 GLU B N 1
ATOM 3541 C CA . GLU B 1 87 ? 24.25 -21.828 -9.617 1 84.81 87 GLU B CA 1
ATOM 3542 C C . GLU B 1 87 ? 23.594 -22.172 -10.953 1 84.81 87 GLU B C 1
ATOM 3544 O O . GLU B 1 87 ? 23.391 -23.344 -11.273 1 84.81 87 GLU B O 1
ATOM 3549 N N . LEU B 1 88 ? 23.203 -21.172 -11.633 1 86.69 88 LEU B N 1
ATOM 3550 C CA . LEU B 1 88 ? 22.609 -21.391 -12.945 1 86.69 88 LEU B CA 1
ATOM 3551 C C . LEU B 1 88 ? 23.594 -22.109 -13.867 1 86.69 88 LEU B C 1
ATOM 3553 O O . LEU B 1 88 ? 23.234 -23.094 -14.523 1 86.69 88 LEU B O 1
ATOM 3557 N N . ALA B 1 89 ? 24.812 -21.641 -13.93 1 87.06 89 ALA B N 1
ATOM 3558 C CA . ALA B 1 89 ? 25.844 -22.266 -14.742 1 87.06 89 ALA B CA 1
ATOM 3559 C C . ALA B 1 89 ? 26.109 -23.719 -14.305 1 87.06 89 ALA B C 1
ATOM 3561 O O . ALA B 1 89 ? 26.203 -24.609 -15.133 1 87.06 89 ALA B O 1
ATOM 3562 N N . GLY B 1 90 ? 26.203 -23.797 -13.047 1 80.56 90 GLY B N 1
ATOM 3563 C CA . GLY B 1 90 ? 26.391 -25.141 -12.516 1 80.56 90 GLY B CA 1
ATOM 3564 C C . GLY B 1 90 ? 25.234 -26.078 -12.82 1 80.56 90 GLY B C 1
ATOM 3565 O O . GLY B 1 90 ? 25.438 -27.25 -13.141 1 80.56 90 GLY B O 1
ATOM 3566 N N . GLY B 1 91 ? 24.094 -25.609 -12.703 1 80.06 91 GLY B N 1
ATOM 3567 C CA . GLY B 1 91 ? 22.906 -26.391 -13.008 1 80.06 91 GLY B CA 1
ATOM 3568 C C . GLY B 1 91 ? 22.812 -26.781 -14.469 1 80.06 91 GLY B C 1
ATOM 3569 O O . GLY B 1 91 ? 22.469 -27.922 -14.789 1 80.06 91 GLY B O 1
ATOM 3570 N N . LEU B 1 92 ? 23.141 -25.875 -15.336 1 83.12 92 LEU B N 1
ATOM 3571 C CA . LEU B 1 92 ? 23.109 -26.141 -16.766 1 83.12 92 LEU B CA 1
ATOM 3572 C C . LEU B 1 92 ? 24.203 -27.125 -17.156 1 83.12 92 LEU B C 1
ATOM 3574 O O . LEU B 1 92 ? 23.984 -28.016 -17.984 1 83.12 92 LEU B O 1
ATOM 3578 N N . TYR B 1 93 ? 25.297 -26.969 -16.578 1 81.81 93 TYR B N 1
ATOM 3579 C CA . TYR B 1 93 ? 26.422 -27.859 -16.859 1 81.81 93 TYR B CA 1
ATOM 3580 C C . TYR B 1 93 ? 26.141 -29.266 -16.344 1 81.81 93 TYR B C 1
ATOM 3582 O O . TYR B 1 93 ? 26.469 -30.266 -17 1 81.81 93 TYR B O 1
ATOM 3590 N N . SER B 1 94 ? 25.484 -29.328 -15.305 1 72.44 94 SER B N 1
ATOM 3591 C CA . SER B 1 94 ? 25.219 -30.625 -14.68 1 72.44 94 SER B CA 1
ATOM 3592 C C . SER B 1 94 ? 23.875 -31.188 -15.109 1 72.44 94 SER B C 1
ATOM 3594 O O . SER B 1 94 ? 23.484 -32.281 -14.695 1 72.44 94 SER B O 1
ATOM 3596 N N . ASN B 1 95 ? 23.156 -30.375 -15.844 1 70 95 ASN B N 1
ATOM 3597 C CA . ASN B 1 95 ? 21.828 -30.75 -16.281 1 70 95 ASN B CA 1
ATOM 3598 C C . ASN B 1 95 ? 20.906 -31.047 -15.109 1 70 95 ASN B C 1
ATOM 3600 O O . ASN B 1 95 ? 20.156 -32.031 -15.125 1 70 95 ASN B O 1
ATOM 3604 N N . SER B 1 96 ? 21.141 -30.375 -14.094 1 67.94 96 SER B N 1
ATOM 3605 C CA . SER B 1 96 ? 20.312 -30.547 -12.914 1 67.94 96 SER B CA 1
ATOM 3606 C C . SER B 1 96 ? 19.219 -29.484 -12.852 1 67.94 96 SER B C 1
ATOM 3608 O O . SER B 1 96 ? 19.5 -28.312 -12.625 1 67.94 96 SER B O 1
ATOM 3610 N N . LEU B 1 97 ? 18.016 -29.844 -13.031 1 65.44 97 LEU B N 1
ATOM 3611 C CA . LEU B 1 97 ? 16.891 -28.938 -12.977 1 65.44 97 LEU B CA 1
ATOM 3612 C C . LEU B 1 97 ? 16.719 -28.359 -11.57 1 65.44 97 LEU B C 1
ATOM 3614 O O . LEU B 1 97 ? 16.281 -27.219 -11.406 1 65.44 97 LEU B O 1
ATOM 3618 N N . ALA B 1 98 ? 17.047 -29.188 -10.617 1 62.88 98 ALA B N 1
ATOM 3619 C CA . ALA B 1 98 ? 16.953 -28.75 -9.227 1 62.88 98 ALA B CA 1
ATOM 3620 C C . ALA B 1 98 ? 17.844 -27.531 -8.969 1 62.88 98 ALA B C 1
ATOM 3622 O O . ALA B 1 98 ? 17.438 -26.578 -8.32 1 62.88 98 ALA B O 1
ATOM 3623 N N . LEU B 1 99 ? 19.047 -27.609 -9.594 1 69 99 LEU B N 1
ATOM 3624 C CA . LEU B 1 99 ? 19.984 -26.516 -9.43 1 69 99 LEU B CA 1
ATOM 3625 C C . LEU B 1 99 ? 19.516 -25.266 -10.18 1 69 99 LEU B C 1
ATOM 3627 O O . LEU B 1 99 ? 19.656 -24.141 -9.695 1 69 99 LEU B O 1
ATOM 3631 N N . VAL B 1 100 ? 19 -25.5 -11.242 1 74.88 100 VAL B N 1
ATOM 3632 C CA . VAL B 1 100 ? 18.469 -24.391 -12.031 1 74.88 100 VAL B CA 1
ATOM 3633 C C . VAL B 1 100 ? 17.297 -23.75 -11.297 1 74.88 100 VAL B C 1
ATOM 3635 O O . VAL B 1 100 ? 17.219 -22.516 -11.203 1 74.88 100 VAL B O 1
ATOM 3638 N N . ALA B 1 101 ? 16.422 -24.531 -10.695 1 68.81 101 ALA B N 1
ATOM 3639 C CA . ALA B 1 101 ? 15.266 -24.031 -9.953 1 68.81 101 ALA B CA 1
ATOM 3640 C C . ALA B 1 101 ? 15.711 -23.203 -8.742 1 68.81 101 ALA B C 1
ATOM 3642 O O . ALA B 1 101 ? 15.148 -22.156 -8.461 1 68.81 101 ALA B O 1
ATOM 3643 N N . ASP B 1 102 ? 16.656 -23.672 -8.086 1 72.25 102 ASP B N 1
ATOM 3644 C CA . ASP B 1 102 ? 17.188 -22.969 -6.918 1 72.25 102 ASP B CA 1
ATOM 3645 C C . ASP B 1 102 ? 17.766 -21.609 -7.316 1 72.25 102 ASP B C 1
ATOM 3647 O O . ASP B 1 102 ? 17.656 -20.625 -6.57 1 72.25 102 ASP B O 1
ATOM 3651 N N . SER B 1 103 ? 18.422 -21.656 -8.43 1 81.88 103 SER B N 1
ATOM 3652 C CA . SER B 1 103 ? 19.016 -20.406 -8.891 1 81.88 103 SER B CA 1
ATOM 3653 C C . SER B 1 103 ? 17.969 -19.328 -9.07 1 81.88 103 SER B C 1
ATOM 3655 O O . SER B 1 103 ? 18.219 -18.141 -8.828 1 81.88 103 SER B O 1
ATOM 3657 N N . PHE B 1 104 ? 16.781 -19.656 -9.414 1 79.25 104 PHE B N 1
ATOM 3658 C CA . PHE B 1 104 ? 15.711 -18.672 -9.617 1 79.25 104 PHE B CA 1
ATOM 3659 C C . PHE B 1 104 ? 15.242 -18.094 -8.289 1 79.25 104 PHE B C 1
ATOM 3661 O O . PHE B 1 104 ? 14.805 -16.953 -8.227 1 79.25 104 PHE B O 1
ATOM 3668 N N . HIS B 1 105 ? 15.414 -18.906 -7.309 1 80 105 HIS B N 1
ATOM 3669 C CA . HIS B 1 105 ? 15.148 -18.375 -5.977 1 80 105 HIS B CA 1
ATOM 3670 C C . HIS B 1 105 ? 16.078 -17.219 -5.648 1 80 105 HIS B C 1
ATOM 3672 O O . HIS B 1 105 ? 15.633 -16.172 -5.168 1 80 105 HIS B O 1
ATOM 3678 N N . LEU B 1 106 ? 17.312 -17.391 -5.988 1 86.94 106 LEU B N 1
ATOM 3679 C CA . LEU B 1 106 ? 18.281 -16.328 -5.781 1 86.94 106 LEU B CA 1
ATOM 3680 C C . LEU B 1 106 ? 17.969 -15.125 -6.656 1 86.94 106 LEU B C 1
ATOM 3682 O O . LEU B 1 106 ? 18.188 -13.984 -6.242 1 86.94 106 LEU B O 1
ATOM 3686 N N . LEU B 1 107 ? 17.422 -15.398 -7.746 1 88.75 107 LEU B N 1
ATOM 3687 C CA . LEU B 1 107 ? 17.047 -14.305 -8.641 1 88.75 107 LEU B CA 1
ATOM 3688 C C . LEU B 1 107 ? 15.891 -13.5 -8.07 1 88.75 107 LEU B C 1
ATOM 3690 O O . LEU B 1 107 ? 15.883 -12.273 -8.156 1 88.75 107 LEU B O 1
ATOM 3694 N N . THR B 1 108 ? 14.984 -14.188 -7.512 1 86.88 108 THR B N 1
ATOM 3695 C CA . THR B 1 108 ? 13.844 -13.516 -6.914 1 86.88 108 THR B CA 1
ATOM 3696 C C . THR B 1 108 ? 14.281 -12.672 -5.719 1 86.88 108 THR B C 1
ATOM 3698 O O . THR B 1 108 ? 13.773 -11.562 -5.516 1 86.88 108 THR B O 1
ATOM 3701 N N . ASP B 1 109 ? 15.195 -13.219 -4.961 1 89.5 109 ASP B N 1
ATOM 3702 C CA . ASP B 1 109 ? 15.758 -12.422 -3.869 1 89.5 109 ASP B CA 1
ATOM 3703 C C . ASP B 1 109 ? 16.422 -11.156 -4.395 1 89.5 109 ASP B C 1
ATOM 3705 O O . ASP B 1 109 ? 16.188 -10.062 -3.879 1 89.5 109 ASP B O 1
ATOM 3709 N N . ALA B 1 110 ? 17.172 -11.406 -5.395 1 92.62 110 ALA B N 1
ATOM 3710 C CA . ALA B 1 110 ? 17.844 -10.258 -6.008 1 92.62 110 ALA B CA 1
ATOM 3711 C C . ALA B 1 110 ? 16.828 -9.234 -6.516 1 92.62 110 ALA B C 1
ATOM 3713 O O . ALA B 1 110 ? 17.031 -8.031 -6.371 1 92.62 110 ALA B O 1
ATOM 3714 N N . ALA B 1 111 ? 15.812 -9.727 -7.035 1 93.12 111 ALA B N 1
ATOM 3715 C CA . ALA B 1 111 ? 14.758 -8.844 -7.535 1 93.12 111 ALA B CA 1
ATOM 3716 C C . ALA B 1 111 ? 14.109 -8.07 -6.395 1 93.12 111 ALA B C 1
ATOM 3718 O O . ALA B 1 111 ? 13.898 -6.855 -6.5 1 93.12 111 ALA B O 1
ATOM 3719 N N . ALA B 1 112 ? 13.812 -8.805 -5.391 1 92.19 112 ALA B N 1
ATOM 3720 C CA . ALA B 1 112 ? 13.188 -8.164 -4.23 1 92.19 112 ALA B CA 1
ATOM 3721 C C . ALA B 1 112 ? 14.094 -7.094 -3.641 1 92.19 112 ALA B C 1
ATOM 3723 O O . ALA B 1 112 ? 13.641 -5.996 -3.311 1 92.19 112 ALA B O 1
ATOM 3724 N N . TYR B 1 113 ? 15.414 -7.398 -3.562 1 93.88 113 TYR B N 1
ATOM 3725 C CA . TYR B 1 113 ? 16.375 -6.43 -3.053 1 93.88 113 TYR B CA 1
ATOM 3726 C C . TYR B 1 113 ? 16.516 -5.246 -4.004 1 93.88 113 TYR B C 1
ATOM 3728 O O . TYR B 1 113 ? 16.703 -4.105 -3.564 1 93.88 113 TYR B O 1
ATOM 3736 N N . THR B 1 114 ? 16.438 -5.488 -5.242 1 94.25 114 THR B N 1
ATOM 3737 C CA . THR B 1 114 ? 16.547 -4.43 -6.238 1 94.25 114 THR B CA 1
ATOM 3738 C C . THR B 1 114 ? 15.367 -3.459 -6.113 1 94.25 114 THR B C 1
ATOM 3740 O O . THR B 1 114 ? 15.555 -2.242 -6.18 1 94.25 114 THR B O 1
ATOM 3743 N N . VAL B 1 115 ? 14.25 -4.035 -5.898 1 93.5 115 VAL B N 1
ATOM 3744 C CA . VAL B 1 115 ? 13.07 -3.197 -5.707 1 93.5 115 VAL B CA 1
ATOM 3745 C C . VAL B 1 115 ? 13.281 -2.279 -4.504 1 93.5 115 VAL B C 1
ATOM 3747 O O . VAL B 1 115 ? 13.023 -1.077 -4.578 1 93.5 115 VAL B O 1
ATOM 3750 N N . SER B 1 116 ? 13.773 -2.885 -3.486 1 92.56 116 SER B N 1
ATOM 3751 C CA . SER B 1 116 ? 14.047 -2.111 -2.279 1 92.56 116 SER B CA 1
ATOM 3752 C C . SER B 1 116 ? 15.102 -1.045 -2.531 1 92.56 116 SER B C 1
ATOM 3754 O O . SER B 1 116 ? 14.984 0.083 -2.047 1 92.56 116 SER B O 1
ATOM 3756 N N . PHE B 1 117 ? 16.109 -1.388 -3.301 1 92.88 117 PHE B N 1
ATOM 3757 C CA . PHE B 1 117 ? 17.188 -0.462 -3.631 1 92.88 117 PHE B CA 1
ATOM 3758 C C . PHE B 1 117 ? 16.656 0.719 -4.434 1 92.88 117 PHE B C 1
ATOM 3760 O O . PHE B 1 117 ? 16.938 1.874 -4.109 1 92.88 117 PHE B O 1
ATOM 3767 N N . VAL B 1 118 ? 15.891 0.467 -5.398 1 93.38 118 VAL B N 1
ATOM 3768 C CA . VAL B 1 118 ? 15.328 1.505 -6.258 1 93.38 118 VAL B CA 1
ATOM 3769 C C . VAL B 1 118 ? 14.375 2.383 -5.453 1 93.38 118 VAL B C 1
ATOM 3771 O O . VAL B 1 118 ? 14.344 3.602 -5.629 1 93.38 118 VAL B O 1
ATOM 3774 N N . ALA B 1 119 ? 13.633 1.699 -4.629 1 92.38 119 ALA B N 1
ATOM 3775 C CA . ALA B 1 119 ? 12.703 2.438 -3.777 1 92.38 119 ALA B CA 1
ATOM 3776 C C . ALA B 1 119 ? 13.445 3.453 -2.912 1 92.38 119 ALA B C 1
ATOM 3778 O O . ALA B 1 119 ? 13.008 4.598 -2.77 1 92.38 119 ALA B O 1
ATOM 3779 N N . LEU B 1 120 ? 14.547 3.041 -2.357 1 90 120 LEU B N 1
ATOM 3780 C CA . LEU B 1 120 ? 15.352 3.938 -1.526 1 90 120 LEU B CA 1
ATOM 3781 C C . LEU B 1 120 ? 15.969 5.047 -2.367 1 90 120 LEU B C 1
ATOM 3783 O O . LEU B 1 120 ? 16.094 6.184 -1.903 1 90 120 LEU B O 1
ATOM 3787 N N . TRP B 1 121 ? 16.266 4.66 -3.568 1 90.44 121 TRP B N 1
ATOM 3788 C CA . TRP B 1 121 ? 16.812 5.656 -4.488 1 90.44 121 TRP B CA 1
ATOM 3789 C C . TRP B 1 121 ? 15.758 6.715 -4.82 1 90.44 121 TRP B C 1
ATOM 3791 O O . TRP B 1 121 ? 16.062 7.914 -4.824 1 90.44 121 TRP B O 1
ATOM 3801 N N . ILE B 1 122 ? 14.602 6.367 -5.02 1 90.06 122 ILE B N 1
ATOM 3802 C CA . ILE B 1 122 ? 13.508 7.277 -5.316 1 90.06 122 ILE B CA 1
ATOM 3803 C C . ILE B 1 122 ? 13.188 8.125 -4.086 1 90.06 122 ILE B C 1
ATOM 3805 O O . ILE B 1 122 ? 12.891 9.312 -4.203 1 90.06 122 ILE B O 1
ATOM 3809 N N . ALA B 1 123 ? 13.242 7.5 -2.949 1 88.69 123 ALA B N 1
ATOM 3810 C CA . ALA B 1 123 ? 12.891 8.164 -1.696 1 88.69 123 ALA B CA 1
ATOM 3811 C C . ALA B 1 123 ? 13.844 9.328 -1.413 1 88.69 123 ALA B C 1
ATOM 3813 O O . ALA B 1 123 ? 13.516 10.219 -0.624 1 88.69 123 ALA B O 1
ATOM 3814 N N . ARG B 1 124 ? 14.922 9.367 -2.076 1 84.38 124 ARG B N 1
ATOM 3815 C CA . ARG B 1 124 ? 15.922 10.406 -1.857 1 84.38 124 ARG B CA 1
ATOM 3816 C C . ARG B 1 124 ? 15.617 11.641 -2.699 1 84.38 124 ARG B C 1
ATOM 3818 O O . ARG B 1 124 ? 16.188 12.711 -2.467 1 84.38 124 ARG B O 1
ATOM 3825 N N . LYS B 1 125 ? 14.719 11.492 -3.525 1 84.56 125 LYS B N 1
ATOM 3826 C CA . LYS B 1 125 ? 14.383 12.625 -4.383 1 84.56 125 LYS B CA 1
ATOM 3827 C C . LYS B 1 125 ? 13.672 13.719 -3.592 1 84.56 125 LYS B C 1
ATOM 3829 O O . LYS B 1 125 ? 12.914 13.43 -2.662 1 84.56 125 LYS B O 1
ATOM 3834 N N . ARG B 1 126 ? 13.938 14.961 -3.965 1 78.69 126 ARG B N 1
ATOM 3835 C CA . ARG B 1 126 ? 13.359 16.109 -3.277 1 78.69 126 ARG B CA 1
ATOM 3836 C C . ARG B 1 126 ? 11.883 16.266 -3.635 1 78.69 126 ARG B C 1
ATOM 3838 O O . ARG B 1 126 ? 11.43 15.789 -4.672 1 78.69 126 ARG B O 1
ATOM 3845 N N . ALA B 1 127 ? 11.234 17.062 -2.656 1 80.19 127 ALA B N 1
ATOM 3846 C CA . ALA B 1 127 ? 9.82 17.359 -2.885 1 80.19 127 ALA B CA 1
ATOM 3847 C C . ALA B 1 127 ? 9.633 18.203 -4.145 1 80.19 127 ALA B C 1
ATOM 3849 O O . ALA B 1 127 ? 10.469 19.047 -4.465 1 80.19 127 ALA B O 1
ATOM 3850 N N . GLY B 1 128 ? 8.664 17.828 -4.992 1 73.94 128 GLY B N 1
ATOM 3851 C CA . GLY B 1 128 ? 8.383 18.594 -6.195 1 73.94 128 GLY B CA 1
ATOM 3852 C C . GLY B 1 128 ? 7.047 18.25 -6.828 1 73.94 128 GLY B C 1
ATOM 3853 O O . GLY B 1 128 ? 6.578 17.109 -6.711 1 73.94 128 GLY B O 1
ATOM 3854 N N . GLY B 1 129 ? 6.5 19.328 -7.328 1 76.81 129 GLY B N 1
ATOM 3855 C CA . GLY B 1 129 ? 5.254 19.141 -8.055 1 76.81 129 GLY B CA 1
ATOM 3856 C C . GLY B 1 129 ? 4.098 18.734 -7.156 1 76.81 129 GLY B C 1
ATOM 3857 O O . GLY B 1 129 ? 3.787 19.422 -6.184 1 76.81 129 GLY B O 1
ATOM 3858 N N . ARG B 1 130 ? 3.625 17.391 -7.492 1 82.12 130 ARG B N 1
ATOM 3859 C CA . ARG B 1 130 ? 2.463 16.875 -6.777 1 82.12 130 ARG B CA 1
ATOM 3860 C C . ARG B 1 130 ? 2.875 16.188 -5.477 1 82.12 130 ARG B C 1
ATOM 3862 O O . ARG B 1 130 ? 2.029 15.883 -4.637 1 82.12 130 ARG B O 1
ATOM 3869 N N . PHE B 1 131 ? 4.133 16.062 -5.363 1 84.75 131 PHE B N 1
ATOM 3870 C CA . PHE B 1 131 ? 4.617 15.375 -4.18 1 84.75 131 PHE B CA 1
ATOM 3871 C C . PHE B 1 131 ? 5.199 16.359 -3.174 1 84.75 131 PHE B C 1
ATOM 3873 O O . PHE B 1 131 ? 6.418 16.516 -3.08 1 84.75 131 PHE B O 1
ATOM 3880 N N . THR B 1 132 ? 4.316 16.859 -2.393 1 82.19 132 THR B N 1
ATOM 3881 C CA . THR B 1 132 ? 4.684 17.938 -1.488 1 82.19 132 THR B CA 1
ATOM 3882 C C . THR B 1 132 ? 5.461 17.406 -0.289 1 82.19 132 THR B C 1
ATOM 3884 O O . THR B 1 132 ? 6.215 18.141 0.348 1 82.19 132 THR B O 1
ATOM 3887 N N . PHE B 1 133 ? 5.27 16.109 0.068 1 81.75 133 PHE B N 1
ATOM 3888 C CA . PHE B 1 133 ? 6.023 15.492 1.147 1 81.75 133 PHE B CA 1
ATOM 3889 C C . PHE B 1 133 ? 7.297 14.844 0.613 1 81.75 133 PHE B C 1
ATOM 3891 O O . PHE B 1 133 ? 8.07 14.266 1.377 1 81.75 133 PHE B O 1
ATOM 3898 N N . GLY B 1 134 ? 7.48 15 -0.688 1 81.69 134 GLY B N 1
ATOM 3899 C CA . GLY B 1 134 ? 8.578 14.266 -1.291 1 81.69 134 GLY B CA 1
ATOM 3900 C C . GLY B 1 134 ? 8.227 12.828 -1.622 1 81.69 134 GLY B C 1
ATOM 3901 O O . GLY B 1 134 ? 7.051 12.477 -1.724 1 81.69 134 GLY B O 1
ATOM 3902 N N . PHE B 1 135 ? 9.344 12.016 -1.785 1 86.88 135 PHE B N 1
ATOM 3903 C CA . PHE B 1 135 ? 9.133 10.641 -2.223 1 86.88 135 PHE B CA 1
ATOM 3904 C C . PHE B 1 135 ? 9.508 9.656 -1.12 1 86.88 135 PHE B C 1
ATOM 3906 O O . PHE B 1 135 ? 9.828 8.5 -1.396 1 86.88 135 PHE B O 1
ATOM 3913 N N . LYS B 1 136 ? 9.398 10.07 0.051 1 86.62 136 LYS B N 1
ATOM 3914 C CA . LYS B 1 136 ? 9.82 9.25 1.181 1 86.62 136 LYS B CA 1
ATOM 3915 C C . LYS B 1 136 ? 8.953 7.992 1.29 1 86.62 136 LYS B C 1
ATOM 3917 O O . LYS B 1 136 ? 9.445 6.934 1.688 1 86.62 136 LYS B O 1
ATOM 3922 N N . ARG B 1 137 ? 7.738 8.117 0.826 1 90.81 137 ARG B N 1
ATOM 3923 C CA . ARG B 1 137 ? 6.801 7.008 0.929 1 90.81 137 ARG B CA 1
ATOM 3924 C C . ARG B 1 137 ? 7.184 5.879 -0.025 1 90.81 137 ARG B C 1
ATOM 3926 O O . ARG B 1 137 ? 6.691 4.758 0.106 1 90.81 137 ARG B O 1
ATOM 3933 N N . ALA B 1 138 ? 8.047 6.23 -0.898 1 90.5 138 ALA B N 1
ATOM 3934 C CA . ALA B 1 138 ? 8.516 5.195 -1.812 1 90.5 138 ALA B CA 1
ATOM 3935 C C . ALA B 1 138 ? 9.227 4.074 -1.052 1 90.5 138 ALA B C 1
ATOM 3937 O O . ALA B 1 138 ? 9.195 2.916 -1.473 1 90.5 138 ALA B O 1
ATOM 3938 N N . GLU B 1 139 ? 9.82 4.453 0.017 1 90.38 139 GLU B N 1
ATOM 3939 C CA . GLU B 1 139 ? 10.492 3.457 0.847 1 90.38 139 GLU B CA 1
ATOM 3940 C C . GLU B 1 139 ? 9.516 2.391 1.334 1 90.38 139 GLU B C 1
ATOM 3942 O O . GLU B 1 139 ? 9.797 1.194 1.234 1 90.38 139 GLU B O 1
ATOM 3947 N N . VAL B 1 140 ? 8.398 2.838 1.812 1 91.5 140 VAL B N 1
ATOM 3948 C CA . VAL B 1 140 ? 7.395 1.93 2.363 1 91.5 140 VAL B CA 1
ATOM 3949 C C . VAL B 1 140 ? 6.75 1.125 1.237 1 91.5 140 VAL B C 1
ATOM 3951 O O . VAL B 1 140 ? 6.543 -0.084 1.368 1 91.5 140 VAL B O 1
ATOM 3954 N N . LEU B 1 141 ? 6.543 1.747 0.145 1 92.88 141 LEU B N 1
ATOM 3955 C CA . LEU B 1 141 ? 5.973 1.075 -1.018 1 92.88 141 LEU B CA 1
ATOM 3956 C C . LEU B 1 141 ? 6.926 0.011 -1.551 1 92.88 141 LEU B C 1
ATOM 3958 O O . LEU B 1 141 ? 6.496 -1.085 -1.921 1 92.88 141 LEU B O 1
ATOM 3962 N N . GLY B 1 142 ? 8.156 0.416 -1.614 1 92.19 142 GLY B N 1
ATOM 3963 C CA . GLY B 1 142 ? 9.156 -0.545 -2.053 1 92.19 142 GLY B CA 1
ATOM 3964 C C . GLY B 1 142 ? 9.227 -1.78 -1.174 1 92.19 142 GLY B C 1
ATOM 3965 O O . GLY B 1 142 ? 9.336 -2.9 -1.676 1 92.19 142 GLY B O 1
ATOM 3966 N N . ALA B 1 143 ? 9.164 -1.568 0.099 1 91.44 143 ALA B N 1
ATOM 3967 C CA . ALA B 1 143 ? 9.148 -2.691 1.032 1 91.44 143 ALA B CA 1
ATOM 3968 C C . ALA B 1 143 ? 7.945 -3.598 0.783 1 91.44 143 ALA B C 1
ATOM 3970 O O . ALA B 1 143 ? 8.07 -4.824 0.811 1 91.44 143 ALA B O 1
ATOM 3971 N N . LEU B 1 144 ? 6.824 -3.004 0.521 1 93.19 144 LEU B N 1
ATOM 3972 C CA . LEU B 1 144 ? 5.613 -3.771 0.236 1 93.19 144 LEU B CA 1
ATOM 3973 C C . LEU B 1 144 ? 5.801 -4.637 -1.005 1 93.19 144 LEU B C 1
ATOM 3975 O O . LEU B 1 144 ? 5.523 -5.84 -0.975 1 93.19 144 LEU B O 1
ATOM 3979 N N . ILE B 1 145 ? 6.277 -4.031 -2.031 1 92.06 145 ILE B N 1
ATOM 3980 C CA . ILE B 1 145 ? 6.465 -4.746 -3.289 1 92.06 145 ILE B CA 1
ATOM 3981 C C . ILE B 1 145 ? 7.473 -5.879 -3.094 1 92.06 145 ILE B C 1
ATOM 3983 O O . ILE B 1 145 ? 7.273 -6.988 -3.598 1 92.06 145 ILE B O 1
ATOM 3987 N N . SER B 1 146 ? 8.484 -5.555 -2.377 1 90.94 146 SER B N 1
ATOM 3988 C CA . SER B 1 146 ? 9.5 -6.57 -2.105 1 90.94 146 SER B CA 1
ATOM 3989 C C . SER B 1 146 ? 8.898 -7.773 -1.385 1 90.94 146 SER B C 1
ATOM 3991 O O . SER B 1 146 ? 9.141 -8.922 -1.768 1 90.94 146 SER B O 1
ATOM 3993 N N . VAL B 1 147 ? 8.117 -7.531 -0.414 1 90.06 147 VAL B N 1
ATOM 3994 C CA . VAL B 1 147 ? 7.504 -8.602 0.358 1 90.06 147 VAL B CA 1
ATOM 3995 C C . VAL B 1 147 ? 6.523 -9.375 -0.523 1 90.06 147 VAL B C 1
ATOM 3997 O O . VAL B 1 147 ? 6.445 -10.602 -0.448 1 90.06 147 VAL B O 1
ATOM 4000 N N . LEU B 1 148 ? 5.816 -8.688 -1.369 1 89.81 148 LEU B N 1
ATOM 4001 C CA . LEU B 1 148 ? 4.871 -9.336 -2.268 1 89.81 148 LEU B CA 1
ATOM 4002 C C . LEU B 1 148 ? 5.598 -10.273 -3.234 1 89.81 148 LEU B C 1
ATOM 4004 O O . LEU B 1 148 ? 5.09 -11.344 -3.562 1 89.81 148 LEU B O 1
ATOM 4008 N N . LEU B 1 149 ? 6.688 -9.867 -3.656 1 87.44 149 LEU B N 1
ATOM 4009 C CA . LEU B 1 149 ? 7.488 -10.727 -4.531 1 87.44 149 LEU B CA 1
ATOM 4010 C C . LEU B 1 149 ? 7.91 -12 -3.807 1 87.44 149 LEU B C 1
ATOM 4012 O O . LEU B 1 149 ? 7.863 -13.086 -4.383 1 87.44 149 LEU B O 1
ATOM 4016 N N . ILE B 1 150 ? 8.234 -11.82 -2.605 1 83.75 150 ILE B N 1
ATOM 4017 C CA . ILE B 1 150 ? 8.633 -12.969 -1.794 1 83.75 150 ILE B CA 1
ATOM 4018 C C . ILE B 1 150 ? 7.438 -13.898 -1.603 1 83.75 150 ILE B C 1
ATOM 4020 O O . ILE B 1 150 ? 7.57 -15.117 -1.708 1 83.75 150 ILE B O 1
ATOM 4024 N N . TRP B 1 151 ? 6.324 -13.297 -1.345 1 86.25 151 TRP B N 1
ATOM 4025 C CA . TRP B 1 151 ? 5.117 -14.086 -1.14 1 86.25 151 TRP B CA 1
ATOM 4026 C C . TRP B 1 151 ? 4.742 -14.852 -2.406 1 86.25 151 TRP B C 1
ATOM 4028 O O . TRP B 1 151 ? 4.293 -16 -2.338 1 86.25 151 TRP B O 1
ATOM 4038 N N . ALA B 1 152 ? 4.938 -14.227 -3.516 1 83.56 152 ALA B N 1
ATOM 4039 C CA . ALA B 1 152 ? 4.664 -14.898 -4.781 1 83.56 152 ALA B CA 1
ATOM 4040 C C . ALA B 1 152 ? 5.539 -16.141 -4.945 1 83.56 152 ALA B C 1
ATOM 4042 O O . ALA B 1 152 ? 5.059 -17.203 -5.359 1 83.56 152 ALA B O 1
ATOM 4043 N N . LEU B 1 153 ? 6.727 -16 -4.605 1 80.5 153 LEU B N 1
ATOM 4044 C CA . LEU B 1 153 ? 7.652 -17.125 -4.699 1 80.5 153 LEU B CA 1
ATOM 4045 C C . LEU B 1 153 ? 7.262 -18.234 -3.727 1 80.5 153 LEU B C 1
ATOM 4047 O O . LEU B 1 153 ? 7.293 -19.422 -4.078 1 80.5 153 LEU B O 1
ATOM 4051 N N . VAL B 1 154 ? 6.895 -17.828 -2.539 1 82.69 154 VAL B N 1
ATOM 4052 C CA . VAL B 1 154 ? 6.516 -18.797 -1.511 1 82.69 154 VAL B CA 1
ATOM 4053 C C . VAL B 1 154 ? 5.277 -19.562 -1.957 1 82.69 154 VAL B C 1
ATOM 4055 O O . VAL B 1 154 ? 5.199 -20.781 -1.783 1 82.69 154 VAL B O 1
ATOM 4058 N N . LEU B 1 155 ? 4.375 -18.891 -2.529 1 81.44 155 LEU B N 1
ATOM 4059 C CA . LEU B 1 155 ? 3.162 -19.531 -3.006 1 81.44 155 LEU B CA 1
ATOM 4060 C C . LEU B 1 155 ? 3.479 -20.531 -4.121 1 81.44 155 LEU B C 1
ATOM 4062 O O . LEU B 1 155 ? 2.898 -21.609 -4.176 1 81.44 155 LEU B O 1
ATOM 4066 N N . ALA B 1 156 ? 4.344 -20.188 -4.98 1 77.94 156 ALA B N 1
ATOM 4067 C CA . ALA B 1 156 ? 4.758 -21.078 -6.055 1 77.94 156 ALA B CA 1
ATOM 4068 C C . ALA B 1 156 ? 5.422 -22.344 -5.5 1 77.94 156 ALA B C 1
ATOM 4070 O O . ALA B 1 156 ? 5.168 -23.438 -5.977 1 77.94 156 ALA B O 1
ATOM 4071 N N . LEU B 1 157 ? 6.219 -22.141 -4.5 1 76.25 157 LEU B N 1
ATOM 4072 C CA . LEU B 1 157 ? 6.91 -23.266 -3.881 1 76.25 157 LEU B CA 1
ATOM 4073 C C . LEU B 1 157 ? 5.922 -24.188 -3.164 1 76.25 157 LEU B C 1
ATOM 4075 O O . LEU B 1 157 ? 6.074 -25.406 -3.182 1 76.25 157 LEU B O 1
ATOM 4079 N N . LEU B 1 158 ? 4.965 -23.578 -2.529 1 81.44 158 LEU B N 1
ATOM 4080 C CA . LEU B 1 158 ? 3.943 -24.359 -1.834 1 81.44 158 LEU B CA 1
ATOM 4081 C C . LEU B 1 158 ? 3.146 -25.203 -2.814 1 81.44 158 LEU B C 1
ATOM 4083 O O . LEU B 1 158 ? 2.826 -26.359 -2.525 1 81.44 158 LEU B O 1
ATOM 4087 N N . LYS B 1 159 ? 2.848 -24.656 -3.893 1 78.81 159 LYS B N 1
ATOM 4088 C CA . LYS B 1 159 ? 2.133 -25.391 -4.926 1 78.81 159 LYS B CA 1
ATOM 4089 C C . LYS B 1 159 ? 2.951 -26.594 -5.41 1 78.81 159 LYS B C 1
ATOM 4091 O O . LYS B 1 159 ? 2.426 -27.703 -5.531 1 78.81 159 LYS B O 1
ATOM 4096 N N . GLU B 1 160 ? 4.145 -26.344 -5.691 1 74.81 160 GLU B N 1
ATOM 4097 C CA . GLU B 1 160 ? 5.023 -27.406 -6.152 1 74.81 160 GLU B CA 1
ATOM 4098 C C . GLU B 1 160 ? 5.168 -28.5 -5.094 1 74.81 160 GLU B C 1
ATOM 4100 O O . GLU B 1 160 ? 5.145 -29.688 -5.414 1 74.81 160 GLU B O 1
ATOM 4105 N N . ALA B 1 161 ? 5.363 -28.047 -3.854 1 77.69 161 ALA B N 1
ATOM 4106 C CA . ALA B 1 161 ? 5.504 -29.016 -2.76 1 77.69 161 ALA B CA 1
ATOM 4107 C C . ALA B 1 161 ? 4.238 -29.844 -2.594 1 77.69 161 ALA B C 1
ATOM 4109 O O . ALA B 1 161 ? 4.309 -31.047 -2.332 1 77.69 161 ALA B O 1
ATOM 4110 N N . THR B 1 162 ? 3.139 -29.281 -2.73 1 80.19 162 THR B N 1
ATOM 4111 C CA . THR B 1 162 ? 1.866 -29.984 -2.621 1 80.19 162 THR B CA 1
ATOM 4112 C C . THR B 1 162 ? 1.716 -31 -3.746 1 80.19 162 THR B C 1
ATOM 4114 O O . THR B 1 162 ? 1.246 -32.125 -3.52 1 80.19 162 THR B O 1
ATOM 4117 N N . GLU B 1 163 ? 2.105 -30.688 -4.93 1 77.25 163 GLU B N 1
ATOM 4118 C CA . GLU B 1 163 ? 2.049 -31.594 -6.07 1 77.25 163 GLU B CA 1
ATOM 4119 C C . GLU B 1 163 ? 2.986 -32.781 -5.875 1 77.25 163 GLU B C 1
ATOM 4121 O O . GLU B 1 163 ? 2.664 -33.906 -6.27 1 77.25 163 GLU B O 1
ATOM 4126 N N . ARG B 1 164 ? 4.078 -32.531 -5.266 1 74.25 164 ARG B N 1
ATOM 4127 C CA . ARG B 1 164 ? 5.051 -33.594 -5.035 1 74.25 164 ARG B CA 1
ATOM 4128 C C . ARG B 1 164 ? 4.555 -34.562 -3.975 1 74.25 164 ARG B C 1
ATOM 4130 O O . ARG B 1 164 ? 4.816 -35.75 -4.059 1 74.25 164 ARG B O 1
ATOM 4137 N N . VAL B 1 165 ? 3.955 -34 -3.01 1 76.56 165 VAL B N 1
ATOM 4138 C CA . VAL B 1 165 ? 3.439 -34.875 -1.939 1 76.56 165 VAL B CA 1
ATOM 4139 C C . VAL B 1 165 ? 2.297 -35.719 -2.469 1 76.56 165 VAL B C 1
ATOM 4141 O O . VAL B 1 165 ? 2.188 -36.906 -2.115 1 76.56 165 VAL B O 1
ATOM 4144 N N . LEU B 1 166 ? 1.476 -35.094 -3.334 1 73.81 166 LEU B N 1
ATOM 4145 C CA . LEU B 1 166 ? 0.314 -35.812 -3.848 1 73.81 166 LEU B CA 1
ATOM 4146 C C . LEU B 1 166 ? 0.708 -36.75 -4.996 1 73.81 166 LEU B C 1
ATOM 4148 O O . LEU B 1 166 ? 0.044 -37.75 -5.242 1 73.81 166 LEU B O 1
ATOM 4152 N N . GLY B 1 167 ? 1.612 -36.25 -5.719 1 67.12 167 GLY B N 1
ATOM 4153 C CA . GLY B 1 167 ? 2.008 -37.094 -6.852 1 67.12 167 GLY B CA 1
ATOM 4154 C C . GLY B 1 167 ? 3.189 -38 -6.551 1 67.12 167 GLY B C 1
ATOM 4155 O O . GLY B 1 167 ? 3.48 -38.281 -5.387 1 67.12 167 GLY B O 1
ATOM 4156 N N . ASP B 1 168 ? 3.85 -38.562 -7.613 1 57.94 168 ASP B N 1
ATOM 4157 C CA . ASP B 1 168 ? 5.004 -39.469 -7.5 1 57.94 168 ASP B CA 1
ATOM 4158 C C . ASP B 1 168 ? 6.277 -38.656 -7.219 1 57.94 168 ASP B C 1
ATOM 4160 O O . ASP B 1 168 ? 6.633 -37.75 -7.973 1 57.94 168 ASP B O 1
ATOM 4164 N N . PRO B 1 169 ? 6.672 -38.719 -5.965 1 56.59 169 PRO B N 1
ATOM 4165 C CA . PRO B 1 169 ? 7.914 -38 -5.609 1 56.59 169 PRO B CA 1
ATOM 4166 C C . PRO B 1 169 ? 9.039 -38.281 -6.605 1 56.59 169 PRO B C 1
ATOM 4168 O O . PRO B 1 169 ? 9.312 -39.406 -6.953 1 56.59 169 PRO B O 1
ATOM 4171 N N . GLU B 1 170 ? 9.109 -37.469 -7.637 1 55.91 170 GLU B N 1
ATOM 4172 C CA . GLU B 1 170 ? 10.305 -37.688 -8.445 1 55.91 170 GLU B CA 1
ATOM 4173 C C . GLU B 1 170 ? 11.555 -37.781 -7.578 1 55.91 170 GLU B C 1
ATOM 4175 O O . GLU B 1 170 ? 11.664 -37.094 -6.559 1 55.91 170 GLU B O 1
ATOM 4180 N N . PRO B 1 171 ? 12.273 -38.812 -7.766 1 57 171 PRO B N 1
ATOM 4181 C CA . PRO B 1 171 ? 13.484 -39.031 -6.965 1 57 171 PRO B CA 1
ATOM 4182 C C . PRO B 1 171 ? 14.352 -37.75 -6.887 1 57 171 PRO B C 1
ATOM 4184 O O . PRO B 1 171 ? 14.578 -37.094 -7.902 1 57 171 PRO B O 1
ATOM 4187 N N . ILE B 1 172 ? 14.32 -37.125 -5.754 1 58.81 172 ILE B N 1
ATOM 4188 C CA . ILE B 1 172 ? 15.172 -35.969 -5.523 1 58.81 172 ILE B CA 1
ATOM 4189 C C . ILE B 1 172 ? 16.641 -36.406 -5.504 1 58.81 172 ILE B C 1
ATOM 4191 O O . ILE B 1 172 ? 16.984 -37.406 -4.871 1 58.81 172 ILE B O 1
ATOM 4195 N N . ASN B 1 173 ? 17.422 -36 -6.516 1 62.53 173 ASN B N 1
ATOM 4196 C CA . ASN B 1 173 ? 18.859 -36.25 -6.441 1 62.53 173 ASN B CA 1
ATOM 4197 C C . ASN B 1 173 ? 19.484 -35.531 -5.238 1 62.53 173 ASN B C 1
ATOM 4199 O O . ASN B 1 173 ? 19.953 -34.406 -5.344 1 62.53 173 ASN B O 1
ATOM 4203 N N . ALA B 1 174 ? 19.344 -36.188 -4.117 1 60.06 174 ALA B N 1
ATOM 4204 C CA . ALA B 1 174 ? 19.812 -35.656 -2.832 1 60.06 174 ALA B CA 1
ATOM 4205 C C . ALA B 1 174 ? 21.297 -35.312 -2.887 1 60.06 174 ALA B C 1
ATOM 4207 O O . ALA B 1 174 ? 21.766 -34.438 -2.164 1 60.06 174 ALA B O 1
ATOM 4208 N N . THR B 1 175 ? 22 -35.969 -3.707 1 64.81 175 THR B N 1
ATOM 4209 C CA . THR B 1 175 ? 23.453 -35.75 -3.789 1 64.81 175 THR B CA 1
ATOM 4210 C C . THR B 1 175 ? 23.75 -34.375 -4.316 1 64.81 175 THR B C 1
ATOM 4212 O O . THR B 1 175 ? 24.703 -33.719 -3.863 1 64.81 175 THR B O 1
ATOM 4215 N N . MET B 1 176 ? 22.922 -33.938 -5.121 1 68.62 176 MET B N 1
ATOM 4216 C CA . MET B 1 176 ? 23.141 -32.594 -5.648 1 68.62 176 MET B CA 1
ATOM 4217 C C . MET B 1 176 ? 22.484 -31.562 -4.754 1 68.62 176 MET B C 1
ATOM 4219 O O . MET B 1 176 ? 22.922 -30.406 -4.715 1 68.62 176 MET B O 1
ATOM 4223 N N . MET B 1 177 ? 21.625 -32.094 -3.996 1 71.19 177 MET B N 1
ATOM 4224 C CA . MET B 1 177 ? 20.859 -31.188 -3.146 1 71.19 177 MET B CA 1
ATOM 4225 C C . MET B 1 177 ? 21.703 -30.688 -1.978 1 71.19 177 MET B C 1
ATOM 4227 O O . MET B 1 177 ? 21.625 -29.516 -1.595 1 71.19 177 MET B O 1
ATOM 4231 N N . LEU B 1 178 ? 22.562 -31.562 -1.523 1 77.75 178 LEU B N 1
ATOM 4232 C CA . LEU B 1 178 ? 23.297 -31.234 -0.313 1 77.75 178 LEU B CA 1
ATOM 4233 C C . LEU B 1 178 ? 24.297 -30.109 -0.573 1 77.75 178 LEU B C 1
ATOM 4235 O O . LEU B 1 178 ? 24.312 -29.109 0.14 1 77.75 178 LEU B O 1
ATOM 4239 N N . PRO B 1 179 ? 25.141 -30.172 -1.576 1 78.12 179 PRO B N 1
ATOM 4240 C CA . PRO B 1 179 ? 26.078 -29.062 -1.818 1 78.12 179 PRO B CA 1
ATOM 4241 C C . PRO B 1 179 ? 25.375 -27.734 -2.096 1 78.12 179 PRO B C 1
ATOM 4243 O O . PRO B 1 179 ? 25.859 -26.688 -1.688 1 78.12 179 PRO B O 1
ATOM 4246 N N . LEU B 1 180 ? 24.25 -27.812 -2.672 1 75.5 180 LEU B N 1
ATOM 4247 C CA . LEU B 1 180 ? 23.5 -26.594 -2.973 1 75.5 180 LEU B CA 1
ATOM 4248 C C . LEU B 1 180 ? 22.938 -25.969 -1.697 1 75.5 180 LEU B C 1
ATOM 4250 O O . LEU B 1 180 ? 22.953 -24.75 -1.547 1 75.5 180 LEU B O 1
ATOM 4254 N N . ALA B 1 181 ? 22.531 -26.859 -0.939 1 78.75 181 ALA B N 1
ATOM 4255 C CA . ALA B 1 181 ? 21.984 -26.375 0.333 1 78.75 181 ALA B CA 1
ATOM 4256 C C . ALA B 1 181 ? 23.078 -25.719 1.175 1 78.75 181 ALA B C 1
ATOM 4258 O O . ALA B 1 181 ? 22.828 -24.688 1.814 1 78.75 181 ALA B O 1
ATOM 4259 N N . ILE B 1 182 ? 24.188 -26.312 1.132 1 85.62 182 ILE B N 1
ATOM 4260 C CA . ILE B 1 182 ? 25.312 -25.75 1.891 1 85.62 182 ILE B CA 1
ATOM 4261 C C . ILE B 1 182 ? 25.703 -24.406 1.301 1 85.62 182 ILE B C 1
ATOM 4263 O O . ILE B 1 182 ? 25.969 -23.453 2.039 1 85.62 182 ILE B O 1
ATOM 4267 N N . ALA B 1 183 ? 25.797 -24.344 0.008 1 82.69 183 ALA B N 1
ATOM 4268 C CA . ALA B 1 183 ? 26.109 -23.078 -0.654 1 82.69 183 ALA B CA 1
ATOM 4269 C C . ALA B 1 183 ? 25.094 -22 -0.299 1 82.69 183 ALA B C 1
ATOM 4271 O O . ALA B 1 183 ? 25.453 -20.859 -0.02 1 82.69 183 ALA B O 1
ATOM 4272 N N . GLY B 1 184 ? 23.875 -22.359 -0.358 1 81.06 184 GLY B N 1
ATOM 4273 C CA . GLY B 1 184 ? 22.812 -21.438 0.028 1 81.06 184 GLY B CA 1
ATOM 4274 C C . GLY B 1 184 ? 22.953 -20.953 1.458 1 81.06 184 GLY B C 1
ATOM 4275 O O . GLY B 1 184 ? 22.719 -19.766 1.74 1 81.06 184 GLY B O 1
ATOM 4276 N N . LEU B 1 185 ? 23.312 -21.844 2.297 1 86.94 185 LEU B N 1
ATOM 4277 C CA . LEU B 1 185 ? 23.5 -21.516 3.703 1 86.94 185 LEU B CA 1
ATOM 4278 C C . LEU B 1 185 ? 24.625 -20.484 3.867 1 86.94 185 LEU B C 1
ATOM 4280 O O . LEU B 1 185 ? 24.453 -19.5 4.594 1 86.94 185 LEU B O 1
ATOM 4284 N N . VAL B 1 186 ? 25.625 -20.703 3.191 1 89.75 186 VAL B N 1
ATOM 4285 C CA . VAL B 1 186 ? 26.781 -19.797 3.27 1 89.75 186 VAL B CA 1
ATOM 4286 C C . VAL B 1 186 ? 26.391 -18.422 2.729 1 89.75 186 VAL B C 1
ATOM 4288 O O . VAL B 1 186 ? 26.703 -17.406 3.338 1 89.75 186 VAL B O 1
ATOM 4291 N N . VAL B 1 187 ? 25.75 -18.391 1.649 1 88.31 187 VAL B N 1
ATOM 4292 C CA . VAL B 1 187 ? 25.328 -17.125 1.036 1 88.31 187 VAL B CA 1
ATOM 4293 C C . VAL B 1 187 ? 24.422 -16.359 1.988 1 88.31 187 VAL B C 1
ATOM 4295 O O . VAL B 1 187 ? 24.562 -15.156 2.168 1 88.31 187 VAL B O 1
ATOM 4298 N N . ASN B 1 188 ? 23.547 -17.062 2.586 1 87.75 188 ASN B N 1
ATOM 4299 C CA . ASN B 1 188 ? 22.609 -16.422 3.504 1 87.75 188 ASN B CA 1
ATOM 4300 C C . ASN B 1 188 ? 23.328 -15.859 4.727 1 87.75 188 ASN B C 1
ATOM 4302 O O . ASN B 1 188 ? 22.984 -14.781 5.215 1 87.75 188 ASN B O 1
ATOM 4306 N N . ILE B 1 189 ? 24.281 -16.578 5.156 1 90.69 189 ILE B N 1
ATOM 4307 C CA . ILE B 1 189 ? 25.078 -16.094 6.277 1 90.69 189 ILE B CA 1
ATOM 4308 C C . ILE B 1 189 ? 25.812 -14.805 5.871 1 90.69 189 ILE B C 1
ATOM 4310 O O . ILE B 1 189 ? 25.844 -13.836 6.633 1 90.69 189 ILE B O 1
ATOM 4314 N N . ILE B 1 190 ? 26.312 -14.789 4.754 1 91.31 190 ILE B N 1
ATOM 4315 C CA . ILE B 1 190 ? 27.016 -13.609 4.238 1 91.31 190 ILE B CA 1
ATOM 4316 C C . ILE B 1 190 ? 26.031 -12.445 4.129 1 91.31 190 ILE B C 1
ATOM 4318 O O . ILE B 1 190 ? 26.344 -11.32 4.527 1 91.31 190 ILE B O 1
ATOM 4322 N N . LEU B 1 191 ? 24.922 -12.719 3.666 1 90.94 191 LEU B N 1
ATOM 4323 C CA . LEU B 1 191 ? 23.922 -11.672 3.467 1 90.94 191 LEU B CA 1
ATOM 4324 C C . LEU B 1 191 ? 23.484 -11.086 4.801 1 90.94 191 LEU B C 1
ATOM 4326 O O . LEU B 1 191 ? 23.359 -9.867 4.934 1 90.94 191 LEU B O 1
ATOM 4330 N N . ILE B 1 192 ? 23.25 -11.914 5.738 1 89.81 192 ILE B N 1
ATOM 4331 C CA . ILE B 1 192 ? 22.844 -11.438 7.055 1 89.81 192 ILE B CA 1
ATOM 4332 C C . ILE B 1 192 ? 23.922 -10.539 7.648 1 89.81 192 ILE B C 1
ATOM 4334 O O . ILE B 1 192 ? 23.625 -9.523 8.273 1 89.81 192 ILE B O 1
ATOM 4338 N N . ASN B 1 193 ? 25.109 -10.914 7.426 1 89.88 193 ASN B N 1
ATOM 4339 C CA . ASN B 1 193 ? 26.219 -10.109 7.918 1 89.88 193 ASN B CA 1
ATOM 4340 C C . ASN B 1 193 ? 26.297 -8.773 7.184 1 89.88 193 ASN B C 1
ATOM 4342 O O . ASN B 1 193 ? 26.609 -7.746 7.793 1 89.88 193 ASN B O 1
ATOM 4346 N N . VAL B 1 194 ? 26.031 -8.844 5.984 1 88.94 194 VAL B N 1
ATOM 4347 C CA . VAL B 1 194 ? 26.078 -7.637 5.168 1 88.94 194 VAL B CA 1
ATOM 4348 C C . VAL B 1 194 ? 24.953 -6.695 5.586 1 88.94 194 VAL B C 1
ATOM 4350 O O . VAL B 1 194 ? 25.156 -5.488 5.719 1 88.94 194 VAL B O 1
ATOM 4353 N N . PHE B 1 195 ? 23.766 -7.258 5.848 1 88.31 195 PHE B N 1
ATOM 4354 C CA . PHE B 1 195 ? 22.609 -6.441 6.195 1 88.31 195 PHE B CA 1
ATOM 4355 C C . PHE B 1 195 ? 22.672 -5.992 7.648 1 88.31 195 PHE B C 1
ATOM 4357 O O . PHE B 1 195 ? 22.219 -4.902 7.992 1 88.31 195 PHE B O 1
ATOM 4364 N N . GLY B 1 196 ? 23 -6.863 8.57 1 76.56 196 GLY B N 1
ATOM 4365 C CA . GLY B 1 196 ? 23 -6.621 10.008 1 76.56 196 GLY B CA 1
ATOM 4366 C C . GLY B 1 196 ? 24.219 -5.871 10.484 1 76.56 196 GLY B C 1
ATOM 4367 O O . GLY B 1 196 ? 24.312 -5.488 11.656 1 76.56 196 GLY B O 1
ATOM 4368 N N . LEU B 1 197 ? 25.375 -5.801 9.82 1 59.47 197 LEU B N 1
ATOM 4369 C CA . LEU B 1 197 ? 26.625 -5.203 10.289 1 59.47 197 LEU B CA 1
ATOM 4370 C C . LEU B 1 197 ? 26.359 -3.869 10.984 1 59.47 197 LEU B C 1
ATOM 4372 O O . LEU B 1 197 ? 25.828 -2.936 10.367 1 59.47 197 LEU B O 1
ATOM 4376 N N . ASP B 1 198 ? 25.734 -4.02 12.055 1 50.53 198 ASP B N 1
ATOM 4377 C CA . ASP B 1 198 ? 25.781 -2.852 12.93 1 50.53 198 ASP B CA 1
ATOM 4378 C C . ASP B 1 198 ? 27.172 -2.217 12.93 1 50.53 198 ASP B C 1
ATOM 4380 O O . ASP B 1 198 ? 28.188 -2.924 12.906 1 50.53 198 ASP B O 1
ATOM 4384 N N . ASP B 1 199 ? 27.391 -1.203 12.297 1 44.62 199 ASP B N 1
ATOM 4385 C CA . ASP B 1 199 ? 28.594 -0.457 12.641 1 44.62 199 ASP B CA 1
ATOM 4386 C C . ASP B 1 199 ? 28.891 -0.557 14.133 1 44.62 199 ASP B C 1
ATOM 4388 O O . ASP B 1 199 ? 28.453 0.282 14.922 1 44.62 199 ASP B O 1
ATOM 4392 N N . HIS B 1 200 ? 28.734 -1.65 14.664 1 38.16 200 HIS B N 1
ATOM 4393 C CA . HIS B 1 200 ? 29.219 -1.677 16.047 1 38.16 200 HIS B CA 1
ATOM 4394 C C . HIS B 1 200 ? 30.609 -1.078 16.156 1 38.16 200 HIS B C 1
ATOM 4396 O O . HIS B 1 200 ? 31.156 -0.943 17.25 1 38.16 200 HIS B O 1
ATOM 4402 N N . HIS B 1 201 ? 31.562 -1.363 15.344 1 34.81 201 HIS B N 1
ATOM 4403 C CA . HIS B 1 201 ? 32.906 -0.981 15.82 1 34.81 201 HIS B CA 1
ATOM 4404 C C . HIS B 1 201 ? 32.969 0.518 16.094 1 34.81 201 HIS B C 1
ATOM 4406 O O . HIS B 1 201 ? 34 1.025 16.516 1 34.81 201 HIS B O 1
ATOM 4412 N N . HIS B 1 202 ? 32.75 1.41 15.25 1 32.81 202 HIS B N 1
ATOM 4413 C CA . HIS B 1 202 ? 33.312 2.693 15.688 1 32.81 202 HIS B CA 1
ATOM 4414 C C . HIS B 1 202 ? 32.719 3.102 17.047 1 32.81 202 HIS B C 1
ATOM 4416 O O . HIS B 1 202 ? 31.641 2.664 17.422 1 32.81 202 HIS B O 1
ATOM 4422 N N . HIS B 1 203 ? 33.594 4.094 17.828 1 32.19 203 HIS B N 1
ATOM 4423 C CA . HIS B 1 203 ? 33.719 4.66 19.156 1 32.19 203 HIS B CA 1
ATOM 4424 C C . HIS B 1 203 ? 32.344 4.961 19.75 1 32.19 203 HIS B C 1
ATOM 4426 O O . HIS B 1 203 ? 31.344 5.039 19.031 1 32.19 203 HIS B O 1
ATOM 4432 N N . HIS B 1 204 ? 32.438 5.562 21.141 1 31.84 204 HIS B N 1
ATOM 4433 C CA . HIS B 1 204 ? 31.812 6.145 22.328 1 31.84 204 HIS B CA 1
ATOM 4434 C C . HIS B 1 204 ? 30.75 7.16 21.953 1 31.84 204 HIS B C 1
ATOM 4436 O O . HIS B 1 204 ? 30.25 7.891 22.828 1 31.84 204 HIS B O 1
ATOM 4442 N N . SER B 1 205 ? 31.016 7.91 20.938 1 32.12 205 SER B N 1
ATOM 4443 C CA . SER B 1 205 ? 30.219 9.125 21.031 1 32.12 205 SER B CA 1
ATOM 4444 C C . SER B 1 205 ? 28.719 8.805 21.016 1 32.12 205 SER B C 1
ATOM 4446 O O . SER B 1 205 ? 28.297 7.859 20.359 1 32.12 205 SER B O 1
ATOM 4448 N N . LYS B 1 206 ? 28.078 9.359 21.953 1 33.31 206 LYS B N 1
ATOM 4449 C CA . LYS B 1 206 ? 26.719 9.531 22.453 1 33.31 206 LYS B CA 1
ATOM 4450 C C . LYS B 1 206 ? 25.703 9.562 21.297 1 33.31 206 LYS B C 1
ATOM 4452 O O . LYS B 1 206 ? 24.562 9.969 21.484 1 33.31 206 LYS B O 1
ATOM 4457 N N . GLU B 1 207 ? 26.281 9.633 20.094 1 36.53 207 GLU B N 1
ATOM 4458 C CA . GLU B 1 207 ? 25.156 9.969 19.234 1 36.53 207 GLU B CA 1
ATOM 4459 C C . GLU B 1 207 ? 24.109 8.859 19.234 1 36.53 207 GLU B C 1
ATOM 4461 O O . GLU B 1 207 ? 24.422 7.699 19.531 1 36.53 207 GLU B O 1
ATOM 4466 N N . SER B 1 208 ? 22.875 9.07 18.75 1 37.16 208 SER B N 1
ATOM 4467 C CA . SER B 1 208 ? 21.484 8.648 18.953 1 37.16 208 SER B CA 1
ATOM 4468 C C . SER B 1 208 ? 21.297 7.191 18.531 1 37.16 208 SER B C 1
ATOM 4470 O O . SER B 1 208 ? 21.547 6.828 17.391 1 37.16 208 SER B O 1
ATOM 4472 N N . LYS B 1 209 ? 21.672 6.035 19.297 1 40.06 209 LYS B N 1
ATOM 4473 C CA . LYS B 1 209 ? 21.297 4.637 19.5 1 40.06 209 LYS B CA 1
ATOM 4474 C C . LYS B 1 209 ? 20.141 4.238 18.609 1 40.06 209 LYS B C 1
ATOM 4476 O O . LYS B 1 209 ? 19.938 3.051 18.328 1 40.06 209 LYS B O 1
ATOM 4481 N N . THR B 1 210 ? 19 4.906 18.562 1 43.94 210 THR B N 1
ATOM 4482 C CA . THR B 1 210 ? 17.609 4.477 18.391 1 43.94 210 THR B CA 1
ATOM 4483 C C . THR B 1 210 ? 17.281 4.301 16.906 1 43.94 210 THR B C 1
ATOM 4485 O O . THR B 1 210 ? 16.109 4.215 16.547 1 43.94 210 THR B O 1
ATOM 4488 N N . ASP B 1 211 ? 18.25 4.371 15.961 1 50.78 211 ASP B N 1
ATOM 4489 C CA . ASP B 1 211 ? 17.609 4.488 14.664 1 50.78 211 ASP B CA 1
ATOM 4490 C C . ASP B 1 211 ? 17.203 3.117 14.125 1 50.78 211 ASP B C 1
ATOM 4492 O O . ASP B 1 211 ? 18.047 2.248 13.922 1 50.78 211 ASP B O 1
ATOM 4496 N N . SER B 1 212 ? 16.125 2.525 14.461 1 59.78 212 SER B N 1
ATOM 4497 C CA . SER B 1 212 ? 15.555 1.342 13.828 1 59.78 212 SER B CA 1
ATOM 4498 C C . SER B 1 212 ? 15.844 1.31 12.336 1 59.78 212 SER B C 1
ATOM 4500 O O . SER B 1 212 ? 15.812 2.346 11.672 1 59.78 212 SER B O 1
ATOM 4502 N N . PRO B 1 213 ? 16.516 0.16 11.977 1 69.06 213 PRO B N 1
ATOM 4503 C CA . PRO B 1 213 ? 16.828 0.05 10.547 1 69.06 213 PRO B CA 1
ATOM 4504 C C . PRO B 1 213 ? 15.648 0.42 9.656 1 69.06 213 PRO B C 1
ATOM 4506 O O . PRO B 1 213 ? 14.492 0.345 10.086 1 69.06 213 PRO B O 1
ATOM 4509 N N . ASN B 1 214 ? 16.047 0.884 8.547 1 82.62 214 ASN B N 1
ATOM 4510 C CA . ASN B 1 214 ? 15.086 1.176 7.488 1 82.62 214 ASN B CA 1
ATOM 4511 C C . ASN B 1 214 ? 14.203 -0.034 7.184 1 82.62 214 ASN B C 1
ATOM 4513 O O . ASN B 1 214 ? 14.664 -1.175 7.254 1 82.62 214 ASN B O 1
ATOM 4517 N N . ILE B 1 215 ? 13.047 0.137 7 1 82.44 215 ILE B N 1
ATOM 4518 C CA . ILE B 1 215 ? 12.047 -0.912 6.816 1 82.44 215 ILE B CA 1
ATOM 4519 C C . ILE B 1 215 ? 12.484 -1.844 5.688 1 82.44 215 ILE B C 1
ATOM 4521 O O . ILE B 1 215 ? 12.227 -3.049 5.734 1 82.44 215 ILE B O 1
ATOM 4525 N N . ASN B 1 216 ? 13.141 -1.331 4.68 1 86.75 216 ASN B N 1
ATOM 4526 C CA . ASN B 1 216 ? 13.617 -2.145 3.566 1 86.75 216 ASN B CA 1
ATOM 4527 C C . ASN B 1 216 ? 14.75 -3.07 3.996 1 86.75 216 ASN B C 1
ATOM 4529 O O . ASN B 1 216 ? 14.773 -4.242 3.617 1 86.75 216 ASN B O 1
ATOM 4533 N N . LEU B 1 217 ? 15.602 -2.523 4.715 1 86 217 LEU B N 1
ATOM 4534 C CA . LEU B 1 217 ? 16.703 -3.332 5.227 1 86 217 LEU B CA 1
ATOM 4535 C C . LEU B 1 217 ? 16.188 -4.375 6.215 1 86 217 LEU B C 1
ATOM 4537 O O . LEU B 1 217 ? 16.641 -5.523 6.203 1 86 217 LEU B O 1
ATOM 4541 N N . ARG B 1 218 ? 15.312 -4.016 6.992 1 85 218 ARG B N 1
ATOM 4542 C CA . ARG B 1 218 ? 14.711 -4.953 7.934 1 85 218 ARG B CA 1
ATOM 4543 C C . ARG B 1 218 ? 14.023 -6.102 7.199 1 85 218 ARG B C 1
ATOM 4545 O O . ARG B 1 218 ? 14.148 -7.262 7.594 1 85 218 ARG B O 1
ATOM 4552 N N . ALA B 1 219 ? 13.344 -5.746 6.184 1 84.88 219 ALA B N 1
ATOM 4553 C CA . ALA B 1 219 ? 12.68 -6.766 5.371 1 84.88 219 ALA B CA 1
ATOM 4554 C C . ALA B 1 219 ? 13.703 -7.727 4.766 1 84.88 219 ALA B C 1
ATOM 4556 O O . ALA B 1 219 ? 13.484 -8.945 4.754 1 84.88 219 ALA B O 1
ATOM 4557 N N . ALA B 1 220 ? 14.773 -7.18 4.355 1 86.5 220 ALA B N 1
ATOM 4558 C CA . ALA B 1 220 ? 15.828 -7.988 3.75 1 86.5 220 ALA B CA 1
ATOM 4559 C C . ALA B 1 220 ? 16.453 -8.922 4.777 1 86.5 220 ALA B C 1
ATOM 4561 O O . ALA B 1 220 ? 16.703 -10.102 4.492 1 86.5 220 ALA B O 1
ATOM 4562 N N . ILE B 1 221 ? 16.688 -8.406 5.922 1 86.69 221 ILE B N 1
ATOM 4563 C CA . ILE B 1 221 ? 17.312 -9.18 6.996 1 86.69 221 ILE B CA 1
ATOM 4564 C C . ILE B 1 221 ? 16.391 -10.328 7.402 1 86.69 221 ILE B C 1
ATOM 4566 O O . ILE B 1 221 ? 16.828 -11.469 7.523 1 86.69 221 ILE B O 1
ATOM 4570 N N . LEU B 1 222 ? 15.18 -10.047 7.586 1 83.31 222 LEU B N 1
ATOM 4571 C CA . LEU B 1 222 ? 14.219 -11.055 8.016 1 83.31 222 LEU B CA 1
ATOM 4572 C C . LEU B 1 222 ? 14.062 -12.141 6.961 1 83.31 222 LEU B C 1
ATOM 4574 O O . LEU B 1 222 ? 13.969 -13.328 7.293 1 83.31 222 LEU B O 1
ATOM 4578 N N . HIS B 1 223 ? 14.023 -11.656 5.777 1 83.75 223 HIS B N 1
ATOM 4579 C CA . HIS B 1 223 ? 13.953 -12.633 4.691 1 83.75 223 HIS B CA 1
ATOM 4580 C C . HIS B 1 223 ? 15.188 -13.523 4.664 1 83.75 223 HIS B C 1
ATOM 4582 O O . HIS B 1 223 ? 15.07 -14.75 4.57 1 83.75 223 HIS B O 1
ATOM 4588 N N . ALA B 1 224 ? 16.312 -12.938 4.773 1 86.12 224 ALA B N 1
ATOM 4589 C CA . ALA B 1 224 ? 17.562 -13.695 4.777 1 86.12 224 ALA B CA 1
ATOM 4590 C C . ALA B 1 224 ? 17.609 -14.664 5.953 1 86.12 224 ALA B C 1
ATOM 4592 O O . ALA B 1 224 ? 18.125 -15.781 5.832 1 86.12 224 ALA B O 1
ATOM 4593 N N . MET B 1 225 ? 17.094 -14.289 7.016 1 85.25 225 MET B N 1
ATOM 4594 C CA . MET B 1 225 ? 17.031 -15.148 8.188 1 85.25 225 MET B CA 1
ATOM 4595 C C . MET B 1 225 ? 16.109 -16.344 7.938 1 85.25 225 MET B C 1
ATOM 4597 O O . MET B 1 225 ? 16.422 -17.469 8.336 1 85.25 225 MET B O 1
ATOM 4601 N N . GLY B 1 226 ? 15.039 -16.016 7.383 1 81.69 226 GLY B N 1
ATOM 4602 C CA . GLY B 1 226 ? 14.148 -17.094 7.004 1 81.69 226 GLY B CA 1
ATOM 4603 C C . GLY B 1 226 ? 14.797 -18.094 6.062 1 81.69 226 GLY B C 1
ATOM 4604 O O . GLY B 1 226 ? 14.68 -19.312 6.258 1 81.69 226 GLY B O 1
ATOM 4605 N N . ASP B 1 227 ? 15.492 -17.531 5.117 1 84.38 227 ASP B N 1
ATOM 4606 C CA . ASP B 1 227 ? 16.188 -18.391 4.168 1 84.38 227 ASP B CA 1
ATOM 4607 C C . ASP B 1 227 ? 17.266 -19.219 4.867 1 84.38 227 ASP B C 1
ATOM 4609 O O . ASP B 1 227 ? 17.484 -20.375 4.512 1 84.38 227 ASP B O 1
ATOM 4613 N N . LEU B 1 228 ? 17.891 -18.625 5.824 1 85.62 228 LEU B N 1
ATOM 4614 C CA . LEU B 1 228 ? 18.906 -19.328 6.582 1 85.62 228 LEU B CA 1
ATOM 4615 C C . LEU B 1 228 ? 18.312 -20.531 7.312 1 85.62 228 LEU B C 1
ATOM 4617 O O . LEU B 1 228 ? 18.859 -21.641 7.25 1 85.62 228 LEU B O 1
ATOM 4621 N N . VAL B 1 229 ? 17.266 -20.359 7.926 1 82.19 229 VAL B N 1
ATOM 4622 C CA . VAL B 1 229 ? 16.594 -21.438 8.656 1 82.19 229 VAL B CA 1
ATOM 4623 C C . VAL B 1 229 ? 16.188 -22.547 7.691 1 82.19 229 VAL B C 1
ATOM 4625 O O . VAL B 1 229 ? 16.391 -23.719 7.98 1 82.19 229 VAL B O 1
ATOM 4628 N N . CYS B 1 230 ? 15.734 -22.078 6.59 1 77.12 230 CYS B N 1
ATOM 4629 C CA . CYS B 1 230 ? 15.305 -23.047 5.582 1 77.12 230 CYS B CA 1
ATOM 4630 C C . CYS B 1 230 ? 16.484 -23.844 5.047 1 77.12 230 CYS B C 1
ATOM 4632 O O . CYS B 1 230 ? 16.391 -25.062 4.859 1 77.12 230 CYS B O 1
ATOM 4634 N N . SER B 1 231 ? 17.562 -23.156 4.805 1 82.88 231 SER B N 1
ATOM 4635 C CA . SER B 1 231 ? 18.75 -23.844 4.293 1 82.88 231 SER B CA 1
ATOM 4636 C C . SER B 1 231 ? 19.25 -24.891 5.281 1 82.88 231 SER B C 1
ATOM 4638 O O . SER B 1 231 ? 19.703 -25.953 4.879 1 82.88 231 SER B O 1
ATOM 4640 N N . ILE B 1 232 ? 19.125 -24.562 6.477 1 85.06 232 ILE B N 1
ATOM 4641 C CA . ILE B 1 232 ? 19.5 -25.531 7.508 1 85.06 232 ILE B CA 1
ATOM 4642 C C . ILE B 1 232 ? 18.594 -26.75 7.434 1 85.06 232 ILE B C 1
ATOM 4644 O O . ILE B 1 232 ? 19.062 -27.891 7.484 1 85.06 232 ILE B O 1
ATOM 4648 N N . GLY B 1 233 ? 17.328 -26.484 7.293 1 80.94 233 GLY B N 1
ATOM 4649 C CA . GLY B 1 233 ? 16.375 -27.578 7.164 1 80.94 233 GLY B CA 1
ATOM 4650 C C . GLY B 1 233 ? 16.656 -28.469 5.961 1 80.94 233 GLY B C 1
ATOM 4651 O O . GLY B 1 233 ? 16.578 -29.688 6.059 1 80.94 233 GLY B O 1
ATOM 4652 N N . VAL B 1 234 ? 17 -27.906 4.859 1 80 234 VAL B N 1
ATOM 4653 C CA . VAL B 1 234 ? 17.25 -28.656 3.629 1 80 234 VAL B CA 1
ATOM 4654 C C . VAL B 1 234 ? 18.531 -29.469 3.771 1 80 234 VAL B C 1
ATOM 4656 O O . VAL B 1 234 ? 18.609 -30.594 3.291 1 80 234 VAL B O 1
ATOM 4659 N N . VAL B 1 235 ? 19.516 -28.859 4.363 1 82.94 235 VAL B N 1
ATOM 4660 C CA . VAL B 1 235 ? 20.75 -29.594 4.598 1 82.94 235 VAL B CA 1
ATOM 4661 C C . VAL B 1 235 ? 20.469 -30.844 5.434 1 82.94 235 VAL B C 1
ATOM 4663 O O . VAL B 1 235 ? 20.891 -31.938 5.078 1 82.94 235 VAL B O 1
ATOM 4666 N N . LEU B 1 236 ? 19.688 -30.672 6.402 1 82.94 236 LEU B N 1
ATOM 4667 C CA . LEU B 1 236 ? 19.359 -31.797 7.285 1 82.94 236 LEU B CA 1
ATOM 4668 C C . LEU B 1 236 ? 18.516 -32.844 6.555 1 82.94 236 LEU B C 1
ATOM 4670 O O . LEU B 1 236 ? 18.75 -34.031 6.691 1 82.94 236 LEU B O 1
ATOM 4674 N N . SER B 1 237 ? 17.609 -32.344 5.855 1 79.81 237 SER B N 1
ATOM 4675 C CA . SER B 1 237 ? 16.75 -33.219 5.09 1 79.81 237 SER B CA 1
ATOM 4676 C C . SER B 1 237 ? 17.547 -34 4.039 1 79.81 237 SER B C 1
ATOM 4678 O O . SER B 1 237 ? 17.312 -35.188 3.811 1 79.81 237 SER B O 1
ATOM 4680 N N . SER B 1 238 ? 18.438 -33.312 3.389 1 79.06 238 SER B N 1
ATOM 4681 C CA . SER B 1 238 ? 19.266 -33.938 2.365 1 79.06 238 SER B CA 1
ATOM 4682 C C . SER B 1 238 ? 20.125 -35.062 2.959 1 79.06 238 SER B C 1
ATOM 4684 O O . SER B 1 238 ? 20.266 -36.125 2.363 1 79.06 238 SER B O 1
ATOM 4686 N N . ILE B 1 239 ? 20.688 -34.75 4.082 1 82.69 239 ILE B N 1
ATOM 4687 C CA . ILE B 1 239 ? 21.5 -35.75 4.766 1 82.69 239 ILE B CA 1
ATOM 4688 C C . ILE B 1 239 ? 20.641 -36.969 5.141 1 82.69 239 ILE B C 1
ATOM 4690 O O . ILE B 1 239 ? 21.047 -38.094 4.961 1 82.69 239 ILE B O 1
ATOM 4694 N N . ALA B 1 240 ? 19.484 -36.688 5.57 1 81.75 240 ALA B N 1
ATOM 4695 C CA . ALA B 1 240 ? 18.578 -37.75 5.977 1 81.75 240 ALA B CA 1
ATOM 4696 C C . ALA B 1 240 ? 18.172 -38.625 4.781 1 81.75 240 ALA B C 1
ATOM 4698 O O . ALA B 1 240 ? 18.078 -39.844 4.891 1 81.75 240 ALA B O 1
ATOM 4699 N N . ILE B 1 241 ? 17.984 -38.031 3.688 1 77.5 241 ILE B N 1
ATOM 4700 C CA . ILE B 1 241 ? 17.531 -38.75 2.49 1 77.5 241 ILE B CA 1
ATOM 4701 C C . ILE B 1 241 ? 18.688 -39.562 1.925 1 77.5 241 ILE B C 1
ATOM 4703 O O . ILE B 1 241 ? 18.469 -40.656 1.399 1 77.5 241 ILE B O 1
ATOM 4707 N N . ILE B 1 242 ? 19.906 -38.969 2.047 1 78.69 242 ILE B N 1
ATOM 4708 C CA . ILE B 1 242 ? 21.078 -39.719 1.57 1 78.69 242 ILE B CA 1
ATOM 4709 C C . ILE B 1 242 ? 21.266 -40.969 2.41 1 78.69 242 ILE B C 1
ATOM 4711 O O . ILE B 1 242 ? 21.625 -42.031 1.883 1 78.69 242 ILE B O 1
ATOM 4715 N N . LEU B 1 243 ? 20.953 -40.812 3.65 1 82.88 243 LEU B N 1
ATOM 4716 C CA . LEU B 1 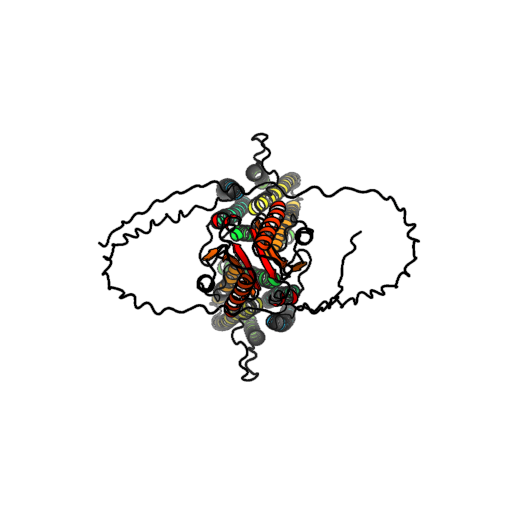243 ? 21.109 -41.969 4.551 1 82.88 243 LEU B CA 1
ATOM 4717 C C . LEU B 1 243 ? 19.953 -42.938 4.395 1 82.88 243 LEU B C 1
ATOM 4719 O O . LEU B 1 243 ? 20.141 -44.156 4.441 1 82.88 243 LEU B O 1
ATOM 4723 N N . LYS B 1 244 ? 18.734 -42.375 4.199 1 81.81 244 LYS B N 1
ATOM 4724 C CA . LYS B 1 244 ? 17.547 -43.188 3.984 1 81.81 244 LYS B CA 1
ATOM 4725 C C . LYS B 1 244 ? 16.703 -42.656 2.846 1 81.81 244 LYS B C 1
ATOM 4727 O O . LYS B 1 244 ? 15.867 -41.75 3.061 1 81.81 244 LYS B O 1
ATOM 4732 N N . PRO B 1 245 ? 16.875 -43.25 1.714 1 73.19 245 PRO B N 1
ATOM 4733 C CA . PRO B 1 245 ? 16.203 -42.75 0.523 1 73.19 245 PRO B CA 1
ATOM 4734 C C . PRO B 1 245 ? 14.68 -42.781 0.648 1 73.19 245 PRO B C 1
ATOM 4736 O O . PRO B 1 245 ? 13.977 -42.094 -0.092 1 73.19 245 PRO B O 1
ATOM 4739 N N . SER B 1 246 ? 14.211 -43.531 1.576 1 72.56 246 SER B N 1
ATOM 4740 C CA . SER B 1 246 ? 12.766 -43.656 1.74 1 72.56 246 SER B CA 1
ATOM 4741 C C . SER B 1 246 ? 12.172 -42.406 2.357 1 72.56 246 SER B C 1
ATOM 4743 O O . SER B 1 246 ? 10.961 -42.188 2.307 1 72.56 246 SER B O 1
ATOM 4745 N N . TRP B 1 247 ? 13.07 -41.562 2.775 1 69.38 247 TRP B N 1
ATOM 4746 C CA . TRP B 1 247 ? 12.586 -40.375 3.477 1 69.38 247 TRP B CA 1
ATOM 4747 C C . TRP B 1 247 ? 12.508 -39.188 2.535 1 69.38 247 TRP B C 1
ATOM 4749 O O . TRP B 1 247 ? 12.773 -38.062 2.939 1 69.38 247 TRP B O 1
ATOM 4759 N N . GLN B 1 248 ? 12.094 -39.406 1.321 1 71.81 248 GLN B N 1
ATOM 4760 C CA . GLN B 1 248 ? 12.016 -38.344 0.316 1 71.81 248 GLN B CA 1
ATOM 4761 C C . GLN B 1 248 ? 10.945 -37.312 0.687 1 71.81 248 GLN B C 1
ATOM 4763 O O . GLN B 1 248 ? 11 -36.156 0.23 1 71.81 248 GLN B O 1
ATOM 4768 N N . ILE B 1 249 ? 10.125 -37.781 1.618 1 71.19 249 ILE B N 1
ATOM 4769 C CA . ILE B 1 249 ? 9.016 -36.906 2.018 1 71.19 249 ILE B CA 1
ATOM 4770 C C . ILE B 1 249 ? 9.531 -35.781 2.877 1 71.19 249 ILE B C 1
ATOM 4772 O O . ILE B 1 249 ? 8.852 -34.75 3.047 1 71.19 249 ILE B O 1
ATOM 4776 N N . LEU B 1 250 ? 10.734 -35.844 3.314 1 74.19 250 LEU B N 1
ATOM 4777 C CA . LEU B 1 250 ? 11.312 -34.812 4.172 1 74.19 250 LEU B CA 1
ATOM 4778 C C . LEU B 1 250 ? 11.531 -33.531 3.396 1 74.19 250 LEU B C 1
ATOM 4780 O O . LEU B 1 250 ? 11.461 -32.438 3.969 1 74.19 250 LEU B O 1
ATOM 4784 N N . ASP B 1 251 ? 11.633 -33.625 2.125 1 76.25 251 ASP B N 1
ATOM 4785 C CA . ASP B 1 251 ? 11.898 -32.438 1.308 1 76.25 251 ASP B CA 1
ATOM 4786 C C . ASP B 1 251 ? 10.664 -31.547 1.225 1 76.25 251 ASP B C 1
ATOM 4788 O O . ASP B 1 251 ? 10.727 -30.375 1.58 1 76.25 251 ASP B O 1
ATOM 4792 N N . PRO B 1 252 ? 9.523 -32.125 0.932 1 76.56 252 PRO B N 1
ATOM 4793 C CA . PRO B 1 252 ? 8.328 -31.266 0.931 1 76.56 252 PRO B CA 1
ATOM 4794 C C . PRO B 1 252 ? 7.965 -30.75 2.322 1 76.56 252 PRO B C 1
ATOM 4796 O O . PRO B 1 252 ? 7.43 -29.656 2.457 1 76.56 252 PRO B O 1
ATOM 4799 N N . ILE B 1 253 ? 8.273 -31.438 3.25 1 79.5 253 ILE B N 1
ATOM 4800 C CA . ILE B 1 253 ? 8 -31 4.613 1 79.5 253 ILE B CA 1
ATOM 4801 C C . ILE B 1 253 ? 8.852 -29.766 4.938 1 79.5 253 ILE B C 1
ATOM 4803 O O . ILE B 1 253 ? 8.367 -28.812 5.551 1 79.5 253 ILE B O 1
ATOM 4807 N N . CYS B 1 254 ? 10.062 -29.859 4.508 1 78.94 254 CYS B N 1
ATOM 4808 C CA . CYS B 1 254 ? 10.953 -28.719 4.727 1 78.94 254 CYS B CA 1
ATOM 4809 C C . CYS B 1 254 ? 10.469 -27.484 3.975 1 78.94 254 CYS B C 1
ATOM 4811 O O . CYS B 1 254 ? 10.586 -26.359 4.469 1 78.94 254 CYS B O 1
ATOM 4813 N N . THR B 1 255 ? 9.898 -27.703 2.875 1 78.38 255 THR B N 1
ATOM 4814 C CA . THR B 1 255 ? 9.367 -26.594 2.09 1 78.38 255 THR B CA 1
ATOM 4815 C C . THR B 1 255 ? 8.164 -25.969 2.779 1 78.38 255 THR B C 1
ATOM 4817 O O . THR B 1 255 ? 8.008 -24.75 2.793 1 78.38 255 THR B O 1
ATOM 4820 N N . PHE B 1 256 ? 7.391 -26.797 3.363 1 83.94 256 PHE B N 1
ATOM 4821 C CA . PHE B 1 256 ? 6.234 -26.281 4.09 1 83.94 256 PHE B CA 1
ATOM 4822 C C . PHE B 1 256 ? 6.668 -25.484 5.312 1 83.94 256 PHE B C 1
ATOM 4824 O O . PHE B 1 256 ? 6.125 -24.406 5.59 1 83.94 256 PHE B O 1
ATOM 4831 N N . LEU B 1 257 ? 7.633 -26 5.918 1 83.62 257 LEU B N 1
ATOM 4832 C CA . LEU B 1 257 ? 8.164 -25.297 7.078 1 83.62 257 LEU B CA 1
ATOM 4833 C C . LEU B 1 257 ? 8.781 -23.953 6.672 1 83.62 257 LEU B C 1
ATOM 4835 O O . LEU B 1 257 ? 8.586 -22.953 7.348 1 83.62 257 LEU B O 1
ATOM 4839 N N . PHE B 1 258 ? 9.484 -23.953 5.539 1 80.5 258 PHE B N 1
ATOM 4840 C CA . PHE B 1 258 ? 10.07 -22.734 4.992 1 80.5 258 PHE B CA 1
ATOM 4841 C C . PHE B 1 258 ? 8.992 -21.703 4.703 1 80.5 258 PHE B C 1
ATOM 4843 O O . PHE B 1 258 ? 9.125 -20.531 5.098 1 80.5 258 PHE B O 1
ATOM 4850 N N . SER B 1 259 ? 8.016 -22.203 4.105 1 84.5 259 SER B N 1
ATOM 4851 C CA . SER B 1 259 ? 6.934 -21.297 3.736 1 84.5 259 SER B CA 1
ATOM 4852 C C . SER B 1 259 ? 6.281 -20.672 4.969 1 84.5 259 SER B C 1
ATOM 4854 O O . SER B 1 259 ? 5.977 -19.484 4.984 1 84.5 259 SER B O 1
ATOM 4856 N N . PHE B 1 260 ? 6.176 -21.422 5.934 1 87 260 PHE B N 1
ATOM 4857 C CA . PHE B 1 260 ? 5.566 -20.953 7.168 1 87 260 PHE B CA 1
ATOM 4858 C C . PHE B 1 260 ? 6.465 -19.922 7.852 1 87 260 PHE B C 1
ATOM 4860 O O . PHE B 1 260 ? 5.988 -18.875 8.297 1 87 260 PHE B O 1
ATOM 4867 N N . VAL B 1 261 ? 7.715 -20.172 7.891 1 85.56 261 VAL B N 1
ATOM 4868 C CA . VAL B 1 261 ? 8.664 -19.281 8.555 1 85.56 261 VAL B CA 1
ATOM 4869 C C . VAL B 1 261 ? 8.727 -17.953 7.805 1 85.56 261 VAL B C 1
ATOM 4871 O O . VAL B 1 261 ? 8.672 -16.875 8.414 1 85.56 261 VAL B O 1
ATOM 4874 N N . VAL B 1 262 ? 8.773 -18.016 6.527 1 83.19 262 VAL B N 1
ATOM 4875 C CA . VAL B 1 262 ? 8.891 -16.797 5.711 1 83.19 262 VAL B CA 1
ATOM 4876 C C . VAL B 1 262 ? 7.617 -15.969 5.84 1 83.19 262 VAL B C 1
ATOM 4878 O O . VAL B 1 262 ? 7.68 -14.75 6.016 1 83.19 262 VAL B O 1
ATOM 4881 N N . LEU B 1 263 ? 6.547 -16.641 5.84 1 86.75 263 LEU B N 1
ATOM 4882 C CA . LEU B 1 263 ? 5.277 -15.93 5.953 1 86.75 263 LEU B CA 1
ATOM 4883 C C . LEU B 1 263 ? 5.137 -15.289 7.328 1 86.75 263 LEU B C 1
ATOM 4885 O O . LEU B 1 263 ? 4.664 -14.156 7.445 1 86.75 263 LEU B O 1
ATOM 4889 N N . PHE B 1 264 ? 5.617 -15.953 8.273 1 86.31 264 PHE B N 1
ATOM 4890 C CA . PHE B 1 264 ? 5.512 -15.445 9.641 1 86.31 264 PHE B CA 1
ATOM 4891 C C . PHE B 1 264 ? 6.43 -14.25 9.844 1 86.31 264 PHE B C 1
ATOM 4893 O O . PHE B 1 264 ? 6.023 -13.25 10.438 1 86.31 264 PHE B O 1
ATOM 4900 N N . THR B 1 265 ? 7.59 -14.305 9.367 1 82.69 265 THR B N 1
ATOM 4901 C CA . THR B 1 265 ? 8.547 -13.227 9.578 1 82.69 265 THR B CA 1
ATOM 4902 C C . THR B 1 265 ? 8.172 -12 8.75 1 82.69 265 THR B C 1
ATOM 4904 O O . THR B 1 265 ? 8.344 -10.867 9.203 1 82.69 265 THR B O 1
ATOM 4907 N N . THR B 1 266 ? 7.676 -12.273 7.625 1 85.31 266 THR B N 1
ATOM 4908 C CA . THR B 1 266 ? 7.344 -11.141 6.762 1 85.31 266 THR B CA 1
ATOM 4909 C C . THR B 1 266 ? 6.004 -10.539 7.16 1 85.31 266 THR B C 1
ATOM 4911 O O . THR B 1 266 ? 5.688 -9.406 6.777 1 85.31 266 THR B O 1
ATOM 4914 N N . PHE B 1 267 ? 5.285 -11.273 8 1 87.62 267 PHE B N 1
ATOM 4915 C CA . PHE B 1 267 ? 4 -10.758 8.469 1 87.62 267 PHE B CA 1
ATOM 4916 C C . PHE B 1 267 ? 4.191 -9.523 9.336 1 87.62 267 PHE B C 1
ATOM 4918 O O . PHE B 1 267 ? 3.408 -8.57 9.25 1 87.62 267 PHE B O 1
ATOM 4925 N N . ARG B 1 268 ? 5.184 -9.484 10.086 1 86.38 268 ARG B N 1
ATOM 4926 C CA . ARG B 1 268 ? 5.473 -8.336 10.938 1 86.38 268 ARG B CA 1
ATOM 4927 C C . ARG B 1 268 ? 5.789 -7.102 10.109 1 86.38 268 ARG B C 1
ATOM 4929 O O . ARG B 1 268 ? 5.367 -5.992 10.445 1 86.38 268 ARG B O 1
ATOM 4936 N N . ILE B 1 269 ? 6.465 -7.297 9.047 1 87.19 269 ILE B N 1
ATOM 4937 C CA . ILE B 1 269 ? 6.824 -6.191 8.172 1 87.19 269 ILE B CA 1
ATOM 4938 C C . ILE B 1 269 ? 5.578 -5.652 7.473 1 87.19 269 ILE B C 1
ATOM 4940 O O . ILE B 1 269 ? 5.391 -4.438 7.371 1 87.19 269 ILE B O 1
ATOM 4944 N N . ILE B 1 270 ? 4.758 -6.555 7.074 1 91.5 270 ILE B N 1
ATOM 4945 C CA . ILE B 1 270 ? 3.521 -6.145 6.418 1 91.5 270 ILE B CA 1
ATOM 4946 C C . ILE B 1 270 ? 2.664 -5.336 7.387 1 91.5 270 ILE B C 1
ATOM 4948 O O . ILE B 1 270 ? 2.062 -4.332 7.004 1 91.5 270 ILE B O 1
ATOM 4952 N N . ARG B 1 271 ? 2.633 -5.773 8.602 1 90.62 271 ARG B N 1
ATOM 4953 C CA . ARG B 1 271 ? 1.879 -5.047 9.617 1 90.62 271 ARG B CA 1
ATOM 4954 C C . ARG B 1 271 ? 2.385 -3.613 9.758 1 90.62 271 ARG B C 1
ATOM 4956 O O . ARG B 1 271 ? 1.595 -2.67 9.781 1 90.62 271 ARG B O 1
ATOM 4963 N N . ASP B 1 272 ? 3.645 -3.504 9.805 1 89 272 ASP B N 1
ATOM 4964 C CA . ASP B 1 272 ? 4.234 -2.172 9.922 1 89 272 ASP B CA 1
ATOM 4965 C C . ASP B 1 272 ? 3.9 -1.315 8.703 1 89 272 ASP B C 1
ATOM 4967 O O . ASP B 1 272 ? 3.592 -0.129 8.836 1 89 272 ASP B O 1
ATOM 4971 N N . ILE B 1 273 ? 3.951 -1.93 7.555 1 91.5 273 ILE B N 1
ATOM 4972 C CA . ILE B 1 273 ? 3.65 -1.232 6.309 1 91.5 273 ILE B CA 1
ATOM 4973 C C . ILE B 1 273 ? 2.195 -0.768 6.312 1 91.5 273 ILE B C 1
ATOM 4975 O O . ILE B 1 273 ? 1.904 0.387 5.992 1 91.5 273 ILE B O 1
ATOM 4979 N N . VAL B 1 274 ? 1.343 -1.608 6.762 1 91.69 274 VAL B N 1
ATOM 4980 C CA . VAL B 1 274 ? -0.084 -1.304 6.797 1 91.69 274 VAL B CA 1
ATOM 4981 C C . VAL B 1 274 ? -0.349 -0.176 7.789 1 91.69 274 VAL B C 1
ATOM 4983 O O . VAL B 1 274 ? -1.141 0.729 7.516 1 91.69 274 VAL B O 1
ATOM 4986 N N . LEU B 1 275 ? 0.3 -0.191 8.852 1 89.38 275 LEU B N 1
ATOM 4987 C CA . LEU B 1 275 ? 0.128 0.857 9.852 1 89.38 275 LEU B CA 1
ATOM 4988 C C . LEU B 1 275 ? 0.566 2.211 9.305 1 89.38 275 LEU B C 1
ATOM 4990 O O . LEU B 1 275 ? -0.092 3.225 9.547 1 89.38 275 LEU B O 1
ATOM 4994 N N . VAL B 1 276 ? 1.631 2.217 8.594 1 88.44 276 VAL B N 1
ATOM 4995 C CA . VAL B 1 276 ? 2.115 3.459 8 1 88.44 276 VAL B CA 1
ATOM 4996 C C . VAL B 1 276 ? 1.127 3.949 6.945 1 88.44 276 VAL B C 1
ATOM 4998 O O . VAL B 1 276 ? 0.788 5.137 6.906 1 88.44 276 VAL B O 1
ATOM 5001 N N . PHE B 1 277 ? 0.633 2.982 6.156 1 89.88 277 PHE B N 1
ATOM 5002 C CA . PHE B 1 277 ? -0.304 3.359 5.105 1 89.88 277 PHE B CA 1
ATOM 5003 C C . PHE B 1 277 ? -1.621 3.842 5.703 1 89.88 277 PHE B C 1
ATOM 5005 O O . PHE B 1 277 ? -2.283 4.711 5.133 1 89.88 277 PHE B O 1
ATOM 5012 N N . MET B 1 278 ? -1.922 3.338 6.844 1 87.75 278 MET B N 1
ATOM 5013 C CA . MET B 1 278 ? -3.156 3.729 7.52 1 87.75 278 MET B CA 1
ATOM 5014 C C . MET B 1 278 ? -2.965 5.027 8.297 1 87.75 278 MET B C 1
ATOM 5016 O O . MET B 1 278 ? -3.896 5.512 8.945 1 87.75 278 MET B O 1
ATOM 5020 N N . GLU B 1 279 ? -1.786 5.547 8.148 1 87.69 279 GLU B N 1
ATOM 5021 C CA . GLU B 1 279 ? -1.429 6.781 8.844 1 87.69 279 GLU B CA 1
ATOM 5022 C C . GLU B 1 279 ? -1.657 6.656 10.352 1 87.69 279 GLU B C 1
ATOM 5024 O O . GLU B 1 279 ? -2.186 7.57 10.977 1 87.69 279 GLU B O 1
ATOM 5029 N N . ALA B 1 280 ? -1.282 5.543 10.875 1 86.31 280 ALA B N 1
ATOM 5030 C CA . ALA B 1 280 ? -1.387 5.312 12.312 1 86.31 280 ALA B CA 1
ATOM 5031 C C . ALA B 1 280 ? -0.262 6.016 13.07 1 86.31 280 ALA B C 1
ATOM 5033 O O . ALA B 1 280 ? 0.823 6.227 12.523 1 86.31 280 ALA B O 1
ATOM 5034 N N . THR B 1 281 ? -0.555 6.391 14.227 1 86.88 281 THR B N 1
ATOM 5035 C CA . THR B 1 281 ? 0.464 6.961 15.094 1 86.88 281 THR B CA 1
ATOM 5036 C C . THR B 1 281 ? 1.543 5.93 15.414 1 86.88 281 THR B C 1
ATOM 5038 O O . THR B 1 281 ? 1.233 4.789 15.766 1 86.88 281 THR B O 1
ATOM 5041 N N . PRO B 1 282 ? 2.771 6.301 15.195 1 84.38 282 PRO B N 1
ATOM 5042 C CA . PRO B 1 282 ? 3.84 5.352 15.516 1 84.38 282 PRO B CA 1
ATOM 5043 C C . PRO B 1 282 ? 3.84 4.941 16.984 1 84.38 282 PRO B C 1
ATOM 5045 O O . PRO B 1 282 ? 3.445 5.727 17.844 1 84.38 282 PRO B O 1
ATOM 5048 N N . ALA B 1 283 ? 4.371 3.828 17.203 1 78.12 283 ALA B N 1
ATOM 5049 C CA . ALA B 1 283 ? 4.328 3.244 18.547 1 78.12 283 ALA B CA 1
ATOM 5050 C C . ALA B 1 2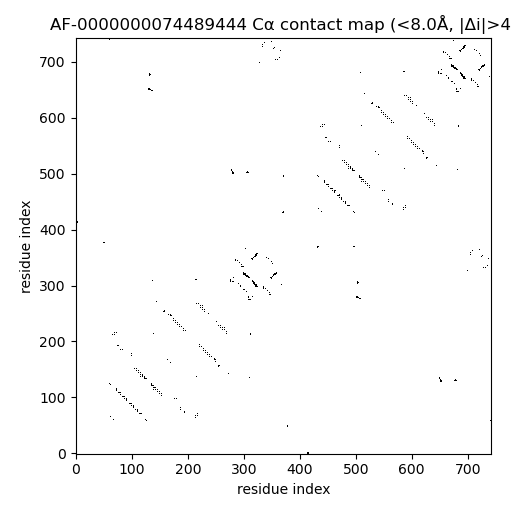83 ? 5.246 4 19.5 1 78.12 283 ALA B C 1
ATOM 5052 O O . ALA B 1 283 ? 4.996 4.039 20.703 1 78.12 283 ALA B O 1
ATOM 5053 N N . HIS B 1 284 ? 6.234 4.594 18.938 1 79.5 284 HIS B N 1
ATOM 5054 C CA . HIS B 1 284 ? 7.219 5.242 19.797 1 79.5 284 HIS B CA 1
ATOM 5055 C C . HIS B 1 284 ? 6.723 6.605 20.266 1 79.5 284 HIS B C 1
ATOM 5057 O O . HIS B 1 284 ? 7.281 7.184 21.203 1 79.5 284 HIS B O 1
ATOM 5063 N N . VAL B 1 285 ? 5.758 7.09 19.531 1 81.56 285 VAL B N 1
ATOM 5064 C CA . VAL B 1 285 ? 5.207 8.367 19.969 1 81.56 285 VAL B CA 1
ATOM 5065 C C . VAL B 1 285 ? 4.199 8.148 21.094 1 81.56 285 VAL B C 1
ATOM 5067 O O . VAL B 1 285 ? 3.27 7.352 20.953 1 81.56 285 VAL B O 1
ATOM 5070 N N . SER B 1 286 ? 4.414 8.789 22.141 1 73.62 286 SER B N 1
ATOM 5071 C CA . SER B 1 286 ? 3.65 8.609 23.375 1 73.62 286 SER B CA 1
ATOM 5072 C C . SER B 1 286 ? 2.193 9.023 23.188 1 73.62 286 SER B C 1
ATOM 5074 O O . SER B 1 286 ? 1.91 10.07 22.594 1 73.62 286 SER B O 1
ATOM 5076 N N . PRO B 1 287 ? 1.355 8.266 23.766 1 75.88 287 PRO B N 1
ATOM 5077 C CA . PRO B 1 287 ? -0.061 8.633 23.75 1 75.88 287 PRO B CA 1
ATOM 5078 C C . PRO B 1 287 ? -0.373 9.844 24.625 1 75.88 287 PRO B C 1
ATOM 5080 O O . PRO B 1 287 ? -1.442 10.445 24.484 1 75.88 287 PRO B O 1
ATOM 5083 N N . VAL B 1 288 ? 0.662 10.25 25.344 1 76.88 288 VAL B N 1
ATOM 5084 C CA . VAL B 1 288 ? 0.418 11.336 26.281 1 76.88 288 VAL B CA 1
ATOM 5085 C C . VAL B 1 288 ? 0.783 12.672 25.641 1 76.88 288 VAL B C 1
ATOM 5087 O O . VAL B 1 288 ? 0.595 13.734 26.234 1 76.88 288 VAL B O 1
ATOM 5090 N N . LEU B 1 289 ? 1.199 12.664 24.391 1 84.19 289 LEU B N 1
ATOM 5091 C CA . LEU B 1 289 ? 1.672 13.875 23.719 1 84.19 289 LEU B CA 1
ATOM 5092 C C . LEU B 1 289 ? 0.572 14.93 23.672 1 84.19 289 LEU B C 1
ATOM 5094 O O . LEU B 1 289 ? 0.802 16.094 24.016 1 84.19 289 LEU B O 1
ATOM 5098 N N . PRO B 1 290 ? -0.673 14.484 23.375 1 80.19 290 PRO B N 1
ATOM 5099 C CA . PRO B 1 290 ? -1.727 15.5 23.359 1 80.19 290 PRO B CA 1
ATOM 5100 C C . PRO B 1 290 ? -1.961 16.109 24.75 1 80.19 290 PRO B C 1
ATOM 5102 O O . PRO B 1 290 ? -2.246 17.312 24.844 1 80.19 290 PRO B O 1
ATOM 5105 N N . GLU B 1 291 ? -1.738 15.352 25.719 1 83.75 291 GLU B N 1
ATOM 5106 C CA . GLU B 1 291 ? -1.909 15.844 27.094 1 83.75 291 GLU B CA 1
ATOM 5107 C C . GLU B 1 291 ? -0.786 16.797 27.469 1 83.75 291 GLU B C 1
ATOM 5109 O O . GLU B 1 291 ? -1.02 17.797 28.172 1 83.75 291 GLU B O 1
ATOM 5114 N N . SER B 1 292 ? 0.388 16.5 27.031 1 86.94 292 SER B N 1
ATOM 5115 C CA . SER B 1 292 ? 1.525 17.375 27.297 1 86.94 292 SER B CA 1
ATOM 5116 C C . SER B 1 292 ? 1.335 18.734 26.656 1 86.94 292 SER B C 1
ATOM 5118 O O . SER B 1 292 ? 1.709 19.766 27.219 1 86.94 292 SER B O 1
ATOM 5120 N N . LEU B 1 293 ? 0.745 18.734 25.516 1 89.44 293 LEU B N 1
ATOM 5121 C CA . LEU B 1 293 ? 0.47 19.984 24.797 1 89.44 293 LEU B CA 1
ATOM 5122 C C . LEU B 1 293 ? -0.629 20.766 25.5 1 89.44 293 LEU B C 1
ATOM 5124 O O . LEU B 1 293 ? -0.548 22 25.594 1 89.44 293 LEU B O 1
ATOM 5128 N N . HIS B 1 294 ? -1.581 20.062 26.016 1 88.25 294 HIS B N 1
ATOM 5129 C CA . HIS B 1 294 ? -2.713 20.703 26.688 1 88.25 294 HIS B CA 1
ATOM 5130 C C . HIS B 1 294 ? -2.271 21.391 27.969 1 88.25 294 HIS B C 1
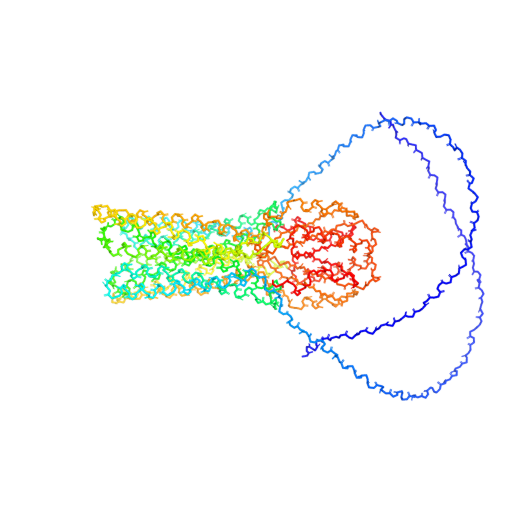ATOM 5132 O O . HIS B 1 294 ? -2.887 22.375 28.391 1 88.25 294 HIS B O 1
ATOM 5138 N N . ASN B 1 295 ? -1.211 20.969 28.562 1 88.38 295 ASN B N 1
ATOM 5139 C CA . ASN B 1 295 ? -0.75 21.469 29.859 1 88.38 295 ASN B CA 1
ATOM 5140 C C . ASN B 1 295 ? 0.079 22.734 29.703 1 88.38 295 ASN B C 1
ATOM 5142 O O . ASN B 1 295 ? 0.445 23.359 30.688 1 88.38 295 ASN B O 1
ATOM 5146 N N . LEU B 1 296 ? 0.308 23.141 28.547 1 89.69 296 LEU B N 1
ATOM 5147 C CA . LEU B 1 296 ? 1.036 24.375 28.328 1 89.69 296 LEU B CA 1
ATOM 5148 C C . LEU B 1 296 ? 0.203 25.578 28.766 1 89.69 296 LEU B C 1
ATOM 5150 O O . LEU B 1 296 ? -1.018 25.594 28.594 1 89.69 296 LEU B O 1
ATOM 5154 N N . PRO B 1 297 ? 0.868 26.578 29.25 1 89.56 297 PRO B N 1
ATOM 5155 C CA . PRO B 1 297 ? 0.133 27.781 29.672 1 89.56 297 PRO B CA 1
ATOM 5156 C C . PRO B 1 297 ? -0.546 28.484 28.5 1 89.56 297 PRO B C 1
ATOM 5158 O O . PRO B 1 297 ? -0.045 28.438 27.359 1 89.56 297 PRO B O 1
ATOM 5161 N N . HIS B 1 298 ? -1.697 29.094 28.688 1 89.44 298 HIS B N 1
ATOM 5162 C CA . HIS B 1 298 ? -2.424 29.938 27.75 1 89.44 298 HIS B CA 1
ATOM 5163 C C . HIS B 1 298 ? -3.238 29.109 26.766 1 89.44 298 HIS B C 1
ATOM 5165 O O . HIS B 1 298 ? -3.875 29.656 25.859 1 89.44 298 HIS B O 1
ATOM 5171 N N . ILE B 1 299 ? -3.111 27.812 26.906 1 90.94 299 ILE B N 1
ATOM 5172 C CA . ILE B 1 299 ? -3.883 26.938 26.016 1 90.94 299 ILE B CA 1
ATOM 5173 C C . ILE B 1 299 ? -5.195 26.547 26.703 1 90.94 299 ILE B C 1
ATOM 5175 O O . ILE B 1 299 ? -5.203 26.078 27.844 1 90.94 299 ILE B O 1
ATOM 5179 N N . LYS B 1 300 ? -6.281 26.766 26.094 1 89.25 300 LYS B N 1
ATOM 5180 C CA . LYS B 1 300 ? -7.602 26.391 26.609 1 89.25 300 LYS B CA 1
ATOM 5181 C C . LYS B 1 300 ? -7.938 24.953 26.266 1 89.25 300 LYS B C 1
ATOM 5183 O O . LYS B 1 300 ? -8.375 24.188 27.141 1 89.25 300 LYS B O 1
ATOM 5188 N N . SER B 1 301 ? -7.75 24.656 24.984 1 88.62 301 SER B N 1
ATOM 5189 C CA . SER B 1 301 ? -8.039 23.297 24.531 1 88.62 301 SER B CA 1
ATOM 5190 C C . SER B 1 301 ? -7.297 22.984 23.234 1 88.62 301 SER B C 1
ATOM 5192 O O . SER B 1 301 ? -6.781 23.891 22.562 1 88.62 301 SER B O 1
ATOM 5194 N N . ILE B 1 302 ? -7.129 21.703 23.047 1 88.81 302 ILE B N 1
ATOM 5195 C CA . ILE B 1 302 ? -6.52 21.219 21.812 1 88.81 302 ILE B CA 1
ATOM 5196 C C . ILE B 1 302 ? -7.465 20.234 21.125 1 88.81 302 ILE B C 1
ATOM 5198 O O . ILE B 1 302 ? -8.102 19.406 21.781 1 88.81 302 ILE B O 1
ATOM 5202 N N . HIS B 1 303 ? -7.66 20.375 19.812 1 86 303 HIS B N 1
ATOM 5203 C CA . HIS B 1 303 ? -8.492 19.438 19.062 1 86 303 HIS B CA 1
ATOM 5204 C C . HIS B 1 303 ? -7.906 19.156 17.688 1 86 303 HIS B C 1
ATOM 5206 O O . HIS B 1 303 ? -6.914 19.781 17.297 1 86 303 HIS B O 1
ATOM 5212 N N . ALA B 1 304 ? -8.367 18.156 17.047 1 86.38 304 ALA B N 1
ATOM 5213 C CA . ALA B 1 304 ? -7.934 17.734 15.711 1 86.38 304 ALA B CA 1
ATOM 5214 C C . ALA B 1 304 ? -6.449 17.391 15.695 1 86.38 304 ALA B C 1
ATOM 5216 O O . ALA B 1 304 ? -5.711 17.828 14.805 1 86.38 304 ALA B O 1
ATOM 5217 N N . THR B 1 305 ? -6.062 16.766 16.766 1 88.12 305 THR B N 1
ATOM 5218 C CA . THR B 1 305 ? -4.676 16.328 16.812 1 88.12 305 THR B CA 1
ATOM 5219 C C . THR B 1 305 ? -4.469 15.102 15.93 1 88.12 305 THR B C 1
ATOM 5221 O O . THR B 1 305 ? -5.133 14.078 16.109 1 88.12 305 THR B O 1
ATOM 5224 N N . ARG B 1 306 ? -3.627 15.234 14.977 1 89.06 306 ARG B N 1
ATOM 5225 C CA . ARG B 1 306 ? -3.291 14.148 14.055 1 89.06 306 ARG B CA 1
ATOM 5226 C C . ARG B 1 306 ? -1.801 13.828 14.109 1 89.06 306 ARG B C 1
ATOM 5228 O O . ARG B 1 306 ? -0.961 14.719 13.984 1 89.06 306 ARG B O 1
ATOM 5235 N N . ILE B 1 307 ? -1.516 12.617 14.406 1 89.69 307 ILE B N 1
ATOM 5236 C CA . ILE B 1 307 ? -0.133 12.156 14.391 1 89.69 307 ILE B CA 1
ATOM 5237 C C . ILE B 1 307 ? -0 10.953 13.461 1 89.69 307 ILE B C 1
ATOM 5239 O O . ILE B 1 307 ? -0.725 9.961 13.609 1 89.69 307 ILE B O 1
ATOM 5243 N N . TRP B 1 308 ? 0.893 11.031 12.477 1 88.44 308 TRP B N 1
ATOM 5244 C CA . TRP B 1 308 ? 1.106 9.914 11.555 1 88.44 308 TRP B CA 1
ATOM 5245 C C . TRP B 1 308 ? 2.557 9.867 11.094 1 88.44 308 TRP B C 1
ATOM 5247 O O . TRP B 1 308 ? 3.385 10.672 11.531 1 88.44 308 TRP B O 1
ATOM 5257 N N . CYS B 1 309 ? 2.879 8.844 10.266 1 87.69 309 CYS B N 1
ATOM 5258 C CA . CYS B 1 309 ? 4.25 8.68 9.805 1 87.69 309 CYS B CA 1
ATOM 5259 C C . CYS B 1 309 ? 4.309 8.594 8.281 1 87.69 309 CYS B C 1
ATOM 5261 O O . CYS B 1 309 ? 3.482 7.922 7.664 1 87.69 309 CYS B O 1
ATOM 5263 N N . LEU B 1 310 ? 5.238 9.383 7.73 1 84.06 310 LEU B N 1
ATOM 5264 C CA . LEU B 1 310 ? 5.527 9.18 6.312 1 84.06 310 LEU B CA 1
ATOM 5265 C C . LEU B 1 310 ? 6.312 7.895 6.09 1 84.06 310 LEU B C 1
ATOM 5267 O O . LEU B 1 310 ? 6.023 7.137 5.16 1 84.06 310 LEU B O 1
ATOM 5271 N N . THR B 1 311 ? 7.309 7.789 6.812 1 83.62 311 THR B N 1
ATOM 5272 C CA . THR B 1 311 ? 8.07 6.555 6.969 1 83.62 311 THR B CA 1
ATOM 5273 C C . THR B 1 311 ? 8.18 6.172 8.445 1 83.62 311 THR B C 1
ATOM 5275 O O . THR B 1 311 ? 7.758 6.93 9.32 1 83.62 311 THR B O 1
ATOM 5278 N N . THR B 1 312 ? 8.664 5.066 8.711 1 77.12 312 THR B N 1
ATOM 5279 C CA . THR B 1 312 ? 8.773 4.641 10.102 1 77.12 312 THR B CA 1
ATOM 5280 C C . THR B 1 312 ? 9.641 5.613 10.898 1 77.12 312 THR B C 1
ATOM 5282 O O . THR B 1 312 ? 9.492 5.727 12.117 1 77.12 312 THR B O 1
ATOM 5285 N N . GLU B 1 313 ? 10.383 6.406 10.25 1 78.38 313 GLU B N 1
ATOM 5286 C CA . GLU B 1 313 ? 11.328 7.277 10.938 1 78.38 313 GLU B CA 1
ATOM 5287 C C . GLU B 1 313 ? 10.93 8.742 10.789 1 78.38 313 GLU B C 1
ATOM 5289 O O . GLU B 1 313 ? 11.695 9.641 11.164 1 78.38 313 GLU B O 1
ATOM 5294 N N . TYR B 1 314 ? 9.797 9 10.281 1 86 314 TYR B N 1
ATOM 5295 C CA . TYR B 1 314 ? 9.43 10.391 10.023 1 86 314 TYR B CA 1
ATOM 5296 C C . TYR B 1 314 ? 8 10.664 10.477 1 86 314 TYR B C 1
ATOM 5298 O O . TYR B 1 314 ? 7.105 10.875 9.648 1 86 314 TYR B O 1
ATOM 5306 N N . PRO B 1 315 ? 7.844 10.797 11.82 1 89.25 315 PRO B N 1
ATOM 5307 C CA . PRO B 1 315 ? 6.52 11.133 12.344 1 89.25 315 PRO B CA 1
ATOM 5308 C C . PRO B 1 315 ? 6.172 12.609 12.164 1 89.25 315 PRO B C 1
ATOM 5310 O O . PRO B 1 315 ? 7.043 13.477 12.273 1 89.25 315 PRO B O 1
ATOM 5313 N N . ILE B 1 316 ? 4.957 12.906 11.852 1 90.94 316 ILE B N 1
ATOM 5314 C CA . ILE B 1 316 ? 4.426 14.25 11.656 1 90.94 316 ILE B CA 1
ATOM 5315 C C . ILE B 1 316 ? 3.24 14.477 12.594 1 90.94 316 ILE B C 1
ATOM 5317 O O . ILE B 1 316 ? 2.51 13.539 12.922 1 90.94 316 ILE B O 1
ATOM 5321 N N . CYS B 1 317 ? 3.096 15.734 13.047 1 92.25 317 CYS B N 1
ATOM 5322 C CA . CYS B 1 317 ? 2.016 16.047 13.977 1 92.25 317 CYS B CA 1
ATOM 5323 C C . CYS B 1 317 ? 1.319 17.344 13.57 1 92.25 317 CYS B C 1
ATOM 5325 O O . CYS B 1 317 ? 1.977 18.328 13.203 1 92.25 317 CYS B O 1
ATOM 5327 N N . THR B 1 318 ? 0.066 17.328 13.492 1 91.81 318 THR B N 1
ATOM 5328 C CA . THR B 1 318 ? -0.744 18.531 13.312 1 91.81 318 THR B CA 1
ATOM 5329 C C . THR B 1 318 ? -1.802 18.641 14.406 1 91.81 318 THR B C 1
ATOM 5331 O O . THR B 1 318 ? -2.26 17.625 14.938 1 91.81 318 THR B O 1
ATOM 5334 N N . ALA B 1 319 ? -2.148 19.859 14.797 1 91.75 319 ALA B N 1
ATOM 5335 C CA . ALA B 1 319 ? -3.166 20.062 15.828 1 91.75 319 ALA B CA 1
ATOM 5336 C C . ALA B 1 319 ? -3.713 21.484 15.789 1 91.75 319 ALA B C 1
ATOM 5338 O O . ALA B 1 319 ? -3.072 22.375 15.242 1 91.75 319 ALA B O 1
ATOM 5339 N N . HIS B 1 320 ? -4.859 21.594 16.25 1 91.56 320 HIS B N 1
ATOM 5340 C CA . HIS B 1 320 ? -5.453 22.906 16.5 1 91.56 320 HIS B CA 1
ATOM 5341 C C . HIS B 1 320 ? -5.391 23.266 17.969 1 91.56 320 HIS B C 1
ATOM 5343 O O . HIS B 1 320 ? -5.898 22.531 18.812 1 91.56 320 HIS B O 1
ATOM 5349 N N . ILE B 1 321 ? -4.793 24.359 18.219 1 91.81 321 ILE B N 1
ATOM 5350 C CA . ILE B 1 321 ? -4.652 24.844 19.594 1 91.81 321 ILE B CA 1
ATOM 5351 C C . ILE B 1 321 ? -5.566 26.047 19.828 1 91.81 321 ILE B C 1
ATOM 5353 O O . ILE B 1 321 ? -5.434 27.062 19.156 1 91.81 321 ILE B O 1
ATOM 5357 N N . VAL B 1 322 ? -6.438 25.922 20.766 1 91.19 322 VAL B N 1
ATOM 5358 C CA . VAL B 1 322 ? -7.348 27 21.109 1 91.19 322 VAL B CA 1
ATOM 5359 C C . VAL B 1 322 ? -6.793 27.797 22.281 1 91.19 322 VAL B C 1
ATOM 5361 O O . VAL B 1 322 ? -6.477 27.234 23.328 1 91.19 322 VAL B O 1
ATOM 5364 N N . VAL B 1 323 ? -6.645 29.062 22.047 1 91.56 323 VAL B N 1
ATOM 5365 C CA . VAL B 1 323 ? -6.164 29.938 23.109 1 91.56 323 VAL B CA 1
ATOM 5366 C C . VAL B 1 323 ? -7.289 30.875 23.562 1 91.56 323 VAL B C 1
ATOM 5368 O O . VAL B 1 323 ? -8.32 30.969 22.906 1 91.56 323 VAL B O 1
ATOM 5371 N N . TYR B 1 324 ? -7.066 31.562 24.656 1 88.12 324 TYR B N 1
ATOM 5372 C CA . TYR B 1 324 ? -8.062 32.5 25.188 1 88.12 324 TYR B CA 1
ATOM 5373 C C . TYR B 1 324 ? -8.195 33.719 24.281 1 88.12 324 TYR B C 1
ATOM 5375 O O . TYR B 1 324 ? -7.23 34.094 23.609 1 88.12 324 TYR B O 1
ATOM 5383 N N . ASP B 1 325 ? -9.312 34.375 23.984 1 81.88 325 ASP B N 1
ATOM 5384 C CA . ASP B 1 325 ? -9.633 35.438 23.047 1 81.88 325 ASP B CA 1
ATOM 5385 C C . ASP B 1 325 ? -8.68 36.625 23.203 1 81.88 325 ASP B C 1
ATOM 5387 O O . ASP B 1 325 ? -8.266 37.219 22.203 1 81.88 325 ASP B O 1
ATOM 5391 N N . LYS B 1 326 ? -8.156 36.938 24.469 1 79.25 326 LYS B N 1
ATOM 5392 C CA . LYS B 1 326 ? -7.355 38.125 24.688 1 79.25 326 LYS B CA 1
ATOM 5393 C C . LYS B 1 326 ? -5.863 37.781 24.688 1 79.25 326 LYS B C 1
ATOM 5395 O O . LYS B 1 326 ? -5.043 38.625 25.109 1 79.25 326 LYS B O 1
ATOM 5400 N N . THR B 1 327 ? -5.719 36.688 24.031 1 87.19 327 THR B N 1
ATOM 5401 C CA . THR B 1 327 ? -4.305 36.344 23.953 1 87.19 327 THR B CA 1
ATOM 5402 C C . THR B 1 327 ? -3.617 37.125 22.844 1 87.19 327 THR B C 1
ATOM 5404 O O . THR B 1 327 ? -4.055 37.094 21.688 1 87.19 327 THR B O 1
ATOM 5407 N N . ASP B 1 328 ? -2.545 37.844 23.156 1 88.19 328 ASP B N 1
ATOM 5408 C CA . ASP B 1 328 ? -1.874 38.688 22.203 1 88.19 328 ASP B CA 1
ATOM 5409 C C . ASP B 1 328 ? -0.983 37.875 21.266 1 88.19 328 ASP B C 1
ATOM 5411 O O . ASP B 1 328 ? -0.799 36.688 21.453 1 88.19 328 ASP B O 1
ATOM 5415 N N . ALA B 1 329 ? -0.475 38.5 20.219 1 89 329 ALA B N 1
ATOM 5416 C CA . ALA B 1 329 ? 0.31 37.875 19.172 1 89 329 ALA B CA 1
ATOM 5417 C C . ALA B 1 329 ? 1.607 37.281 19.734 1 89 329 ALA B C 1
ATOM 5419 O O . ALA B 1 329 ? 2.035 36.188 19.328 1 89 329 ALA B O 1
ATOM 5420 N N . GLU B 1 330 ? 2.201 37.938 20.625 1 87.94 330 GLU B N 1
ATOM 5421 C CA . GLU B 1 330 ? 3.463 37.469 21.219 1 87.94 330 GLU B CA 1
ATOM 5422 C C . GLU B 1 330 ? 3.271 36.188 22.016 1 87.94 330 GLU B C 1
ATOM 5424 O O . GLU B 1 330 ? 4.102 35.281 21.938 1 87.94 330 GLU B O 1
ATOM 5429 N N . THR B 1 331 ? 2.215 36.188 22.797 1 91.19 331 THR B N 1
ATOM 5430 C CA . THR B 1 331 ? 1.915 35 23.578 1 91.19 331 THR B CA 1
ATOM 5431 C C . THR B 1 331 ? 1.597 33.812 22.672 1 91.19 331 THR B C 1
ATOM 5433 O O . THR B 1 331 ? 1.961 32.688 22.969 1 91.19 331 THR B O 1
ATOM 5436 N N . ARG B 1 332 ? 0.948 34.094 21.609 1 91.94 332 ARG B N 1
ATOM 5437 C CA . ARG B 1 332 ? 0.639 33.031 20.641 1 91.94 332 ARG B CA 1
ATOM 5438 C C . ARG B 1 332 ? 1.914 32.469 20.031 1 91.94 332 ARG B C 1
ATOM 5440 O O . ARG B 1 332 ? 2.021 31.25 19.859 1 91.94 332 ARG B O 1
ATOM 5447 N N . ASP B 1 333 ? 2.814 33.312 19.719 1 90 333 ASP B N 1
ATOM 5448 C CA . ASP B 1 333 ? 4.094 32.875 19.188 1 90 333 ASP B CA 1
ATOM 5449 C C . ASP B 1 333 ? 4.84 32 20.219 1 90 333 ASP B C 1
ATOM 5451 O O . ASP B 1 333 ? 5.512 31.047 19.859 1 90 333 ASP B O 1
ATOM 5455 N N . LEU B 1 334 ? 4.738 32.406 21.422 1 89.5 334 LEU B N 1
ATOM 5456 C CA . LEU B 1 334 ? 5.379 31.641 22.484 1 89.5 334 LEU B CA 1
ATOM 5457 C C . LEU B 1 334 ? 4.762 30.25 22.609 1 89.5 334 LEU B C 1
ATOM 5459 O O . LEU B 1 334 ? 5.477 29.281 22.828 1 89.5 334 LEU B O 1
ATOM 5463 N N . VAL B 1 335 ? 3.475 30.219 22.516 1 92 335 VAL B N 1
ATOM 5464 C CA . VAL B 1 335 ? 2.77 28.938 22.578 1 92 335 VAL B CA 1
ATOM 5465 C C . VAL B 1 335 ? 3.246 28.031 21.453 1 92 335 VAL B C 1
ATOM 5467 O O . VAL B 1 335 ? 3.482 26.828 21.656 1 92 335 VAL B O 1
ATOM 5470 N N . LEU B 1 336 ? 3.414 28.578 20.312 1 92.44 336 LEU B N 1
ATOM 5471 C CA . LEU B 1 336 ? 3.877 27.812 19.156 1 92.44 336 LEU B CA 1
ATOM 5472 C C . LEU B 1 336 ? 5.277 27.266 19.391 1 92.44 336 LEU B C 1
ATOM 5474 O O . LEU B 1 336 ? 5.555 26.094 19.078 1 92.44 336 LEU B O 1
ATOM 5478 N N . LYS B 1 337 ? 6.105 28.062 19.906 1 90.88 337 LYS B N 1
ATOM 5479 C CA . LYS B 1 337 ? 7.484 27.672 20.172 1 90.88 337 LYS B CA 1
ATOM 5480 C C . LYS B 1 337 ? 7.551 26.562 21.203 1 90.88 337 LYS B C 1
ATOM 5482 O O . LYS B 1 337 ? 8.273 25.578 21.031 1 90.88 337 LYS B O 1
ATOM 5487 N N . GLU B 1 338 ? 6.805 26.75 22.234 1 91.56 338 GLU B N 1
ATOM 5488 C CA . GLU B 1 338 ? 6.805 25.766 23.297 1 91.56 338 GLU B CA 1
ATOM 5489 C C . GLU B 1 338 ? 6.188 24.453 22.828 1 91.56 338 GLU B C 1
ATOM 5491 O O . GLU B 1 338 ? 6.695 23.375 23.141 1 91.56 338 GLU B O 1
ATOM 5496 N N . ALA B 1 339 ? 5.102 24.562 22.141 1 92.94 339 ALA B N 1
ATOM 5497 C CA . ALA B 1 339 ? 4.477 23.359 21.578 1 92.94 339 ALA B CA 1
ATOM 5498 C C . ALA B 1 339 ? 5.434 22.625 20.641 1 92.94 339 ALA B C 1
ATOM 5500 O O . ALA B 1 339 ? 5.52 21.391 20.672 1 92.94 339 ALA B O 1
ATOM 5501 N N . GLY B 1 340 ? 6.105 23.359 19.812 1 90.94 340 GLY B N 1
ATOM 5502 C CA . GLY B 1 340 ? 7.098 22.766 18.922 1 90.94 340 GLY B CA 1
ATOM 5503 C C . GLY B 1 340 ? 8.203 22.031 19.656 1 90.94 340 GLY B C 1
ATOM 5504 O O . GLY B 1 340 ? 8.625 20.953 19.234 1 90.94 340 GLY B O 1
ATOM 5505 N N . ARG B 1 341 ? 8.648 22.625 20.703 1 90.19 341 ARG B N 1
ATOM 5506 C CA . ARG B 1 341 ? 9.695 22.016 21.516 1 90.19 341 ARG B CA 1
ATOM 5507 C C . ARG B 1 341 ? 9.227 20.688 22.109 1 90.19 341 ARG B C 1
ATOM 5509 O O . ARG B 1 341 ? 9.961 19.688 22.078 1 90.19 341 ARG B O 1
ATOM 5516 N N . ILE B 1 342 ? 8.062 20.625 22.578 1 90 342 ILE B N 1
ATOM 5517 C CA . ILE B 1 342 ? 7.508 19.438 23.203 1 90 342 ILE B CA 1
ATOM 5518 C C . ILE B 1 342 ? 7.434 18.312 22.188 1 90 342 ILE B C 1
ATOM 5520 O O . ILE B 1 342 ? 7.836 17.172 22.469 1 90 342 ILE B O 1
ATOM 5524 N N . VAL B 1 343 ? 6.949 18.625 21 1 90.81 343 VAL B N 1
ATOM 5525 C CA . VAL B 1 343 ? 6.773 17.562 20.016 1 90.81 343 VAL B CA 1
ATOM 5526 C C . VAL B 1 343 ? 8.133 17.141 19.453 1 90.81 343 VAL B C 1
ATOM 5528 O O . VAL B 1 343 ? 8.336 15.977 19.125 1 90.81 343 VAL B O 1
ATOM 5531 N N . GLN B 1 344 ? 9.031 18.047 19.391 1 88.75 344 GLN B N 1
ATOM 5532 C CA . GLN B 1 344 ? 10.383 17.703 18.953 1 88.75 344 GLN B CA 1
ATOM 5533 C C . GLN B 1 344 ? 11.031 16.719 19.922 1 88.75 344 GLN B C 1
ATOM 5535 O O . GLN B 1 344 ? 11.688 15.766 19.5 1 88.75 344 GLN B O 1
ATOM 5540 N N . GLU B 1 345 ? 10.812 16.984 21.125 1 87.69 345 GLU B N 1
ATOM 5541 C CA . GLU B 1 345 ? 11.359 16.109 22.156 1 87.69 345 GLU B CA 1
ATOM 5542 C C . GLU B 1 345 ? 10.703 14.734 22.125 1 87.69 345 GLU B C 1
ATOM 5544 O O . GLU B 1 345 ? 11.32 13.734 22.484 1 87.69 345 GLU B O 1
ATOM 5549 N N . ALA B 1 346 ? 9.523 14.75 21.672 1 88.31 346 ALA B N 1
ATOM 5550 C CA . ALA B 1 346 ? 8.797 13.484 21.578 1 88.31 346 ALA B CA 1
ATOM 5551 C C . ALA B 1 346 ? 9.195 12.711 20.328 1 88.31 346 ALA B C 1
ATOM 5553 O O . ALA B 1 346 ? 8.695 11.609 20.078 1 88.31 346 ALA B O 1
ATOM 5554 N N . GLY B 1 347 ? 10.023 13.273 19.453 1 85.75 347 GLY B N 1
ATOM 5555 C CA . GLY B 1 347 ? 10.555 12.57 18.297 1 85.75 347 GLY B CA 1
ATOM 5556 C C . GLY B 1 347 ? 9.852 12.938 17.016 1 85.75 347 GLY B C 1
ATOM 5557 O O . GLY B 1 347 ? 10.078 12.305 15.977 1 85.75 347 GLY B O 1
ATOM 5558 N N . ILE B 1 348 ? 8.977 13.914 17.016 1 89.5 348 ILE B N 1
ATOM 5559 C CA . ILE B 1 348 ? 8.273 14.359 15.82 1 89.5 348 ILE B CA 1
ATOM 5560 C C . ILE B 1 348 ? 9.211 15.203 14.953 1 89.5 348 ILE B C 1
ATOM 5562 O O . ILE B 1 348 ? 9.93 16.062 15.461 1 89.5 348 ILE B O 1
ATOM 5566 N N . LYS B 1 349 ? 9.242 14.883 13.703 1 87.44 349 LYS B N 1
ATOM 5567 C CA . LYS B 1 349 ? 10.18 15.539 12.797 1 87.44 349 LYS B CA 1
ATOM 5568 C C . LYS B 1 349 ? 9.578 16.812 12.203 1 87.44 349 LYS B C 1
ATOM 5570 O O . LYS B 1 349 ? 10.289 17.781 11.938 1 87.44 349 LYS B O 1
ATOM 5575 N N . GLU B 1 350 ? 8.32 16.75 11.945 1 89.75 350 GLU B N 1
ATOM 5576 C CA . GLU B 1 350 ? 7.602 17.891 11.375 1 89.75 350 GLU B CA 1
ATOM 5577 C C . GLU B 1 350 ? 6.246 18.078 12.055 1 89.75 350 GLU B C 1
ATOM 5579 O O . GLU B 1 350 ? 5.562 17.109 12.375 1 89.75 350 GLU B O 1
ATOM 5584 N N . TRP B 1 351 ? 5.926 19.406 12.367 1 92.31 351 TRP B N 1
ATOM 5585 C CA . TRP B 1 351 ? 4.645 19.688 13.008 1 92.31 351 TRP B CA 1
ATOM 5586 C C . TRP B 1 351 ? 4.035 20.984 12.469 1 92.31 351 TRP B C 1
ATOM 5588 O O . TRP B 1 351 ? 4.75 21.844 11.961 1 92.31 351 TRP B O 1
ATOM 5598 N N . THR B 1 352 ? 2.773 21.062 12.422 1 92.5 352 THR B N 1
ATOM 5599 C CA . THR B 1 352 ? 1.977 22.234 12.086 1 92.5 352 THR B CA 1
ATOM 5600 C C . THR B 1 352 ? 0.859 22.438 13.102 1 92.5 352 THR B C 1
ATOM 5602 O O . THR B 1 352 ? -0.01 21.578 13.266 1 92.5 352 THR B O 1
ATOM 5605 N N . PHE B 1 353 ? 0.902 23.609 13.82 1 93.5 353 PHE B N 1
ATOM 5606 C CA . PHE B 1 353 ? -0.107 23.906 14.828 1 93.5 353 PHE B CA 1
ATOM 5607 C C . PHE B 1 353 ? -0.893 25.156 14.453 1 93.5 353 PHE B C 1
ATOM 5609 O O . PHE B 1 353 ? -0.308 26.219 14.211 1 93.5 353 PHE B O 1
ATOM 5616 N N . GLN B 1 354 ? -2.107 24.984 14.352 1 93.12 354 GLN B N 1
ATOM 5617 C CA . GLN B 1 354 ? -2.988 26.109 14.117 1 93.12 354 GLN B CA 1
ATOM 5618 C C . GLN B 1 354 ? -3.514 26.688 15.43 1 93.12 354 GLN B C 1
ATOM 5620 O O . GLN B 1 354 ? -4.164 25.984 16.203 1 93.12 354 GLN B O 1
ATOM 5625 N N . ILE B 1 355 ? -3.23 27.953 15.656 1 92.31 355 ILE B N 1
ATOM 5626 C CA . ILE B 1 355 ? -3.711 28.625 16.859 1 92.31 355 ILE B CA 1
ATOM 5627 C C . ILE B 1 355 ? -5.02 29.344 16.562 1 92.31 355 ILE B C 1
ATOM 5629 O O . ILE B 1 355 ? -5.09 30.156 15.633 1 92.31 355 ILE B O 1
ATOM 5633 N N . GLU B 1 356 ? -5.965 28.984 17.328 1 88.94 356 GLU B N 1
ATOM 5634 C CA . GLU B 1 356 ? -7.289 29.578 17.156 1 88.94 356 GLU B CA 1
ATOM 5635 C C . GLU B 1 356 ? -7.762 30.234 18.453 1 88.94 356 GLU B C 1
ATOM 5637 O O . GLU B 1 356 ? -7.449 29.766 19.547 1 88.94 356 GLU B O 1
ATOM 5642 N N . SER B 1 357 ? -8.5 31.359 18.219 1 89.62 357 SER B N 1
ATOM 5643 C CA . SER B 1 357 ? -9.125 31.984 19.375 1 89.62 357 SER B CA 1
ATOM 5644 C C . SER B 1 357 ? -10.375 31.234 19.812 1 89.62 357 SER B C 1
ATOM 5646 O O . SER B 1 357 ? -11.047 30.609 19 1 89.62 357 SER B O 1
ATOM 5648 N N . GLU B 1 358 ? -10.594 31.297 21.031 1 83.75 358 GLU B N 1
ATOM 5649 C CA . GLU B 1 358 ? -11.734 30.578 21.609 1 83.75 358 GLU B CA 1
ATOM 5650 C C . GLU B 1 358 ? -13.031 30.953 20.891 1 83.75 358 GLU B C 1
ATOM 5652 O O . GLU B 1 358 ? -13.898 30.109 20.688 1 83.75 358 GLU B O 1
ATOM 5657 N N . SER B 1 359 ? -13.211 32.156 20.516 1 76.69 359 SER B N 1
ATOM 5658 C CA . SER B 1 359 ? -14.438 32.625 19.875 1 76.69 359 SER B CA 1
ATOM 5659 C C . SER B 1 359 ? -14.531 32.125 18.438 1 76.69 359 SER B C 1
ATOM 5661 O O . SER B 1 359 ? -15.633 31.953 17.906 1 76.69 359 SER B O 1
ATOM 5663 N N . GLU B 1 360 ? -13.43 31.906 17.75 1 64.38 360 GLU B N 1
ATOM 5664 C CA . GLU B 1 360 ? -13.398 31.531 16.328 1 64.38 360 GLU B CA 1
ATOM 5665 C C . GLU B 1 360 ? -13.25 30.016 16.172 1 64.38 360 GLU B C 1
ATOM 5667 O O . GLU B 1 360 ? -13.492 29.484 15.094 1 64.38 360 GLU B O 1
ATOM 5672 N N . GLY B 1 361 ? -12.789 29.359 17.078 1 58.56 361 GLY B N 1
ATOM 5673 C CA . GLY B 1 361 ? -12.414 27.953 17 1 58.56 361 GLY B CA 1
ATOM 5674 C C . GLY B 1 361 ? -13.508 27.078 16.406 1 58.56 361 GLY B C 1
ATOM 5675 O O . GLY B 1 361 ? -13.297 25.891 16.172 1 58.56 361 GLY B O 1
ATOM 5676 N N . GLN B 1 362 ? -14.734 27.625 16.203 1 52.59 362 GLN B N 1
ATOM 5677 C CA . GLN B 1 362 ? -15.812 26.781 15.695 1 52.59 362 GLN B CA 1
ATOM 5678 C C . GLN B 1 362 ? -15.68 26.547 14.195 1 52.59 362 GLN B C 1
ATOM 5680 O O . GLN B 1 362 ? -16.422 25.75 13.609 1 52.59 362 GLN B O 1
ATOM 5685 N N . ILE B 1 363 ? -14.805 27.203 13.594 1 49.75 363 ILE B N 1
ATOM 5686 C CA . ILE B 1 363 ? -14.844 27.172 12.133 1 49.75 363 ILE B CA 1
ATOM 5687 C C . ILE B 1 363 ? -14.25 25.875 11.617 1 49.75 363 ILE B C 1
ATOM 5689 O O . ILE B 1 363 ? -14.469 25.5 10.461 1 49.75 363 ILE B O 1
ATOM 5693 N N . CYS B 1 364 ? -13.406 25.328 12.359 1 52 364 CYS B N 1
ATOM 5694 C CA . CYS B 1 364 ? -12.688 24.219 11.742 1 52 364 CYS B CA 1
ATOM 5695 C C . CYS B 1 364 ? -13.594 23 11.594 1 52 364 CYS B C 1
ATOM 5697 O O . CYS B 1 364 ? -14.531 22.812 12.375 1 52 364 CYS B O 1
ATOM 5699 N N . VAL B 1 365 ? -13.656 22.531 10.414 1 48.28 365 VAL B N 1
ATOM 5700 C CA . VAL B 1 365 ? -14.391 21.297 10.117 1 48.28 365 VAL B CA 1
ATOM 5701 C C . VAL B 1 365 ? -14.242 20.328 11.281 1 48.28 365 VAL B C 1
ATOM 5703 O O . VAL B 1 365 ? -13.125 20.016 11.711 1 48.28 365 VAL B O 1
ATOM 5706 N N . ARG B 1 366 ? -15.062 20.5 12.234 1 40.84 366 ARG B N 1
ATOM 5707 C CA . ARG B 1 366 ? -15.195 19.75 13.492 1 40.84 366 ARG B CA 1
ATOM 5708 C C . ARG B 1 366 ? -14.734 18.312 13.328 1 40.84 366 ARG B C 1
ATOM 5710 O O . ARG B 1 366 ? -14.82 17.75 12.234 1 40.84 366 ARG B O 1
ATOM 5717 N N . ASP B 1 367 ? -13.758 17.906 14.234 1 46.72 367 ASP B N 1
ATOM 5718 C CA . ASP B 1 367 ? -13.32 16.531 14.477 1 46.72 367 ASP B CA 1
ATOM 5719 C C . ASP B 1 367 ? -14.375 15.531 14.008 1 46.72 367 ASP B C 1
ATOM 5721 O O . ASP B 1 367 ? -14.031 14.453 13.508 1 46.72 367 ASP B O 1
ATOM 5725 N N . GLU B 1 368 ? -15.531 15.953 14.383 1 40.91 368 GLU B N 1
ATOM 5726 C CA . GLU B 1 368 ? -16.688 15.094 14.164 1 40.91 368 GLU B CA 1
ATOM 5727 C C . GLU B 1 368 ? -16.906 14.812 12.68 1 40.91 368 GLU B C 1
ATOM 5729 O O . GLU B 1 368 ? -17.578 13.852 12.312 1 40.91 368 GLU B O 1
ATOM 5734 N N . ASP B 1 369 ? -16.469 15.797 11.953 1 41.41 369 ASP B N 1
ATOM 5735 C CA . ASP B 1 369 ? -16.703 15.656 10.516 1 41.41 369 ASP B CA 1
ATOM 5736 C C . ASP B 1 369 ? -15.633 14.789 9.867 1 41.41 369 ASP B C 1
ATOM 5738 O O . ASP B 1 369 ? -15.695 14.516 8.664 1 41.41 369 ASP B O 1
ATOM 5742 N N . ILE B 1 370 ? -14.617 14.68 10.359 1 37.38 370 ILE B N 1
ATOM 5743 C CA . ILE B 1 370 ? -13.562 13.812 9.852 1 37.38 370 ILE B CA 1
ATOM 5744 C C . ILE B 1 370 ? -13.977 12.352 10.016 1 37.38 370 ILE B C 1
ATOM 5746 O O . ILE B 1 370 ? -14.008 11.82 11.125 1 37.38 370 ILE B O 1
ATOM 5750 N N . VAL B 1 371 ? -15.062 11.945 9.484 1 32.97 371 VAL B N 1
ATOM 5751 C CA . VAL B 1 371 ? -15.422 10.539 9.367 1 32.97 371 VAL B CA 1
ATOM 5752 C C . VAL B 1 371 ? -14.367 9.797 8.547 1 32.97 371 VAL B C 1
ATOM 5754 O O . VAL B 1 371 ? -13.906 10.289 7.516 1 32.97 371 VAL B O 1
#

Secondary structure (DSSP, 8-state):
---------------------------------------------------------------HHHHHHHHHHHHHHHHHHHHHHHHHHHHHHHT-HHHHHHHHHHHHHHHHHHHHHHHHHHHTSPPBTTBTT-STHHHHHHHHHHHHHHHHHHHHHHHHHHHHHHS------HHHHHHHHHHHHHHHHHHHHHHH----SS------------HHHHHHHHHHHHHHHHHHHHHHHHHHHHH-GGGGGHHHHHHHHHHHHHHHHHHHHHHHHHHHHTTPPPTTS-TTHHHHHHTSTTEEEEEEEEEEESSTT-EEEEEEEEE-TT--HHHHHHHHHHHHHHHHHTT-SEEEEEEEETTTGGGS--GGG--/---------------------------------------------------------------HHHHHHHHHHHHHHHHHHHHHHHHHHHHHHHT-HHHHHHHHHHHHHHHHHHHHHHHHHHHTSPPBTTBTT-STHHHHHHHHHHHHHHHHHHHHHHHHHHHHHHS------HHHHHHHHHHHHHHHHHHHHHHH----SS------------HHHHHHHHHHHHHHHHHHHHHHHHHHHHH-GGGGGHHHHHHHHHHHHHHHHHHHHHHHHHHHHTTPPPTTS-TTHHHHHHTSTTEEEEEEEEEEESSTT-EEEEEEEEE-TT--HHHHHHHHHHHHHHHHHTT-SEEEEEEEETTTGGGS--GGG--

Sequence (742 aa):
MPPNTHHHNSSESTSFDLNDSLTMIPMDIESTKFQHTPDAIPLIPHSTSPSSRPITTTSSPISPSSTRAQKRLALGITICFTFFLIELAGGLYSNSLALVADSFHLLTDAAAYTVSFVALWIARKRAGGRFTFGFKRAEVLGALISVLLIWALVLALLKEATERVLGDPEPINATMMLPLAIAGLVVNIILINVFGLDDHHHHHSKESKTDSPNINLRAAILHAMGDLVCSIGVVLSSIAIILKPSWQILDPICTFLFSFVVLFTTFRIIRDIVLVFMEATPAHVSPVLPESLHNLPHIKSIHATRIWCLTTEYPICTAHIVVYDKTDAETRDLVLKEAGRIVQEAGIKEWTFQIESESEGQICVRDEDIVMPPNTHHHNSSESTSFDLNDSLTMIPMDIESTKFQHTPDAIPLIPHSTSPSSRPITTTSSPISPSSTRAQKRLALGITICFTFFLIELAGGLYSNSLALVADSFHLLTDAAAYTVSFVALWIARKRAGGRFTFGFKRAEVLGALISVLLIWALVLALLKEATERVLGDPEPINATMMLPLAIAGLVVNIILINVFGLDDHHHHHSKESKTDSPNINLRAAILHAMGDLVCSIGVVLSSIAIILKPSWQILDPICTFLFSFVVLFTTFRIIRDIVLVFMEATPAHVSPVLPESLHNLPHIKSIHATRIWCLTTEYPICTAHIVVYDKTDAETRDLVLKEAGRIVQEAGIKEWTFQIESESEGQICVRDEDIV

Organism: Spizellomyces punctatus (strain DAOM BR117) (NCBI:txid645134)

Radius of gyration: 35.79 Å; Cα contacts (8 Å, |Δi|>4): 951; chains: 2; bounding box: 68×120×104 Å

Foldseek 3Di:
DDDDDDDDDDDDDDDPPPDDDDDDDDDDDDDPPPPPDPPPPPPPPPCPVVPCPPPPPPQDPLPPQLVLQLVLLVVLLVLLLVVLVVQCVVCVVVVPVVSPVVSVVSVLLSVLSVLLNVLSVQLSDDADDPRNVGSVLSNLVSLVVSLVSVLVVLVVLLVVLVCCVPDPNDQDPLVVQQVVLVVQLVSLVVSLCSLVVPVVPDDDDPPDPPDPHRLSSQLSNQQSVLSNVLSVQSNVQSVVCVVPVVSSNSNSVSSVVSSVSSCVSCVVSVVQSVCQVVQHAAPLQDPCLLVVLCPDPQFDHKDPWGWGASGNQAIEIEIETEGEQPDDPVVVVVSVVVSVVSVVVSRHDYYYYHYHYPVGVVPPCDPVNPD/DDDDDDDDDDDDDDDDDPDDDPDPPPPDPPPPPPPPDPPPPDPPPPCPPVPPPPPPPPQDPQPPQLVLQLVLLVVLLVLLLVVLVVQCVVCVVVVPVVSPVVSVVSVLLSVLSVLLNVLSVQLSDDADDPRNVGSVLSNLVSLVVSLVSVLVVLVVLLVVLVCCVPDPNDQDPLVVQQVVLVVQLVSLVVSLCSLVVPVVPDDDDPPDPPDPHRLSSQLSNQQSVLSNVLSVQSNVQSVVCVVPVVSSNSVSVSSVVSSVSSCVSCVVSVVQSVCQVVQHAAPLQDPCLLVVLCPDPQFDHKDPWGWGASGNQAIEIEIETEGEQPDDPVNVVVSVVVSVVSVVVSRHDYYYYHYHYPVGVVPPCPPVNPD

Nearest PDB structures (foldseek):
  8j7x-assembly1_B  TM=8.402E-01  e=1.103E-15  Homo sapiens
  8j7u-assembly1_B  TM=8.390E-01  e=7.470E-16  Homo sapiens
  8j7y-assembly1_B  TM=8.311E-01  e=6.777E-16  Homo sapiens
  8f6e-assembly1_B  TM=7.756E-01  e=8.410E-11  Shewanella oneidensis
  8f6j-assembly1_A  TM=7.283E-01  e=1.165E-09  Shewanella oneidensis